Protein AF-A0A6L5FPK7-F1 (afdb_monomer)

Mean predicted aligned error: 18.51 Å

Radius of gyration: 30.56 Å; Cα contacts (8 Å, |Δi|>4): 530; chains: 1; bounding box: 94×58×68 Å

Sequence (427 aa):
MTISGFAAQIKKLAPRARQDLVDAIVRGWPEAERGARLNTPLRVMHFLSQIMVETGGLSVLSESGAYSYQSIVKIFGVGKHSAKVTSAEAKRIAALPVAARGPVLFNRVYGIGNPSKAAEFNNRGPNDGWLYRGGGMLQNTGKSNYTRLEEKTGLPLVAHPELLHQPDSAFKAAWLFWSNDDRANNAADADDEVACRKVINGGTNGLAEYRVYLKKARTIFAGFTPSGELAPEPYTEAAPQADGVAYRPGAVYLEVKSVQLALLEMGYSSVGEPDGKWGGMTKGGIAAFKNDRKLDGPPVVDDALKAALQAATDEGWTRPIAPERRDATPEELAPKLPEVAASKKAERVGFWASVGGAFATACSALVSSLGDAVEWLSPLKTFAGDVPWFVWIGGALIGSGVIYYVSRKSGEAKNAAVTAYQEGART

Nearest PDB structures (foldseek):
  4ok7-assembly1_A  TM=7.683E-01  e=7.275E-09  Salmonella phage SPN1S
  8p8e-assembly1_AAA  TM=7.105E-01  e=6.834E-07  Bacteriophage sp.
  7r6s-assembly1_A  TM=5.311E-01  e=3.676E-06  Stenotrophomonas maltophilia K279a

pLDDT: mean 71.83, std 23.39, range [26.02, 98.31]

Secondary structure (DSSP, 8-state):
--HHHHHHHHHHH-TT--HHHHHHHHHHHHHHHHHS---SHHHHHHHHHHHHHHTTTTT-SB------HHHHHHHHBTTTSTT-B-HHHHHHHHHS-HHHHHHHHHHHHTSTTSHHHHHHHT--STTHHHHTSSBTTTTB-SHHHHHHHHHHH---TTT-GGGGGSHHHHHHHHHHHHTSSTHHHHHHHTT-HHHHHHHHHSS-TTHHHHHHHHHHHHHHHTT----S--------------S-PPP-HHHHHHHHHHHHHHHHHTT-GGG-S--S--SHHHHHHHHHHHHHTT--S-S---HHHHHHHHHHHHTT------HHHHT--HHHHTTT-HHHHHHHHHHHHHHHHHHHTS-TTSTTTTSSS--S--SS-GGGTTTSSSS-HHHHHHHHHHHHHHHHHHHHHHHHHHHHHHHHHHTTS--

Foldseek 3Di:
DDLVLQLVLLCLLQVQADSQLSVLCSVCVLLLCVQLVCFDLLLVLLLSLLLCLLQVSNNHFFDQLQDALVRCCCCVDQVRALLNQHSVNSVVLNPDDSNRSQQVSQCSRQNPVRVVNCVVQVHDDSRQSRLQGFGASLTGHGLNRQVVLCQQQVDPCNVHVCLRVHNNSSSSSSSSLSSSDCQCVVCSVVVPLQSNCCSRPVGCPCSVSSVVSSVSSCVSRVVPGPPPPPDPPPDDDDDDDDDDDDDRVVCQLVLLLVLLVLLVQLLLLLLDDSRSGDHPSVQSSQVLLCVQVVHDDGSDRDPVSVVVSVVCVVVVHHRDQDPCQLPPDLVNCLVVDVLSVVLVVLVVVLVVVVVVVPPPPPVVPVVVVDPDDPPPCVVVVVVPPDDDPVVVVVVVVVVVVVSVVVNVVSVVVSVVVSVCRSSPVDD

Solvent-accessible surface area (backbone atoms only — not comparable to full-atom values): 23118 Å² total; per-residue (Å²): 94,56,74,71,55,53,47,52,46,51,38,70,72,22,77,73,37,41,65,65,50,47,49,22,46,58,71,46,36,68,56,33,31,67,58,42,56,45,58,43,40,49,34,41,28,49,54,53,17,51,32,30,51,53,8,67,30,42,63,41,51,46,70,76,44,66,56,49,39,68,54,37,42,66,55,36,4,65,94,56,32,96,43,38,38,44,69,69,56,26,49,56,44,44,69,41,61,62,87,56,19,17,51,57,49,26,16,33,47,37,2,66,61,15,60,70,42,4,59,75,18,61,22,79,49,89,53,30,11,41,57,28,36,45,18,14,39,70,50,45,55,24,43,50,46,32,44,55,46,19,54,49,46,69,48,64,32,71,88,41,35,65,43,34,67,35,51,52,52,9,44,50,48,41,36,33,50,48,43,58,45,69,63,42,52,54,20,23,74,68,67,35,65,66,55,33,38,29,68,75,71,76,37,66,83,63,50,70,58,26,50,58,39,33,60,49,26,53,72,71,33,67,82,56,57,54,79,72,82,76,68,75,73,76,88,66,96,70,84,90,75,89,76,86,85,77,90,47,72,59,51,53,35,53,47,45,20,48,52,29,44,55,37,41,76,26,50,34,47,44,21,52,78,66,74,30,66,67,48,74,35,39,35,47,22,45,42,51,52,29,58,77,71,72,49,83,79,78,61,62,96,47,72,66,53,51,53,52,50,51,52,34,59,78,69,67,51,61,63,84,72,53,70,73,40,62,71,55,46,74,79,75,41,24,90,78,34,71,62,41,36,48,33,52,51,50,51,51,51,48,49,52,55,63,50,62,76,75,48,92,81,62,60,74,73,58,62,78,76,59,79,92,77,77,82,83,60,69,74,57,70,74,68,71,76,81,70,64,73,67,61,53,56,58,48,48,54,55,48,48,52,51,48,50,50,51,49,50,53,33,50,54,50,32,52,51,51,49,50,34,34,36,64,50,50,44,133

Structure (mmCIF, N/CA/C/O backbone):
data_AF-A0A6L5FPK7-F1
#
_entry.id   AF-A0A6L5FPK7-F1
#
loop_
_atom_site.group_PDB
_atom_site.id
_atom_site.type_symbol
_atom_site.label_atom_id
_atom_site.label_alt_id
_atom_site.label_comp_id
_atom_site.label_asym_id
_atom_site.label_entity_id
_atom_site.label_seq_id
_atom_site.pdbx_PDB_ins_code
_atom_site.Cartn_x
_atom_site.Cartn_y
_atom_site.Cartn_z
_atom_site.occupancy
_atom_site.B_iso_or_equiv
_atom_site.auth_seq_id
_atom_site.auth_comp_id
_atom_site.auth_asym_id
_atom_site.auth_atom_id
_atom_site.pdbx_PDB_model_num
ATOM 1 N N . MET A 1 1 ? -24.292 -2.067 12.525 1.00 58.09 1 MET A N 1
ATOM 2 C CA . MET A 1 1 ? -24.496 -1.416 11.204 1.00 58.09 1 MET A CA 1
ATOM 3 C C . MET A 1 1 ? -24.861 -2.474 10.160 1.00 58.09 1 MET A C 1
ATOM 5 O O . MET A 1 1 ? -24.290 -3.552 10.217 1.00 58.09 1 MET A O 1
ATOM 9 N N . THR A 1 2 ? -25.803 -2.230 9.237 1.00 62.50 2 THR A N 1
ATOM 10 C CA . THR A 1 2 ? -26.100 -3.198 8.156 1.00 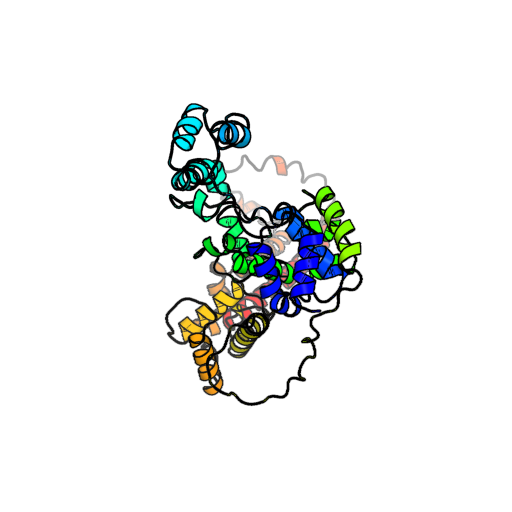62.50 2 THR A CA 1
ATOM 11 C C . THR A 1 2 ? -25.066 -3.097 7.029 1.00 62.50 2 THR A C 1
ATOM 13 O O . THR A 1 2 ? -24.590 -2.004 6.716 1.00 62.50 2 THR A O 1
ATOM 16 N N . ILE A 1 3 ? -24.757 -4.223 6.375 1.00 61.47 3 ILE A N 1
ATOM 17 C CA . ILE A 1 3 ? -23.835 -4.312 5.223 1.00 61.47 3 ILE A CA 1
ATOM 18 C C . ILE A 1 3 ? -24.221 -3.312 4.115 1.00 61.47 3 ILE A C 1
ATOM 20 O O . ILE A 1 3 ? -23.370 -2.603 3.575 1.00 61.47 3 ILE A O 1
ATOM 24 N N . SER A 1 4 ? -25.522 -3.188 3.826 1.00 61.78 4 SER A N 1
ATOM 25 C CA . SER A 1 4 ? -26.052 -2.237 2.839 1.00 61.78 4 SER A CA 1
ATOM 26 C C . SER A 1 4 ? -25.858 -0.770 3.247 1.00 61.78 4 SER A C 1
ATOM 28 O O . SER A 1 4 ? -25.609 0.081 2.391 1.00 61.78 4 SER A O 1
ATOM 30 N N . GLY A 1 5 ? -25.915 -0.466 4.547 1.00 85.94 5 GLY A N 1
ATOM 31 C CA . GLY A 1 5 ? -25.685 0.877 5.078 1.00 85.94 5 GLY A CA 1
ATOM 32 C C . GLY A 1 5 ? -24.234 1.332 4.914 1.00 85.94 5 GLY A C 1
ATOM 33 O O . GLY A 1 5 ? -23.990 2.461 4.483 1.00 85.94 5 GLY A O 1
ATOM 34 N N . PHE A 1 6 ? -23.276 0.440 5.178 1.00 89.50 6 PHE A N 1
ATOM 35 C CA . PHE A 1 6 ? -21.853 0.772 5.097 1.00 89.50 6 PHE A CA 1
ATOM 36 C C . PHE A 1 6 ? -21.389 1.023 3.655 1.00 89.50 6 PHE A C 1
ATOM 38 O O . PHE A 1 6 ? -20.732 2.028 3.373 1.00 89.50 6 PHE A O 1
ATOM 45 N N . ALA A 1 7 ? -21.824 0.187 2.705 1.00 92.25 7 ALA A N 1
ATOM 46 C CA . ALA A 1 7 ? -21.562 0.397 1.278 1.00 92.25 7 ALA A CA 1
ATOM 47 C C . ALA A 1 7 ? -22.069 1.772 0.795 1.00 92.25 7 ALA A C 1
ATOM 49 O O . ALA A 1 7 ? -21.364 2.502 0.089 1.00 92.25 7 ALA A O 1
ATOM 50 N N . ALA A 1 8 ? -23.276 2.164 1.221 1.00 93.62 8 ALA A N 1
ATOM 51 C CA . ALA A 1 8 ? -23.857 3.461 0.886 1.00 93.62 8 ALA A CA 1
ATOM 52 C C . ALA A 1 8 ? -23.060 4.632 1.487 1.00 93.62 8 ALA A C 1
ATOM 54 O O . ALA A 1 8 ? -22.893 5.664 0.833 1.00 93.62 8 ALA A O 1
ATOM 55 N N . GLN A 1 9 ? -22.529 4.486 2.704 1.00 95.44 9 GLN A N 1
ATOM 56 C CA . GLN A 1 9 ? -21.648 5.488 3.313 1.00 95.44 9 GLN A CA 1
ATOM 57 C C . GLN A 1 9 ? -20.331 5.643 2.540 1.00 95.44 9 GLN A C 1
ATOM 59 O O . GLN A 1 9 ? -19.923 6.772 2.260 1.00 95.44 9 GLN A O 1
ATOM 64 N N . ILE A 1 10 ? -19.708 4.541 2.110 1.00 96.06 10 ILE A N 1
ATOM 65 C CA . ILE A 1 10 ? -18.500 4.586 1.270 1.00 96.06 10 ILE A CA 1
ATOM 66 C C . ILE A 1 10 ? -18.791 5.304 -0.056 1.00 96.06 10 ILE A C 1
ATOM 68 O O . ILE A 1 10 ? -18.026 6.179 -0.461 1.00 96.06 10 ILE A O 1
ATOM 72 N N . LYS A 1 11 ? -19.928 5.021 -0.705 1.00 96.19 11 LYS A N 1
ATOM 73 C CA . LYS A 1 11 ? -20.342 5.718 -1.938 1.00 96.19 11 LYS A CA 1
ATOM 74 C C . LYS A 1 11 ? -20.632 7.204 -1.723 1.00 96.19 11 LYS A C 1
ATOM 76 O O . LYS A 1 11 ? -20.358 8.004 -2.612 1.00 96.19 11 LYS A O 1
ATOM 81 N N . LYS A 1 12 ? -21.132 7.612 -0.552 1.00 96.56 12 LYS A N 1
ATOM 82 C CA . LYS A 1 12 ? -21.250 9.040 -0.203 1.00 96.56 12 LYS A CA 1
ATOM 83 C C . LYS A 1 12 ? -19.876 9.703 -0.078 1.00 96.56 12 LYS A C 1
ATOM 85 O O . LYS A 1 12 ? -19.714 10.845 -0.506 1.00 96.56 12 LYS A O 1
ATOM 90 N N . LEU A 1 13 ? -18.890 8.996 0.479 1.00 96.06 13 LEU A N 1
ATOM 91 C CA . LEU A 1 13 ? -17.520 9.499 0.608 1.00 96.06 13 LEU A CA 1
ATOM 92 C C . LEU A 1 13 ? -16.821 9.592 -0.762 1.00 96.06 13 LEU A C 1
ATOM 94 O O . LEU A 1 13 ? -16.155 10.590 -1.049 1.00 96.06 13 LEU A O 1
ATOM 98 N N . ALA A 1 14 ? -17.031 8.593 -1.622 1.00 95.62 14 ALA A N 1
ATOM 99 C CA . ALA A 1 14 ? -16.466 8.495 -2.964 1.00 95.62 14 ALA A CA 1
ATOM 100 C C . ALA A 1 14 ? -17.534 8.095 -4.012 1.00 95.62 14 ALA A C 1
ATOM 102 O O . ALA A 1 14 ? -17.686 6.916 -4.343 1.00 95.62 14 ALA A O 1
ATOM 103 N N . PRO A 1 15 ? -18.251 9.070 -4.606 1.00 95.88 15 PRO A N 1
ATOM 104 C CA . PRO A 1 15 ? -19.366 8.791 -5.522 1.00 95.88 15 PRO A CA 1
ATOM 105 C C . PRO A 1 15 ? -18.984 8.047 -6.805 1.00 95.88 15 PRO A C 1
ATOM 107 O O . PRO A 1 15 ? -19.811 7.349 -7.385 1.00 95.88 15 PRO A O 1
ATOM 110 N N . ARG A 1 16 ? -17.729 8.184 -7.253 1.00 95.62 16 ARG A N 1
ATOM 111 C CA . ARG A 1 16 ? -17.198 7.503 -8.447 1.00 95.62 16 ARG A CA 1
ATOM 112 C C . ARG A 1 16 ? -16.416 6.229 -8.119 1.00 95.62 16 ARG A C 1
ATOM 114 O O . ARG A 1 16 ? -15.729 5.713 -8.996 1.00 95.62 16 ARG A O 1
ATOM 121 N N . ALA A 1 17 ? -16.488 5.748 -6.877 1.00 96.19 17 ALA A N 1
ATOM 122 C CA . ALA A 1 17 ? -15.812 4.524 -6.474 1.00 96.19 17 ALA A CA 1
ATOM 123 C C . ALA A 1 17 ? -16.260 3.354 -7.354 1.00 96.19 17 ALA A C 1
ATOM 125 O O . ALA A 1 17 ? -17.465 3.160 -7.572 1.00 96.19 17 ALA A O 1
ATOM 126 N N . ARG A 1 18 ? -15.308 2.550 -7.825 1.00 96.12 18 ARG A N 1
ATOM 127 C CA . ARG A 1 18 ? -15.613 1.287 -8.497 1.00 96.12 18 ARG A CA 1
ATOM 128 C C . ARG A 1 18 ? -16.333 0.355 -7.529 1.00 96.12 18 ARG A C 1
ATOM 130 O O . ARG A 1 18 ? -16.005 0.311 -6.345 1.00 96.12 18 ARG A O 1
ATOM 137 N N . GLN A 1 19 ? -17.337 -0.362 -8.028 1.00 96.12 19 GLN A N 1
ATOM 138 C CA . GLN A 1 19 ? -18.182 -1.190 -7.171 1.00 96.12 19 GLN A CA 1
ATOM 139 C C . GLN A 1 19 ? -17.402 -2.346 -6.536 1.00 96.12 19 GLN A C 1
ATOM 141 O O . GLN A 1 19 ? -17.536 -2.567 -5.342 1.00 96.12 19 GLN A O 1
ATOM 146 N N . ASP A 1 20 ? -16.511 -2.988 -7.290 1.00 95.19 20 ASP A N 1
ATOM 147 C CA . ASP A 1 20 ? -15.682 -4.097 -6.811 1.00 95.19 20 ASP A CA 1
ATOM 148 C C . ASP A 1 20 ? -14.791 -3.723 -5.614 1.00 95.19 20 ASP A C 1
ATOM 150 O O . ASP A 1 20 ? -14.618 -4.528 -4.701 1.00 95.19 20 ASP A O 1
ATOM 154 N N . LEU A 1 21 ? -14.268 -2.491 -5.577 1.00 96.75 21 LEU A N 1
ATOM 155 C CA . LEU A 1 21 ? -13.479 -1.995 -4.445 1.00 96.75 21 LEU A CA 1
ATOM 156 C C . LEU A 1 21 ? -14.345 -1.691 -3.221 1.00 96.75 21 LEU A C 1
ATOM 158 O O . LEU A 1 21 ? -13.926 -1.957 -2.097 1.00 96.75 21 LEU A O 1
ATOM 162 N N . VAL A 1 22 ? -15.550 -1.150 -3.428 1.00 96.81 22 VAL A N 1
ATOM 163 C CA . VAL A 1 22 ? -16.512 -0.943 -2.334 1.00 96.81 22 VAL A CA 1
ATOM 164 C C . VAL A 1 22 ? -16.929 -2.286 -1.747 1.00 96.81 22 VAL A C 1
ATOM 166 O O . VAL A 1 22 ? -16.909 -2.445 -0.529 1.00 96.81 22 VAL A O 1
ATOM 169 N N . ASP A 1 23 ? -17.239 -3.262 -2.597 1.00 91.19 23 ASP A N 1
ATOM 170 C CA . ASP A 1 23 ? -17.654 -4.590 -2.157 1.00 91.19 23 ASP A CA 1
ATOM 171 C C . ASP A 1 23 ? -16.531 -5.304 -1.395 1.00 91.19 23 ASP A C 1
ATOM 173 O O . ASP A 1 23 ? -16.800 -5.934 -0.377 1.00 91.19 23 ASP A O 1
ATOM 177 N N . ALA A 1 24 ? -15.273 -5.164 -1.828 1.00 92.00 24 ALA A N 1
ATOM 178 C CA . ALA A 1 24 ? -14.118 -5.716 -1.120 1.00 92.00 24 ALA A CA 1
ATOM 179 C C . ALA A 1 24 ? -13.926 -5.105 0.277 1.00 92.00 24 ALA A C 1
ATOM 181 O O . ALA A 1 24 ? -13.691 -5.835 1.239 1.00 92.00 24 ALA A O 1
ATOM 182 N N . ILE A 1 25 ? -14.080 -3.780 0.412 1.00 95.75 25 ILE A N 1
ATOM 183 C CA . ILE A 1 25 ? -14.035 -3.112 1.723 1.00 95.75 25 ILE A CA 1
ATOM 184 C C . ILE A 1 25 ? -15.150 -3.646 2.617 1.00 95.75 25 ILE A C 1
ATOM 186 O O . ILE A 1 25 ? -14.899 -3.986 3.766 1.00 95.75 25 ILE A O 1
ATOM 190 N N . VAL A 1 26 ? -16.373 -3.735 2.094 1.00 93.19 26 VAL A N 1
ATOM 191 C CA . VAL A 1 26 ? -17.543 -4.190 2.854 1.00 93.19 26 VAL A CA 1
ATOM 192 C C . VAL A 1 26 ? -17.391 -5.650 3.288 1.00 93.19 26 VAL A C 1
ATOM 194 O O . VAL A 1 26 ? -17.629 -5.954 4.455 1.00 93.19 26 VAL A O 1
ATOM 197 N N . ARG A 1 27 ? -16.951 -6.542 2.389 1.00 87.75 27 ARG A N 1
ATOM 198 C CA . ARG A 1 27 ? -16.691 -7.957 2.701 1.00 87.75 27 ARG A CA 1
ATOM 199 C C . ARG A 1 27 ? -15.589 -8.124 3.742 1.00 87.75 27 ARG A C 1
ATOM 201 O O . ARG A 1 27 ? -15.751 -8.911 4.667 1.00 87.75 27 ARG A O 1
ATOM 208 N N . GLY A 1 28 ? -14.485 -7.392 3.601 1.00 87.12 28 GLY A N 1
ATOM 209 C CA . GLY A 1 28 ? -13.346 -7.482 4.514 1.00 87.12 28 GLY A CA 1
ATOM 210 C C . GLY A 1 28 ? -13.514 -6.689 5.812 1.00 87.12 28 GLY A C 1
ATOM 211 O O . GLY A 1 28 ? -12.670 -6.799 6.701 1.00 87.12 28 GLY A O 1
ATOM 212 N N . TRP A 1 29 ? -14.557 -5.862 5.938 1.00 93.88 29 TRP A N 1
ATOM 213 C CA . TRP A 1 29 ? -14.711 -4.952 7.073 1.00 93.88 29 TRP A CA 1
ATOM 214 C C . TRP A 1 29 ? -14.742 -5.655 8.436 1.00 93.88 29 TRP A C 1
ATOM 216 O O . TRP A 1 29 ? -14.038 -5.187 9.329 1.00 93.88 29 TRP A O 1
ATOM 226 N N . PRO A 1 30 ? -15.453 -6.788 8.627 1.00 85.44 30 PRO A N 1
ATOM 227 C CA . PRO A 1 30 ? -15.452 -7.484 9.916 1.00 85.44 30 PRO A CA 1
ATOM 228 C C . PRO A 1 30 ? -14.048 -7.927 10.357 1.00 85.44 30 PRO A C 1
ATOM 230 O O . PRO A 1 30 ? -13.701 -7.859 11.535 1.00 85.44 30 PRO A O 1
ATOM 233 N N . GLU A 1 31 ? -13.204 -8.348 9.410 1.00 81.81 31 GLU A N 1
ATOM 234 C CA . GLU A 1 31 ? -11.801 -8.675 9.680 1.00 81.81 31 GLU A CA 1
ATOM 235 C C . GLU A 1 31 ? -10.987 -7.436 10.048 1.00 81.81 31 GLU A C 1
ATOM 237 O O . GLU A 1 31 ? -10.213 -7.483 11.000 1.00 81.81 31 GLU A O 1
ATOM 242 N N . ALA A 1 32 ? -11.183 -6.325 9.338 1.00 87.31 32 ALA A N 1
ATOM 243 C CA . ALA A 1 32 ? -10.485 -5.071 9.600 1.00 87.31 32 ALA A CA 1
ATOM 244 C C . ALA A 1 32 ? -10.894 -4.457 10.957 1.00 87.31 32 ALA A C 1
ATOM 246 O O . ALA A 1 32 ? -10.055 -3.956 11.705 1.00 87.31 32 ALA A O 1
ATOM 247 N N . GLU A 1 33 ? -12.172 -4.554 11.323 1.00 86.06 33 GLU A N 1
ATOM 248 C CA . GLU A 1 33 ? -12.694 -4.108 12.615 1.00 86.06 33 GLU A CA 1
ATOM 249 C C . GLU A 1 33 ? -12.055 -4.885 13.775 1.00 86.06 33 GLU A C 1
ATOM 251 O O . GLU A 1 33 ? -11.623 -4.270 14.749 1.00 86.06 33 GLU A O 1
ATOM 256 N N . ARG A 1 34 ? -11.915 -6.214 13.653 1.00 81.81 34 ARG A N 1
ATOM 257 C CA . ARG A 1 34 ? -11.272 -7.060 14.674 1.00 81.81 34 ARG A CA 1
ATOM 258 C C . ARG A 1 34 ? -9.747 -6.940 14.679 1.00 81.81 34 ARG A C 1
ATOM 260 O O . ARG A 1 34 ? -9.151 -6.706 15.724 1.00 81.81 34 ARG A O 1
ATOM 267 N N . GLY A 1 35 ? -9.117 -7.109 13.518 1.00 75.44 35 GLY A N 1
ATOM 268 C CA . GLY A 1 35 ? -7.663 -7.208 13.372 1.00 75.44 35 GLY A CA 1
ATOM 269 C C . GLY A 1 35 ? -6.945 -5.866 13.494 1.00 75.44 35 GLY A C 1
ATOM 270 O O . GLY A 1 35 ? -5.916 -5.776 14.156 1.00 75.44 35 GLY A O 1
ATOM 271 N N . ALA A 1 36 ? -7.512 -4.803 12.916 1.00 83.06 36 ALA A N 1
ATOM 272 C CA . ALA A 1 36 ? -6.942 -3.456 12.978 1.00 83.06 36 ALA A CA 1
ATOM 273 C C . ALA A 1 36 ? -7.579 -2.558 14.042 1.00 83.06 36 ALA A C 1
ATOM 275 O O . ALA A 1 36 ? -7.125 -1.429 14.244 1.00 83.06 36 ALA A O 1
ATOM 276 N N . ARG A 1 37 ? -8.599 -3.056 14.755 1.00 90.25 37 ARG A N 1
ATOM 277 C CA . ARG A 1 37 ? -9.371 -2.291 15.747 1.00 90.25 37 ARG A CA 1
ATOM 278 C C . ARG A 1 37 ? -9.960 -1.014 15.145 1.00 90.25 37 ARG A C 1
ATOM 280 O O . ARG A 1 37 ? -9.987 0.035 15.792 1.00 90.25 37 ARG A O 1
ATOM 287 N N . LEU A 1 38 ? -10.448 -1.108 13.906 1.00 92.19 38 LEU A N 1
ATOM 288 C CA . LEU A 1 38 ? -11.189 -0.052 13.204 1.00 92.19 38 LEU A CA 1
ATOM 289 C C . LEU A 1 38 ? -12.633 0.035 13.721 1.00 92.19 38 LEU A C 1
ATOM 291 O O . LEU A 1 38 ? -13.598 -0.082 12.972 1.00 92.19 38 LEU A O 1
ATOM 295 N N . ASN A 1 39 ? -12.766 0.201 15.033 1.00 89.38 39 ASN A N 1
ATOM 296 C CA . ASN A 1 39 ? -14.020 0.121 15.777 1.00 89.38 39 ASN A CA 1
ATOM 297 C C . ASN A 1 39 ? -14.363 1.431 16.509 1.00 89.38 39 ASN A C 1
ATOM 299 O O . ASN A 1 39 ? -15.292 1.471 17.310 1.00 89.38 39 ASN A O 1
ATOM 303 N N . THR A 1 40 ? -13.646 2.518 16.218 1.00 90.69 40 THR A N 1
ATOM 304 C CA . THR A 1 40 ? -13.991 3.869 16.677 1.00 90.69 40 THR A CA 1
ATOM 305 C C . THR A 1 40 ? -14.267 4.768 15.471 1.00 90.69 40 THR A C 1
ATOM 307 O O . THR A 1 40 ? -13.630 4.590 14.426 1.00 90.69 40 THR A O 1
ATOM 310 N N . PRO A 1 41 ? -15.174 5.759 15.578 1.00 94.19 41 PRO A N 1
ATOM 311 C CA . PRO A 1 41 ? -15.448 6.681 14.478 1.00 94.19 41 PRO A CA 1
ATOM 312 C C . PRO A 1 41 ? -14.181 7.336 13.910 1.00 94.19 41 PRO A C 1
ATOM 314 O O . PRO A 1 41 ? -14.006 7.357 12.694 1.00 94.19 41 PRO A O 1
ATOM 317 N N . LEU A 1 42 ? -13.259 7.794 14.768 1.00 96.19 42 LEU A N 1
ATOM 318 C CA . LEU A 1 42 ? -12.011 8.432 14.335 1.00 96.19 42 LEU A CA 1
ATOM 319 C C . LEU A 1 42 ? -11.119 7.483 13.528 1.00 96.19 42 LEU A C 1
ATOM 321 O O . LEU A 1 42 ? -10.700 7.832 12.424 1.00 96.19 42 LEU A O 1
ATOM 325 N N . ARG A 1 43 ? -10.885 6.256 14.006 1.00 96.88 43 ARG A N 1
ATOM 326 C CA . ARG A 1 43 ? -10.059 5.276 13.280 1.00 96.88 43 ARG A CA 1
ATOM 327 C C . ARG A 1 43 ? -10.637 4.953 11.908 1.00 96.88 43 ARG A C 1
ATOM 329 O O . ARG A 1 43 ? -9.906 4.962 10.922 1.00 96.88 43 ARG A O 1
ATOM 336 N N . VAL A 1 44 ? -11.953 4.751 11.826 1.00 96.69 44 VAL A N 1
ATOM 337 C CA . VAL A 1 44 ? -12.657 4.497 10.558 1.00 96.69 44 VAL A CA 1
ATOM 338 C C . VAL A 1 44 ? -12.516 5.674 9.595 1.00 96.69 44 VAL A C 1
ATOM 340 O O . VAL A 1 44 ? -12.170 5.480 8.428 1.00 96.69 44 VAL A O 1
ATOM 343 N N . MET A 1 45 ? -12.743 6.898 10.077 1.00 97.75 45 MET A N 1
ATOM 344 C CA . MET A 1 45 ? -12.627 8.112 9.267 1.00 97.75 45 MET A CA 1
ATOM 345 C C . MET A 1 45 ? -11.210 8.306 8.731 1.00 97.75 45 MET A C 1
ATOM 347 O O . MET A 1 45 ? -11.047 8.574 7.538 1.00 97.75 45 MET A O 1
ATOM 351 N N . HIS A 1 46 ? -10.196 8.158 9.586 1.00 98.31 46 HIS A N 1
ATOM 352 C CA . HIS A 1 46 ? -8.797 8.318 9.198 1.00 98.31 46 HIS A CA 1
ATOM 353 C C . HIS A 1 46 ? -8.387 7.229 8.205 1.00 98.31 46 HIS A C 1
ATOM 355 O O . HIS A 1 46 ? -7.913 7.554 7.117 1.00 98.31 46 HIS A O 1
ATOM 361 N N . PHE A 1 47 ? -8.645 5.956 8.513 1.00 98.06 47 PHE A N 1
ATOM 362 C CA . PHE A 1 47 ? -8.292 4.830 7.648 1.00 98.06 47 PHE A CA 1
ATOM 363 C C . PHE A 1 47 ? -8.921 4.937 6.253 1.00 98.06 47 PHE A C 1
ATOM 365 O O . PHE A 1 47 ? -8.207 4.903 5.247 1.00 98.06 47 PHE A O 1
ATOM 372 N N . LEU A 1 48 ? -10.241 5.145 6.172 1.00 97.94 48 LEU A N 1
ATOM 373 C CA . LEU A 1 48 ? -10.923 5.278 4.884 1.00 97.94 48 LEU A CA 1
ATOM 374 C C . LEU A 1 48 ? -10.424 6.502 4.112 1.00 97.94 48 LEU A C 1
ATOM 376 O O . LEU A 1 48 ? -10.226 6.409 2.905 1.00 97.94 48 LEU A O 1
ATOM 380 N N . SER A 1 49 ? -10.164 7.629 4.781 1.00 97.81 49 SER A N 1
ATOM 381 C CA . SER A 1 49 ? -9.656 8.837 4.113 1.00 97.81 49 SE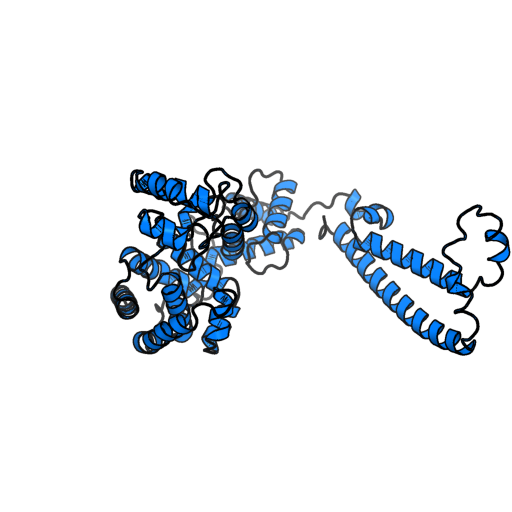R A CA 1
ATOM 382 C C . SER A 1 49 ? -8.267 8.633 3.509 1.00 97.81 49 SER A C 1
ATOM 384 O O . SER A 1 49 ? -8.006 9.153 2.425 1.00 97.81 49 SER A O 1
ATOM 386 N N . GLN A 1 50 ? -7.397 7.844 4.151 1.00 95.94 50 GLN A N 1
ATOM 387 C CA . GLN A 1 50 ? -6.104 7.466 3.568 1.00 95.94 50 GLN A CA 1
ATOM 388 C C . GLN A 1 50 ? -6.305 6.642 2.295 1.00 95.94 50 GLN A C 1
ATOM 390 O O . GLN A 1 50 ? -5.784 7.011 1.244 1.00 95.94 50 GLN A O 1
ATOM 395 N N . ILE A 1 51 ? -7.139 5.597 2.356 1.00 96.12 51 ILE A N 1
ATOM 396 C CA . ILE A 1 51 ? -7.473 4.771 1.187 1.00 96.12 51 ILE A CA 1
ATOM 397 C C . ILE A 1 51 ? -8.022 5.636 0.046 1.00 96.12 51 ILE A C 1
ATOM 399 O O . ILE A 1 51 ? -7.628 5.457 -1.107 1.00 96.12 51 ILE A O 1
ATOM 403 N N . MET A 1 52 ? -8.903 6.598 0.341 1.00 95.81 52 MET A N 1
ATOM 404 C CA . MET A 1 52 ? -9.459 7.482 -0.686 1.00 95.81 52 MET A CA 1
ATOM 405 C C . MET A 1 52 ? -8.391 8.332 -1.374 1.00 95.81 52 MET A C 1
ATOM 407 O O . MET A 1 52 ? -8.488 8.552 -2.578 1.00 95.81 52 MET A O 1
ATOM 411 N N . VAL A 1 53 ? -7.376 8.815 -0.659 1.00 93.44 53 VAL A N 1
ATOM 412 C CA . VAL A 1 53 ? -6.285 9.573 -1.291 1.00 93.44 53 VAL A CA 1
ATOM 413 C C . VAL A 1 53 ? -5.467 8.674 -2.204 1.00 93.44 53 VAL A C 1
ATOM 415 O O . VAL A 1 53 ? -5.289 9.005 -3.375 1.00 93.44 53 VAL A O 1
ATOM 418 N N . GLU A 1 54 ? -5.034 7.521 -1.699 1.00 90.62 54 GLU A N 1
ATOM 419 C CA . GLU A 1 54 ? -4.135 6.624 -2.435 1.00 90.62 54 GLU A CA 1
ATOM 420 C C . GLU A 1 54 ? -4.798 6.025 -3.684 1.00 90.62 54 GLU A C 1
ATOM 422 O O . GLU A 1 54 ? -4.154 5.799 -4.700 1.00 90.62 54 GLU A O 1
ATOM 427 N N . THR A 1 55 ? -6.113 5.824 -3.660 1.00 93.06 55 THR A N 1
ATOM 428 C CA . THR A 1 55 ? -6.858 5.206 -4.773 1.00 93.06 55 THR A CA 1
ATOM 429 C C . THR A 1 55 ? -7.589 6.208 -5.671 1.00 93.06 55 THR A C 1
ATOM 431 O O . THR A 1 55 ? -8.364 5.815 -6.552 1.00 93.06 55 THR A O 1
ATOM 434 N N . GLY A 1 56 ? -7.421 7.513 -5.426 1.00 92.19 56 GLY A N 1
ATOM 435 C CA . GLY A 1 56 ? -8.180 8.554 -6.123 1.00 92.19 56 GLY A CA 1
ATOM 436 C C . GLY A 1 56 ? -9.695 8.401 -5.931 1.00 92.19 56 GLY A C 1
ATOM 437 O O . GLY A 1 56 ? -10.459 8.479 -6.894 1.00 92.19 56 GLY A O 1
ATOM 438 N N . GLY A 1 57 ? -10.127 8.122 -4.702 1.00 93.75 57 GLY A N 1
ATOM 439 C CA . GLY A 1 57 ? -11.517 7.885 -4.321 1.00 93.75 57 GLY A CA 1
ATOM 440 C C . GLY A 1 57 ? -12.031 6.528 -4.793 1.00 93.75 57 GLY A C 1
ATOM 441 O O . GLY A 1 57 ? -13.121 6.457 -5.357 1.00 93.75 57 GLY A O 1
ATOM 442 N N . LEU A 1 58 ? -11.231 5.470 -4.623 1.00 95.31 58 LEU A N 1
ATOM 443 C CA . LEU A 1 58 ? -11.525 4.103 -5.070 1.00 95.31 58 LEU A CA 1
ATOM 444 C C . LEU A 1 58 ? -11.825 4.012 -6.573 1.00 95.31 58 LEU A C 1
ATOM 446 O O . LEU A 1 58 ? -12.646 3.206 -7.014 1.00 95.31 58 LEU A O 1
ATOM 450 N N . SER A 1 59 ? -11.182 4.855 -7.379 1.00 93.69 59 SER A N 1
ATOM 451 C CA . SER A 1 59 ? -11.308 4.804 -8.840 1.00 93.69 59 SER A CA 1
ATOM 452 C C . SER A 1 59 ? -10.200 3.967 -9.478 1.00 93.69 59 SER A C 1
ATOM 454 O O . SER A 1 59 ? -10.404 3.368 -10.536 1.00 93.69 59 SER A O 1
ATOM 456 N N . VAL A 1 60 ? -9.048 3.864 -8.812 1.00 89.56 60 VAL A N 1
ATOM 457 C CA . VAL A 1 60 ? -7.873 3.138 -9.290 1.00 89.56 60 VAL A CA 1
ATOM 458 C C . VAL A 1 60 ? -7.346 2.243 -8.175 1.00 89.56 60 VAL A C 1
ATOM 460 O O . VAL A 1 60 ? -7.112 2.701 -7.063 1.00 89.56 60 VAL A O 1
ATOM 463 N N . LEU A 1 61 ? -7.157 0.960 -8.489 1.00 89.69 61 LEU A N 1
ATOM 464 C CA . LEU A 1 61 ? -6.474 0.014 -7.604 1.00 89.69 61 LEU A CA 1
ATOM 465 C C . LEU A 1 61 ? -5.028 -0.212 -8.036 1.00 89.69 61 LEU A C 1
ATOM 467 O O . LEU A 1 61 ? -4.135 -0.335 -7.207 1.00 89.69 61 LEU A O 1
ATOM 471 N N . SER A 1 62 ? -4.807 -0.287 -9.343 1.00 88.94 62 SER A N 1
ATOM 472 C CA . SER A 1 62 ? -3.501 -0.533 -9.926 1.00 88.94 62 SER A CA 1
ATOM 473 C C . SER A 1 62 ? -3.332 0.224 -11.226 1.00 88.94 62 SER A C 1
ATOM 475 O O . SER A 1 62 ? -4.301 0.559 -11.918 1.00 88.94 62 SER A O 1
ATOM 477 N N . GLU A 1 63 ? -2.078 0.490 -11.564 1.00 84.81 63 GLU A N 1
ATOM 478 C CA . GLU A 1 63 ? -1.732 1.083 -12.839 1.00 84.81 63 GLU A CA 1
ATOM 479 C C . GLU A 1 63 ? -2.116 0.126 -13.976 1.00 84.81 63 GLU A C 1
ATOM 481 O O . GLU A 1 63 ? -1.649 -1.013 -14.050 1.00 84.81 63 GLU A O 1
ATOM 486 N N . SER A 1 64 ? -2.978 0.585 -14.887 1.00 87.06 64 SER A N 1
ATOM 487 C CA . SER A 1 64 ? -3.481 -0.259 -15.978 1.00 87.06 64 SER A CA 1
ATOM 488 C C . SER A 1 64 ? -2.423 -0.541 -17.043 1.00 87.06 64 SER A C 1
ATOM 490 O O . SER A 1 64 ? -2.479 -1.562 -17.722 1.00 87.06 64 SER A O 1
ATOM 492 N N . GLY A 1 65 ? -1.484 0.388 -17.245 1.00 85.44 65 GLY A N 1
ATOM 493 C CA . GLY A 1 65 ? -0.524 0.326 -18.346 1.00 85.44 65 GLY A CA 1
ATOM 494 C C . GLY A 1 65 ? -1.132 0.586 -19.735 1.00 85.44 65 GLY A C 1
ATOM 495 O O . GLY A 1 65 ? -0.407 0.609 -20.728 1.00 85.44 65 GLY A O 1
ATOM 496 N N . ALA A 1 66 ? -2.441 0.847 -19.826 1.00 90.50 66 ALA A N 1
ATOM 497 C CA . ALA A 1 66 ? -3.184 1.064 -21.070 1.00 90.50 66 ALA A CA 1
ATOM 498 C C . ALA A 1 66 ? -3.071 2.513 -21.590 1.00 90.50 66 ALA A C 1
ATOM 500 O O . ALA A 1 66 ? -4.063 3.151 -21.942 1.00 90.50 66 ALA A O 1
ATOM 501 N N . TYR A 1 67 ? -1.857 3.064 -21.623 1.00 90.56 67 TYR A N 1
ATOM 502 C CA . TYR A 1 67 ? -1.640 4.466 -21.979 1.00 90.56 67 TYR A CA 1
ATOM 503 C C . TYR A 1 67 ? -1.752 4.713 -23.490 1.00 90.56 67 TYR A C 1
ATOM 505 O O . TYR A 1 67 ? -1.372 3.883 -24.321 1.00 90.56 67 TYR A O 1
ATOM 513 N N . SER A 1 68 ? -2.255 5.898 -23.847 1.00 96.12 68 SER A N 1
ATOM 514 C CA . SER A 1 68 ? -2.152 6.429 -25.208 1.00 96.12 68 SER A CA 1
ATOM 515 C C . SER A 1 68 ? -0.736 6.945 -25.477 1.00 96.12 68 SER A C 1
ATOM 517 O O . SER A 1 68 ? 0.005 7.261 -24.543 1.00 96.12 68 SER A O 1
ATOM 519 N N . TYR A 1 69 ? -0.380 7.121 -26.751 1.00 97.00 69 TYR A N 1
ATOM 520 C CA . TYR A 1 69 ? 0.878 7.765 -27.147 1.00 97.00 69 TYR A CA 1
ATOM 521 C C . TYR A 1 69 ? 1.103 9.106 -26.422 1.00 97.00 69 TYR A C 1
ATOM 523 O O . TYR A 1 69 ? 2.165 9.326 -25.838 1.00 97.00 69 TYR A O 1
ATOM 531 N N . GLN A 1 70 ? 0.090 9.980 -26.415 1.00 97.69 70 GLN A N 1
ATOM 532 C CA . GLN A 1 70 ? 0.178 11.303 -25.793 1.00 97.69 70 GLN A CA 1
ATOM 533 C C . GLN A 1 70 ? 0.415 11.200 -24.282 1.00 97.69 70 GLN A C 1
ATOM 535 O O . GLN A 1 70 ? 1.244 11.927 -23.734 1.00 97.69 70 GLN A O 1
ATOM 540 N N . SER A 1 71 ? -0.268 10.268 -23.611 1.00 96.75 71 SER A N 1
ATOM 541 C CA . SER A 1 71 ? -0.100 10.046 -22.175 1.00 96.75 71 SER A CA 1
ATOM 542 C C . SER A 1 71 ? 1.289 9.495 -21.840 1.00 96.75 71 SER A C 1
ATOM 544 O O . SER A 1 71 ? 1.896 9.962 -20.878 1.00 96.75 71 SER A O 1
ATOM 546 N N . ILE A 1 72 ? 1.828 8.569 -22.647 1.00 96.88 72 ILE A N 1
ATOM 547 C CA . ILE A 1 72 ? 3.188 8.035 -22.453 1.00 96.88 72 ILE A CA 1
ATOM 548 C C . ILE A 1 72 ? 4.219 9.161 -22.551 1.00 96.88 72 ILE A C 1
ATOM 550 O O . ILE A 1 72 ? 5.052 9.296 -21.660 1.00 96.88 72 ILE A O 1
ATOM 554 N N . VAL A 1 73 ? 4.150 10.000 -23.590 1.00 97.25 73 VAL A N 1
ATOM 555 C CA . VAL A 1 73 ? 5.092 11.120 -23.761 1.00 97.25 73 VAL A CA 1
ATOM 556 C C . VAL A 1 73 ? 4.960 12.132 -22.620 1.00 97.25 73 VAL A C 1
ATOM 558 O O . VAL A 1 73 ? 5.966 12.606 -22.096 1.00 97.25 73 VAL A O 1
ATOM 561 N N . LYS A 1 74 ? 3.731 12.442 -22.194 1.00 97.38 74 LYS A N 1
ATOM 562 C CA . LYS A 1 74 ? 3.477 13.405 -21.115 1.00 97.38 74 LYS A CA 1
ATOM 563 C C . LYS A 1 74 ? 4.038 12.944 -19.767 1.00 97.38 74 LYS A C 1
ATOM 565 O O . LYS A 1 74 ? 4.565 13.775 -19.032 1.00 97.38 74 LYS A O 1
ATOM 570 N N . ILE A 1 75 ? 3.889 11.660 -19.438 1.00 94.62 75 ILE A N 1
ATOM 571 C CA . ILE A 1 75 ? 4.209 11.118 -18.108 1.00 94.62 75 ILE A CA 1
ATOM 572 C C . ILE A 1 75 ? 5.632 10.554 -18.073 1.00 94.62 75 ILE A C 1
ATOM 574 O O . ILE A 1 75 ? 6.399 10.881 -17.175 1.00 94.62 75 ILE A O 1
ATOM 578 N N . PHE A 1 76 ? 6.003 9.736 -19.059 1.00 96.62 76 PHE A N 1
ATOM 579 C CA . PHE A 1 76 ? 7.251 8.964 -19.061 1.00 96.62 76 PHE A CA 1
ATOM 580 C C . PHE A 1 76 ? 8.303 9.485 -20.049 1.00 96.62 76 PHE A C 1
ATOM 582 O O . PHE A 1 76 ? 9.386 8.903 -20.161 1.00 96.62 76 PHE A O 1
ATOM 589 N N . GLY A 1 77 ? 7.988 10.560 -20.776 1.00 96.12 77 GLY A N 1
ATOM 590 C CA . GLY A 1 77 ? 8.805 11.079 -21.863 1.00 96.12 77 GLY A CA 1
ATOM 591 C C . GLY A 1 77 ? 10.160 11.654 -21.450 1.00 96.12 77 GLY A C 1
ATOM 592 O O . GLY A 1 77 ? 10.465 11.861 -20.271 1.00 96.12 77 GLY A O 1
ATOM 593 N N . VAL A 1 78 ? 10.984 11.953 -22.455 1.00 95.62 78 VAL A N 1
ATOM 594 C CA . VAL A 1 78 ? 12.262 12.664 -22.284 1.00 95.62 78 VAL A CA 1
ATOM 595 C C . VAL A 1 78 ? 12.039 13.983 -21.530 1.00 95.62 78 VAL A C 1
ATOM 597 O O . VAL A 1 78 ? 11.172 14.776 -21.885 1.00 95.62 78 VAL A O 1
ATOM 600 N N . GLY A 1 79 ? 12.804 14.198 -20.455 1.00 94.00 79 GLY A N 1
ATOM 601 C CA . GLY A 1 79 ? 12.680 15.379 -19.589 1.00 94.00 79 GLY A CA 1
ATOM 602 C C . GLY A 1 79 ? 11.480 15.365 -18.631 1.00 94.00 79 GLY A C 1
ATOM 603 O O . GLY A 1 79 ? 11.288 16.336 -17.905 1.00 94.00 79 GLY A O 1
ATOM 604 N N . LYS A 1 80 ? 10.673 14.292 -18.613 1.00 93.44 80 LYS A N 1
ATOM 605 C CA . LYS A 1 80 ? 9.518 14.126 -17.708 1.00 93.44 80 LYS A CA 1
ATOM 606 C C . LYS A 1 80 ? 9.719 13.021 -16.675 1.00 93.44 80 LYS A C 1
ATOM 608 O O . LYS A 1 80 ? 9.291 13.171 -15.537 1.00 93.44 80 LYS A O 1
ATOM 613 N N . HIS A 1 81 ? 10.404 11.942 -17.049 1.00 94.50 81 HIS A N 1
ATOM 614 C CA . HIS A 1 81 ? 10.690 10.813 -16.162 1.00 94.50 81 HIS A CA 1
ATOM 615 C C . HIS A 1 81 ? 12.091 10.246 -16.418 1.00 94.50 81 HIS A C 1
ATOM 617 O O . HIS A 1 81 ? 12.636 10.391 -17.515 1.00 94.50 81 HIS A O 1
ATOM 623 N N . SER A 1 82 ? 12.662 9.536 -15.437 1.00 94.50 82 SER A N 1
ATOM 624 C CA . SER A 1 82 ? 13.991 8.910 -15.560 1.00 94.50 82 SER A CA 1
ATOM 625 C C . SER A 1 82 ? 14.071 7.875 -16.686 1.00 94.50 82 SER A C 1
ATOM 627 O O . SER A 1 82 ? 15.130 7.688 -17.275 1.00 94.50 82 SER A O 1
ATOM 629 N N . ALA A 1 83 ? 12.936 7.265 -17.036 1.00 93.94 83 ALA A N 1
ATOM 630 C CA . ALA A 1 83 ? 12.827 6.328 -18.153 1.00 93.94 83 ALA A CA 1
ATOM 631 C C . ALA A 1 83 ? 13.118 6.980 -19.516 1.00 93.94 83 ALA A C 1
ATOM 633 O O . ALA A 1 83 ? 13.546 6.276 -20.432 1.00 93.94 83 ALA A O 1
ATOM 634 N N . LYS A 1 84 ? 12.899 8.300 -19.644 1.00 96.25 84 LYS A N 1
ATOM 635 C CA . LYS A 1 84 ? 13.136 9.095 -20.859 1.00 96.25 84 LYS A CA 1
ATOM 636 C C . LYS A 1 84 ? 12.576 8.421 -22.120 1.00 96.25 84 LYS A C 1
ATOM 638 O O . LYS A 1 84 ? 13.280 8.299 -23.119 1.00 96.25 84 LYS A O 1
ATOM 643 N N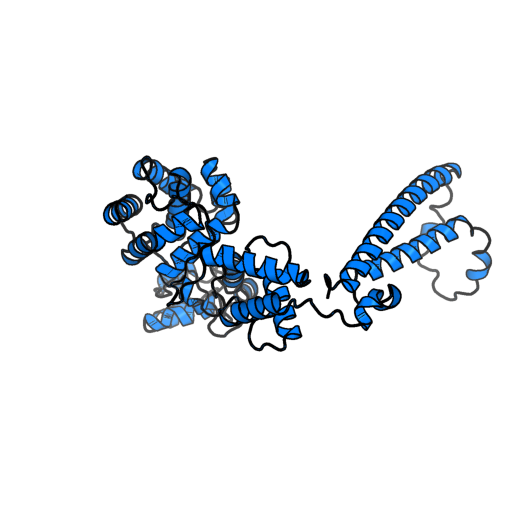 . VAL A 1 85 ? 11.326 7.953 -22.066 1.00 96.44 85 VAL A N 1
ATOM 644 C CA . VAL A 1 85 ? 10.690 7.260 -23.195 1.00 96.44 85 VAL A CA 1
ATOM 645 C C . VAL A 1 85 ? 10.610 8.219 -24.384 1.00 96.44 85 VAL A C 1
ATOM 647 O O . VAL A 1 85 ? 10.030 9.302 -24.302 1.00 96.44 85 VAL A O 1
ATOM 650 N N . THR A 1 86 ? 11.222 7.852 -25.500 1.00 97.81 86 THR A N 1
ATOM 651 C CA . THR A 1 86 ? 11.213 8.665 -26.718 1.00 97.81 86 THR A CA 1
ATOM 652 C C . THR A 1 86 ? 9.837 8.640 -27.379 1.00 97.81 86 THR A C 1
ATOM 654 O O . THR A 1 86 ? 9.074 7.682 -27.239 1.00 97.81 86 THR A O 1
ATOM 657 N N . SER A 1 87 ? 9.519 9.656 -28.182 1.00 97.69 87 SER A N 1
ATOM 658 C CA . SER A 1 87 ? 8.273 9.669 -28.959 1.00 97.69 87 SER A CA 1
ATOM 659 C C . SER A 1 87 ? 8.155 8.459 -29.897 1.00 97.69 87 SER A C 1
ATOM 661 O O . SER A 1 87 ? 7.059 7.945 -30.105 1.00 97.69 87 SER A O 1
ATOM 663 N N . ALA A 1 88 ? 9.273 7.961 -30.437 1.00 98.12 88 ALA A N 1
ATOM 664 C CA . ALA A 1 88 ? 9.288 6.765 -31.278 1.00 98.12 88 ALA A CA 1
ATOM 66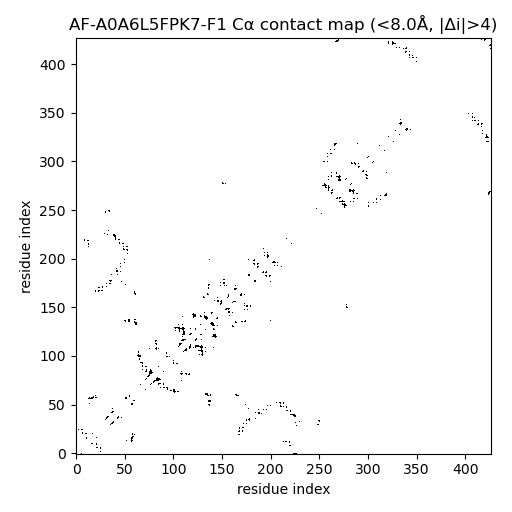5 C C . ALA A 1 88 ? 8.964 5.485 -30.483 1.00 98.12 88 ALA A C 1
ATOM 667 O O . ALA A 1 88 ? 8.163 4.668 -30.937 1.00 98.12 88 ALA A O 1
ATOM 668 N N . GLU A 1 89 ? 9.537 5.307 -29.286 1.00 97.38 89 GLU A N 1
ATOM 669 C CA . GLU A 1 89 ? 9.158 4.215 -28.374 1.00 97.38 89 GLU A CA 1
ATOM 670 C C . GLU A 1 89 ? 7.686 4.320 -27.965 1.00 97.38 89 GLU A C 1
ATOM 672 O O . GLU A 1 89 ? 6.953 3.340 -28.067 1.00 97.38 89 GLU A O 1
ATOM 677 N N . ALA A 1 90 ? 7.224 5.513 -27.580 1.00 97.56 90 ALA A N 1
ATOM 678 C CA . ALA A 1 90 ? 5.842 5.742 -27.174 1.00 97.56 90 ALA A CA 1
ATOM 679 C C . ALA A 1 90 ? 4.840 5.391 -28.286 1.00 97.56 90 ALA A C 1
ATOM 681 O O . ALA A 1 90 ? 3.815 4.772 -28.003 1.00 97.56 90 ALA A O 1
ATOM 682 N N . LYS A 1 91 ? 5.133 5.742 -29.550 1.00 98.25 91 LYS A N 1
ATOM 683 C CA . LYS A 1 91 ? 4.300 5.356 -30.705 1.00 98.25 91 LYS A CA 1
ATOM 684 C C . LYS A 1 91 ? 4.248 3.840 -30.872 1.00 98.25 91 LYS A C 1
ATOM 686 O O . LYS A 1 91 ? 3.161 3.296 -31.037 1.00 98.25 91 LYS A O 1
ATOM 691 N N . ARG A 1 92 ? 5.399 3.160 -30.788 1.00 98.06 92 ARG A N 1
ATOM 692 C CA . ARG A 1 92 ? 5.470 1.693 -30.895 1.00 98.06 92 ARG A CA 1
ATOM 693 C C . ARG A 1 92 ? 4.671 1.005 -29.793 1.00 98.06 92 ARG A C 1
ATOM 695 O O . ARG A 1 92 ? 3.879 0.123 -30.092 1.00 98.06 92 ARG A O 1
ATOM 702 N N . ILE A 1 93 ? 4.822 1.445 -28.544 1.00 95.94 93 ILE A N 1
ATOM 703 C CA . ILE A 1 93 ? 4.078 0.889 -27.405 1.00 95.94 93 ILE A CA 1
ATOM 704 C C . ILE A 1 93 ? 2.575 1.131 -27.578 1.00 95.94 93 ILE A C 1
ATOM 706 O O . ILE A 1 93 ? 1.786 0.207 -27.421 1.00 95.94 93 ILE A O 1
ATOM 710 N N . ALA A 1 94 ? 2.162 2.346 -27.947 1.00 95.94 94 ALA A N 1
ATOM 711 C CA . ALA A 1 94 ? 0.748 2.673 -28.130 1.00 95.94 94 ALA A CA 1
ATOM 712 C C . ALA A 1 94 ? 0.092 1.939 -29.315 1.00 95.94 94 ALA A C 1
ATOM 714 O O . ALA A 1 94 ? -1.128 1.784 -29.321 1.00 95.94 94 ALA A O 1
ATOM 715 N N . ALA A 1 95 ? 0.874 1.477 -30.295 1.00 97.62 95 ALA A N 1
ATOM 716 C CA . ALA A 1 95 ? 0.384 0.669 -31.411 1.00 97.62 95 ALA A CA 1
ATOM 717 C C . ALA A 1 95 ? 0.103 -0.796 -31.027 1.00 97.62 95 ALA A C 1
ATOM 719 O O . ALA A 1 95 ? -0.610 -1.485 -31.752 1.00 97.62 95 ALA A O 1
ATOM 720 N N . LEU A 1 96 ? 0.621 -1.279 -29.889 1.00 95.75 96 LEU A N 1
ATOM 721 C CA . LEU A 1 96 ? 0.344 -2.634 -29.411 1.00 95.75 96 LEU A CA 1
ATOM 722 C C . LEU A 1 96 ? -1.140 -2.801 -29.027 1.00 95.75 96 LEU A C 1
ATOM 724 O O . LEU A 1 96 ? -1.789 -1.819 -28.623 1.00 95.75 96 LEU A O 1
ATOM 728 N N . PRO A 1 97 ? -1.670 -4.041 -29.055 1.00 94.38 97 PRO A N 1
ATOM 729 C CA . PRO A 1 97 ? -2.946 -4.363 -28.423 1.00 94.38 97 PRO A CA 1
ATOM 730 C C . PRO A 1 97 ? -2.966 -3.874 -26.973 1.00 94.38 97 PRO A C 1
ATOM 732 O O . PRO A 1 97 ? -1.960 -3.987 -26.274 1.00 94.38 97 PRO A O 1
ATOM 735 N N . VAL A 1 98 ? -4.103 -3.347 -26.504 1.00 89.88 98 VAL A N 1
ATOM 736 C CA . VAL A 1 98 ? -4.218 -2.707 -25.176 1.00 89.88 98 VAL A CA 1
ATOM 737 C C . VAL A 1 98 ? -3.661 -3.592 -24.055 1.00 89.88 98 VAL A C 1
ATOM 739 O O . VAL A 1 98 ? -2.890 -3.107 -23.231 1.00 89.88 98 VAL A O 1
ATOM 742 N N . ALA A 1 99 ? -3.968 -4.892 -24.082 1.00 84.19 99 ALA A N 1
ATOM 743 C CA . ALA A 1 99 ? -3.497 -5.867 -23.097 1.00 84.19 99 ALA A CA 1
ATOM 744 C C . ALA A 1 99 ? -1.963 -6.042 -23.065 1.00 84.19 99 ALA A C 1
ATOM 746 O O . ALA A 1 99 ? -1.405 -6.387 -22.029 1.00 84.19 99 ALA A O 1
ATOM 747 N N . ALA A 1 100 ? -1.268 -5.773 -24.174 1.00 87.75 100 ALA A N 1
ATOM 748 C CA . ALA A 1 100 ? 0.185 -5.906 -24.281 1.00 87.75 100 ALA A CA 1
ATOM 749 C C . ALA A 1 100 ? 0.944 -4.606 -23.954 1.00 87.75 100 ALA A C 1
ATOM 751 O O . ALA A 1 100 ? 2.155 -4.642 -23.731 1.00 87.75 100 ALA A O 1
ATOM 752 N N . ARG A 1 101 ? 0.261 -3.451 -23.903 1.00 90.56 101 ARG A N 1
ATOM 753 C CA . ARG A 1 101 ? 0.911 -2.146 -23.672 1.00 90.56 101 ARG A CA 1
ATOM 754 C C . ARG A 1 101 ? 1.556 -2.057 -22.299 1.00 90.56 101 ARG A C 1
ATOM 756 O O . ARG A 1 101 ? 2.697 -1.617 -22.189 1.00 90.56 101 ARG A O 1
ATOM 763 N N . GLY A 1 102 ? 0.822 -2.480 -21.273 1.00 91.31 102 GLY A N 1
ATOM 764 C CA . GLY A 1 102 ? 1.240 -2.365 -19.883 1.00 91.31 102 GLY A CA 1
ATOM 765 C C . GLY A 1 102 ? 2.549 -3.091 -19.583 1.00 91.31 102 GLY A C 1
ATOM 766 O O . GLY A 1 102 ? 3.482 -2.431 -19.120 1.00 91.31 102 GLY A O 1
ATOM 767 N N . PRO A 1 103 ? 2.668 -4.396 -19.898 1.00 92.19 103 PRO A N 1
ATOM 768 C CA . PRO A 1 103 ? 3.908 -5.131 -19.690 1.00 92.19 103 PRO A CA 1
ATOM 769 C C . PRO A 1 103 ? 5.117 -4.476 -20.361 1.00 92.19 103 PRO A C 1
ATOM 771 O O . PRO A 1 103 ? 6.136 -4.235 -19.714 1.00 92.19 103 PRO A O 1
ATOM 774 N N . VAL A 1 104 ? 4.991 -4.101 -21.637 1.00 94.50 104 VAL A N 1
ATOM 775 C CA . VAL A 1 104 ? 6.089 -3.468 -22.382 1.00 94.50 104 VAL A CA 1
ATOM 776 C C . VAL A 1 104 ? 6.462 -2.115 -21.773 1.00 94.50 104 VAL A C 1
ATOM 778 O O . VAL A 1 104 ? 7.644 -1.837 -21.562 1.00 94.50 104 VAL A O 1
ATOM 781 N N . LEU A 1 105 ? 5.471 -1.281 -21.451 1.00 96.00 105 LEU A N 1
ATOM 782 C CA . LEU A 1 105 ? 5.707 0.040 -20.881 1.00 96.00 105 LEU A CA 1
ATOM 783 C C . LEU A 1 105 ? 6.353 -0.045 -19.496 1.00 96.00 105 LEU A C 1
ATOM 785 O O . LEU A 1 105 ? 7.373 0.598 -19.264 1.00 96.00 105 LEU A O 1
ATOM 789 N N . PHE A 1 106 ? 5.806 -0.834 -18.572 1.00 95.94 106 PHE A N 1
ATOM 790 C CA . PHE A 1 106 ? 6.312 -0.848 -17.200 1.00 95.94 106 PHE A CA 1
ATOM 791 C C . PHE A 1 106 ? 7.628 -1.605 -17.047 1.00 95.94 106 PHE A C 1
ATOM 793 O O . PHE A 1 106 ? 8.460 -1.187 -16.243 1.00 95.94 106 PHE A O 1
ATOM 800 N N . ASN A 1 107 ? 7.927 -2.600 -17.883 1.00 94.94 107 ASN A N 1
ATOM 801 C CA . ASN A 1 107 ? 9.285 -3.158 -17.929 1.00 94.94 107 ASN A CA 1
ATOM 802 C C . ASN A 1 107 ? 10.303 -2.163 -18.494 1.00 94.94 107 ASN A C 1
ATOM 804 O O . ASN A 1 107 ? 11.464 -2.163 -18.077 1.00 94.94 107 ASN A O 1
ATOM 808 N N . ARG A 1 108 ? 9.868 -1.264 -19.386 1.00 95.81 108 ARG A N 1
ATOM 809 C CA . ARG A 1 108 ? 10.699 -0.159 -19.873 1.00 95.81 108 ARG A CA 1
ATOM 810 C C . ARG A 1 108 ? 10.888 0.951 -18.833 1.00 95.81 108 ARG A C 1
ATOM 812 O O . ARG A 1 108 ? 11.952 1.565 -18.812 1.00 95.81 108 ARG A O 1
ATOM 819 N N . VAL A 1 109 ? 9.882 1.227 -18.000 1.00 95.69 109 VAL A N 1
ATOM 820 C CA . VAL A 1 109 ? 9.872 2.359 -17.052 1.00 95.69 109 VAL A CA 1
ATOM 821 C C . VAL A 1 109 ? 10.407 1.988 -15.662 1.00 95.69 109 VAL A C 1
ATOM 823 O O . VAL A 1 109 ? 11.189 2.759 -15.100 1.00 95.69 109 VAL A O 1
ATOM 826 N N . TYR A 1 110 ? 10.004 0.835 -15.123 1.00 94.38 110 TYR A N 1
ATOM 827 C CA . TYR A 1 110 ? 10.320 0.352 -13.770 1.00 94.38 110 TYR A CA 1
ATOM 828 C C . TYR A 1 110 ? 11.181 -0.918 -13.753 1.00 94.38 110 TYR A C 1
ATOM 830 O O . TYR A 1 110 ? 11.729 -1.268 -12.709 1.00 94.38 110 TYR A O 1
ATOM 838 N N . GLY A 1 111 ? 11.274 -1.631 -14.875 1.00 93.88 111 GLY A N 1
ATOM 839 C CA . GLY A 1 111 ? 12.090 -2.836 -15.019 1.00 93.88 111 GLY A CA 1
ATOM 840 C C . GLY A 1 111 ? 13.463 -2.559 -15.628 1.00 93.88 111 GLY A C 1
ATOM 841 O O . GLY A 1 111 ? 13.935 -1.423 -15.673 1.00 93.88 111 GLY A O 1
ATOM 842 N N . ILE A 1 112 ? 14.089 -3.617 -16.144 1.00 92.06 112 ILE A N 1
ATOM 843 C CA . ILE A 1 112 ? 15.443 -3.607 -16.725 1.00 92.06 112 ILE A CA 1
ATOM 844 C C . ILE A 1 112 ? 15.653 -2.566 -17.838 1.00 92.06 112 ILE A C 1
ATOM 846 O O . ILE A 1 112 ? 16.781 -2.140 -18.068 1.00 92.06 112 ILE A O 1
ATOM 850 N N . GLY A 1 113 ? 14.582 -2.100 -18.494 1.00 91.12 113 GLY A N 1
ATOM 851 C CA . GLY A 1 113 ? 14.664 -1.025 -19.484 1.00 91.12 113 GLY A CA 1
ATOM 852 C C . GLY A 1 113 ? 14.969 0.358 -18.892 1.00 91.12 113 GLY A C 1
ATOM 853 O O . GLY A 1 113 ? 15.193 1.301 -19.647 1.00 91.12 113 GLY A O 1
ATOM 854 N N . ASN A 1 114 ? 14.992 0.497 -17.565 1.00 95.75 114 ASN A N 1
ATOM 855 C CA . ASN A 1 114 ? 15.449 1.681 -16.844 1.00 95.75 114 ASN A CA 1
ATOM 856 C C . ASN A 1 114 ? 16.363 1.251 -15.682 1.00 95.75 114 ASN A C 1
ATOM 858 O O . ASN A 1 114 ? 15.872 1.066 -14.567 1.00 95.75 114 ASN A O 1
ATOM 862 N N . PRO A 1 115 ? 17.685 1.108 -15.903 1.00 94.19 115 PRO A N 1
ATOM 863 C CA . PRO A 1 115 ? 18.604 0.546 -14.908 1.00 94.19 115 PRO A CA 1
ATOM 864 C C . PRO A 1 115 ? 18.578 1.255 -13.550 1.00 94.19 115 PRO A C 1
ATOM 866 O O . PRO A 1 115 ? 18.660 0.601 -12.514 1.00 94.19 115 PRO A O 1
ATOM 869 N N . SER A 1 116 ? 18.397 2.580 -13.540 1.00 94.62 116 SER A N 1
ATOM 870 C CA . SER A 1 116 ? 18.294 3.359 -12.301 1.00 94.62 116 SER A CA 1
ATOM 871 C C . SER A 1 116 ? 17.051 2.975 -11.491 1.00 94.62 116 SER A C 1
ATOM 873 O O . SER A 1 116 ? 17.169 2.670 -10.305 1.00 94.62 116 SER A O 1
ATOM 875 N N . LYS A 1 117 ? 15.870 2.913 -12.126 1.00 92.81 117 LYS A N 1
ATOM 876 C CA . LYS A 1 117 ? 14.637 2.496 -11.434 1.00 92.81 117 LYS A CA 1
ATOM 877 C C . LYS A 1 117 ? 14.618 1.009 -11.109 1.00 92.81 117 LYS A C 1
ATOM 879 O O . LYS A 1 117 ? 14.155 0.639 -10.034 1.00 92.81 117 LYS A O 1
ATOM 884 N N . ALA A 1 118 ? 15.168 0.170 -11.983 1.00 94.69 118 ALA A N 1
ATOM 885 C CA . ALA A 1 118 ? 15.351 -1.245 -11.702 1.00 94.69 118 ALA A CA 1
ATOM 886 C C . ALA A 1 118 ? 16.165 -1.435 -10.417 1.00 94.69 118 ALA A C 1
ATOM 888 O O . ALA A 1 118 ? 15.751 -2.182 -9.530 1.00 94.69 118 ALA A O 1
ATOM 889 N N . ALA A 1 119 ? 17.293 -0.726 -10.283 1.00 94.19 119 ALA A N 1
ATOM 890 C CA . ALA A 1 119 ? 18.141 -0.762 -9.097 1.00 94.19 119 ALA A CA 1
ATOM 891 C C . ALA A 1 119 ? 17.383 -0.330 -7.832 1.00 94.19 119 ALA A C 1
ATOM 893 O O . ALA A 1 119 ? 17.337 -1.112 -6.884 1.00 94.19 119 ALA A O 1
ATOM 894 N N . GLU A 1 120 ? 16.728 0.838 -7.864 1.00 93.75 120 GLU A N 1
ATOM 895 C CA . GLU A 1 120 ? 15.920 1.402 -6.765 1.00 93.75 120 GLU A CA 1
ATOM 896 C C . GLU A 1 120 ? 14.830 0.435 -6.272 1.00 93.75 120 GLU A C 1
ATOM 898 O O . GLU A 1 120 ? 14.650 0.216 -5.071 1.00 93.75 120 GLU A O 1
ATOM 903 N N . PHE A 1 121 ? 14.115 -0.193 -7.204 1.00 92.94 121 PHE A N 1
ATOM 904 C CA . PHE A 1 121 ? 13.012 -1.097 -6.888 1.00 92.94 121 PHE A CA 1
ATOM 905 C C . PHE A 1 121 ? 13.425 -2.547 -6.683 1.00 92.94 121 PHE A C 1
ATOM 907 O O . PHE A 1 121 ? 12.569 -3.373 -6.390 1.00 92.94 121 PHE A O 1
ATOM 914 N N . ASN A 1 122 ? 14.711 -2.872 -6.810 1.00 95.25 122 ASN A N 1
ATOM 915 C CA . ASN A 1 122 ? 15.194 -4.251 -6.851 1.00 95.25 122 ASN A CA 1
ATOM 916 C C . ASN A 1 122 ? 14.455 -5.132 -7.886 1.00 95.25 122 ASN A C 1
ATOM 918 O O . ASN A 1 122 ? 14.285 -6.334 -7.696 1.00 95.25 122 ASN A O 1
ATOM 922 N N . ASN A 1 123 ? 14.017 -4.531 -8.993 1.00 91.88 123 ASN A N 1
ATOM 923 C CA . ASN A 1 123 ? 13.432 -5.249 -10.119 1.00 91.88 123 ASN A CA 1
ATOM 924 C C . ASN A 1 123 ? 14.590 -5.833 -10.943 1.00 91.88 123 ASN A C 1
ATOM 926 O O . ASN A 1 123 ? 15.417 -5.086 -11.474 1.00 91.88 123 ASN A O 1
ATOM 930 N N . ARG A 1 124 ? 14.712 -7.160 -10.985 1.00 90.88 124 ARG A N 1
ATOM 931 C CA . ARG A 1 124 ? 15.828 -7.878 -11.641 1.00 90.88 124 ARG A CA 1
ATOM 932 C C . ARG A 1 124 ? 15.339 -8.874 -12.686 1.00 90.88 124 ARG A C 1
ATOM 934 O O . ARG A 1 124 ? 16.072 -9.176 -13.621 1.00 90.88 124 ARG A O 1
ATOM 941 N N . GLY A 1 125 ? 14.109 -9.355 -12.542 1.00 87.69 125 GLY A N 1
ATOM 942 C CA . GLY A 1 125 ? 13.449 -10.204 -13.517 1.00 87.69 125 GLY A CA 1
ATOM 943 C C . GLY A 1 125 ? 13.013 -9.431 -14.768 1.00 87.69 125 GLY A C 1
ATOM 944 O O . GLY A 1 125 ? 12.798 -8.213 -14.721 1.00 87.69 125 GLY A O 1
ATOM 945 N N . PRO A 1 126 ? 12.828 -10.136 -15.896 1.00 83.38 126 PRO A N 1
ATOM 946 C CA . PRO A 1 126 ? 12.472 -9.523 -17.176 1.00 83.38 126 PRO A CA 1
ATOM 947 C C . PRO A 1 126 ? 11.087 -8.858 -17.168 1.00 83.38 126 PRO A C 1
ATOM 949 O O . PRO A 1 126 ? 10.847 -7.961 -17.973 1.00 83.38 126 PRO A O 1
ATOM 952 N N . ASN A 1 127 ? 10.195 -9.270 -16.257 1.00 90.06 127 ASN A N 1
ATOM 953 C CA . ASN A 1 127 ? 8.827 -8.754 -16.146 1.00 90.06 127 ASN A CA 1
ATOM 954 C C . ASN A 1 127 ? 8.536 -8.026 -14.819 1.00 90.06 127 ASN A C 1
ATOM 956 O O . ASN A 1 127 ? 7.388 -7.681 -14.539 1.00 90.06 127 ASN A O 1
ATOM 960 N N . ASP A 1 128 ? 9.555 -7.794 -13.987 1.00 92.69 128 ASP A N 1
ATOM 961 C CA . ASP A 1 128 ? 9.371 -7.243 -12.638 1.00 92.69 128 ASP A CA 1
ATOM 962 C C . ASP A 1 128 ? 8.747 -5.839 -12.664 1.00 92.69 128 ASP A C 1
ATOM 964 O O . ASP A 1 128 ? 7.981 -5.480 -11.774 1.00 92.69 128 ASP A O 1
ATOM 968 N N . GLY A 1 129 ? 9.017 -5.050 -13.709 1.00 91.12 129 GLY A N 1
ATOM 969 C CA . GLY A 1 129 ? 8.414 -3.727 -13.852 1.00 91.12 129 GLY A CA 1
ATOM 970 C C . GLY A 1 129 ? 6.886 -3.782 -13.941 1.00 91.12 129 GLY A C 1
ATOM 971 O O . GLY A 1 129 ? 6.212 -2.946 -13.347 1.00 91.12 129 GLY A O 1
ATOM 972 N N . TRP A 1 130 ? 6.339 -4.778 -14.643 1.00 93.31 130 TRP A N 1
ATOM 973 C CA . TRP A 1 130 ? 4.895 -5.009 -14.752 1.00 93.31 130 TRP A CA 1
ATOM 974 C C . TRP A 1 130 ? 4.296 -5.692 -13.523 1.00 93.31 130 TRP A C 1
ATOM 976 O O . TRP A 1 130 ? 3.226 -5.291 -13.053 1.00 93.31 130 TRP A O 1
ATOM 986 N N . LEU A 1 131 ? 4.964 -6.733 -13.021 1.00 88.00 131 LEU A N 1
ATOM 987 C CA . LEU A 1 131 ? 4.480 -7.526 -11.891 1.00 88.00 131 LEU A CA 1
ATOM 988 C C . LEU A 1 131 ? 4.350 -6.657 -10.635 1.00 88.00 131 LEU A C 1
ATOM 990 O O . LEU A 1 131 ? 3.289 -6.627 -10.013 1.00 88.00 131 LEU A O 1
ATOM 994 N N . TYR A 1 132 ? 5.380 -5.860 -10.344 1.00 93.69 132 TYR A N 1
ATOM 995 C CA . TYR A 1 132 ? 5.436 -4.973 -9.183 1.00 93.69 132 TYR A CA 1
ATOM 996 C C . TYR A 1 132 ? 5.077 -3.518 -9.528 1.00 93.69 132 TYR A C 1
ATOM 998 O O . TYR A 1 132 ? 5.597 -2.590 -8.913 1.00 93.69 132 TYR A O 1
ATOM 1006 N N . ARG A 1 133 ? 4.219 -3.276 -10.526 1.00 93.94 133 ARG A N 1
ATOM 1007 C CA . ARG A 1 133 ? 3.719 -1.918 -10.829 1.00 93.94 133 ARG A CA 1
ATOM 1008 C C . ARG A 1 133 ? 2.888 -1.345 -9.671 1.00 93.94 133 ARG A C 1
ATOM 1010 O O . ARG A 1 133 ? 2.500 -2.089 -8.766 1.00 93.94 133 ARG A O 1
ATOM 1017 N N . GLY A 1 134 ? 2.585 -0.047 -9.719 1.00 90.75 134 GLY A N 1
ATOM 1018 C CA . GLY A 1 134 ? 1.768 0.626 -8.709 1.00 90.75 134 GLY A CA 1
ATOM 1019 C C . GLY A 1 134 ? 0.439 -0.086 -8.486 1.00 90.75 134 GLY A C 1
ATOM 1020 O O . GLY A 1 134 ? -0.317 -0.312 -9.436 1.00 90.75 134 GLY A O 1
ATOM 1021 N N . GLY A 1 135 ? 0.184 -0.490 -7.243 1.00 90.19 135 GLY A N 1
ATOM 1022 C CA . GLY A 1 135 ? -0.958 -1.325 -6.886 1.00 90.19 135 GLY A CA 1
ATOM 1023 C C . GLY A 1 135 ? -1.339 -1.257 -5.410 1.00 90.19 135 GLY A C 1
ATOM 1024 O O . GLY A 1 135 ? -0.558 -0.839 -4.553 1.00 90.19 135 GLY A O 1
ATOM 1025 N N . GLY A 1 136 ? -2.555 -1.706 -5.117 1.00 92.38 136 GLY A N 1
ATOM 1026 C CA . GLY A 1 136 ? -3.113 -1.792 -3.776 1.00 92.38 136 GLY A CA 1
ATOM 1027 C C . GLY A 1 136 ? -3.773 -0.502 -3.287 1.00 92.38 136 GLY A C 1
ATOM 1028 O O . GLY A 1 136 ? -3.593 0.583 -3.844 1.00 92.38 136 GLY A O 1
ATOM 1029 N N . MET A 1 137 ? -4.528 -0.614 -2.192 1.00 93.06 137 MET A N 1
ATOM 1030 C CA . MET A 1 137 ? -5.245 0.522 -1.596 1.00 93.06 137 MET A CA 1
ATOM 1031 C C . MET A 1 137 ? -4.336 1.503 -0.837 1.00 93.06 137 MET A C 1
ATOM 1033 O O . MET A 1 137 ? -4.801 2.563 -0.434 1.00 93.06 137 MET A O 1
ATOM 1037 N N . LEU A 1 138 ? -3.049 1.163 -0.680 1.00 88.50 138 LEU A N 1
ATOM 1038 C CA . LEU A 1 138 ? -1.990 2.028 -0.142 1.00 88.50 138 LEU A CA 1
ATOM 1039 C C . LEU A 1 138 ? -0.901 2.371 -1.183 1.00 88.50 138 LEU A C 1
ATOM 1041 O O . LEU A 1 138 ? 0.163 2.837 -0.799 1.00 88.50 138 LEU A O 1
ATOM 1045 N N . GLN A 1 139 ? -1.138 2.075 -2.469 1.00 83.81 139 GLN A N 1
ATOM 1046 C CA . GLN A 1 139 ? -0.249 2.359 -3.612 1.00 83.81 139 GLN A CA 1
ATOM 1047 C C . GLN A 1 139 ? 1.245 2.058 -3.391 1.00 83.81 139 GLN A C 1
ATOM 1049 O O . GLN A 1 139 ? 2.060 2.939 -3.128 1.00 83.81 139 GLN A O 1
ATOM 1054 N N . ASN A 1 140 ? 1.630 0.794 -3.583 1.00 89.75 140 ASN A N 1
ATOM 1055 C CA . ASN A 1 140 ? 3.030 0.360 -3.559 1.00 89.75 140 ASN A CA 1
ATOM 1056 C C . ASN A 1 140 ? 3.539 0.067 -4.976 1.00 89.75 140 ASN A C 1
ATOM 1058 O O . ASN A 1 140 ? 2.835 -0.560 -5.765 1.00 89.75 140 ASN A O 1
ATOM 1062 N N . THR A 1 141 ? 4.783 0.464 -5.271 1.00 92.25 141 THR A N 1
ATOM 1063 C CA . THR A 1 141 ? 5.436 0.249 -6.577 1.00 92.25 141 THR A CA 1
ATOM 1064 C C . THR A 1 141 ? 6.855 -0.280 -6.396 1.00 92.25 141 THR A C 1
ATOM 1066 O O . THR A 1 141 ? 7.644 0.298 -5.657 1.00 92.25 141 THR A O 1
ATOM 1069 N N . GLY A 1 142 ? 7.214 -1.336 -7.115 1.00 94.00 142 GLY A N 1
ATOM 1070 C CA . GLY A 1 142 ? 8.544 -1.936 -7.133 1.00 94.00 142 GLY A CA 1
ATOM 1071 C C . GLY A 1 142 ? 8.710 -3.093 -6.150 1.00 94.00 142 GLY A C 1
ATOM 1072 O O . GLY A 1 142 ? 8.151 -3.073 -5.052 1.00 94.00 142 GLY A O 1
ATOM 1073 N N . LYS A 1 143 ? 9.517 -4.093 -6.525 1.00 92.00 143 LYS A N 1
ATOM 1074 C CA . LYS A 1 143 ? 9.715 -5.321 -5.742 1.00 92.00 143 LYS A CA 1
ATOM 1075 C C . LYS A 1 143 ? 10.174 -5.044 -4.314 1.00 92.00 143 LYS A C 1
ATOM 1077 O O . LYS A 1 143 ? 9.650 -5.645 -3.389 1.00 92.00 143 LYS A O 1
ATOM 1082 N N . SER A 1 144 ? 11.069 -4.078 -4.110 1.00 93.69 144 SER A N 1
ATOM 1083 C CA . SER A 1 144 ? 11.549 -3.692 -2.776 1.00 93.69 144 SER A CA 1
ATOM 1084 C C . SER A 1 144 ? 10.440 -3.133 -1.872 1.00 93.69 144 SER A C 1
ATOM 1086 O O . SER A 1 144 ? 10.454 -3.388 -0.670 1.00 93.69 144 SER A O 1
ATOM 1088 N N . ASN A 1 145 ? 9.457 -2.410 -2.426 1.00 92.38 145 ASN A N 1
ATOM 1089 C CA . ASN A 1 145 ? 8.276 -1.970 -1.676 1.00 92.38 145 ASN A CA 1
ATOM 1090 C C . ASN A 1 145 ? 7.337 -3.141 -1.369 1.00 92.38 145 ASN A C 1
ATOM 1092 O O . ASN A 1 145 ? 6.846 -3.236 -0.250 1.00 92.38 145 ASN A O 1
ATOM 1096 N N . TYR A 1 146 ? 7.133 -4.055 -2.321 1.00 91.50 146 TYR A N 1
ATOM 1097 C CA . TYR A 1 146 ? 6.329 -5.260 -2.094 1.00 91.50 146 TYR A CA 1
ATOM 1098 C C . TYR A 1 146 ? 6.957 -6.158 -1.021 1.00 91.50 146 TYR A C 1
ATOM 1100 O O . TYR A 1 146 ? 6.233 -6.646 -0.165 1.00 91.50 146 TYR A O 1
ATOM 1108 N N . THR A 1 147 ? 8.288 -6.299 -0.993 1.00 89.00 147 THR A N 1
ATOM 1109 C CA . THR A 1 147 ? 9.012 -7.000 0.081 1.00 89.00 147 THR A CA 1
ATOM 1110 C C . THR A 1 147 ? 8.770 -6.350 1.439 1.00 89.00 147 THR A C 1
ATOM 1112 O O . THR A 1 147 ? 8.379 -7.034 2.377 1.00 89.00 147 THR A O 1
ATOM 1115 N N . ARG A 1 148 ? 8.914 -5.021 1.546 1.00 87.12 148 ARG A N 1
ATOM 1116 C CA . ARG A 1 148 ? 8.624 -4.303 2.800 1.00 87.12 148 ARG A CA 1
ATOM 1117 C C . ARG A 1 148 ? 7.167 -4.442 3.236 1.00 87.12 148 ARG A C 1
ATOM 1119 O O . ARG A 1 148 ? 6.882 -4.461 4.430 1.00 87.12 148 ARG A O 1
ATOM 1126 N N . LEU A 1 149 ? 6.233 -4.478 2.287 1.00 86.12 149 LEU A N 1
ATOM 1127 C CA . LEU A 1 149 ? 4.821 -4.661 2.600 1.00 86.12 149 LEU A CA 1
ATOM 1128 C C . LEU A 1 149 ? 4.523 -6.106 3.021 1.00 86.12 149 LEU A C 1
ATOM 1130 O O . LEU A 1 149 ? 3.770 -6.304 3.967 1.00 86.12 149 LEU A O 1
ATOM 1134 N N . GLU A 1 150 ? 5.136 -7.101 2.382 1.00 86.12 150 GLU A N 1
ATOM 1135 C CA . GLU A 1 150 ? 5.092 -8.508 2.804 1.00 86.12 150 GLU A CA 1
ATOM 1136 C C . GLU A 1 150 ? 5.625 -8.672 4.232 1.00 86.12 150 GLU A C 1
ATOM 1138 O O . GLU A 1 150 ? 4.974 -9.310 5.049 1.00 86.12 150 GLU A O 1
ATOM 1143 N N . GLU A 1 151 ? 6.742 -8.029 4.579 1.00 80.94 151 GLU A N 1
ATOM 1144 C CA . GLU A 1 151 ? 7.283 -8.044 5.947 1.00 80.94 151 GLU A CA 1
ATOM 1145 C C . GLU A 1 151 ? 6.290 -7.484 6.973 1.00 80.94 151 GLU A C 1
ATOM 1147 O O . GLU A 1 151 ? 6.142 -8.046 8.052 1.00 80.94 151 GLU A O 1
ATOM 1152 N N . LYS A 1 152 ? 5.578 -6.405 6.629 1.00 81.00 152 LYS A N 1
ATOM 1153 C CA . LYS A 1 152 ? 4.605 -5.758 7.526 1.00 81.00 152 LYS A CA 1
ATOM 1154 C C . LYS A 1 152 ? 3.255 -6.466 7.610 1.00 81.00 152 LYS A C 1
ATOM 1156 O O . LYS A 1 152 ? 2.527 -6.296 8.579 1.00 81.00 152 LYS A O 1
ATOM 1161 N N . THR A 1 153 ? 2.862 -7.180 6.559 1.00 79.50 153 THR A N 1
ATOM 1162 C CA . THR A 1 153 ? 1.505 -7.743 6.441 1.00 79.50 153 THR A CA 1
ATOM 1163 C C . THR A 1 153 ? 1.475 -9.262 6.542 1.00 79.50 153 THR A C 1
ATOM 1165 O O . THR A 1 153 ? 0.411 -9.831 6.760 1.00 79.50 153 THR A O 1
ATOM 1168 N N . GLY A 1 154 ? 2.608 -9.936 6.341 1.00 77.81 154 GLY A N 1
ATOM 1169 C CA . GLY A 1 154 ? 2.692 -11.391 6.215 1.00 77.81 154 GLY A CA 1
ATOM 1170 C C . GLY A 1 154 ? 2.116 -11.950 4.906 1.00 77.81 154 GLY A C 1
ATOM 1171 O O . GLY A 1 154 ? 2.184 -13.156 4.686 1.00 77.81 154 GLY A O 1
ATOM 1172 N N . LEU A 1 155 ? 1.557 -11.115 4.021 1.00 73.62 155 LEU A N 1
ATOM 1173 C CA . LEU A 1 155 ? 1.049 -11.561 2.721 1.00 73.62 155 LEU A CA 1
ATOM 1174 C C . LEU A 1 155 ? 2.218 -11.875 1.773 1.00 73.62 155 LEU A C 1
ATOM 1176 O O . LEU A 1 155 ? 3.155 -11.082 1.729 1.00 73.62 155 LEU A O 1
ATOM 1180 N N . PRO A 1 156 ? 2.166 -12.950 0.961 1.00 78.12 156 PRO A N 1
ATOM 1181 C CA . PRO A 1 156 ? 3.285 -13.384 0.118 1.00 78.12 156 PRO A CA 1
ATOM 1182 C C . PRO A 1 156 ? 3.416 -12.538 -1.164 1.00 78.12 156 PRO A C 1
ATOM 1184 O O . PRO A 1 156 ? 3.351 -13.052 -2.277 1.00 78.12 156 PRO A O 1
ATOM 1187 N N . LEU A 1 157 ? 3.556 -11.220 -1.032 1.00 79.12 157 LEU A N 1
ATOM 1188 C CA . LEU A 1 157 ? 3.489 -10.247 -2.127 1.00 79.12 157 LEU A CA 1
ATOM 1189 C C . LEU A 1 157 ? 4.707 -10.278 -3.061 1.00 79.12 157 LEU A C 1
ATOM 1191 O O . LEU A 1 157 ? 4.636 -9.759 -4.176 1.00 79.12 157 LEU A O 1
ATOM 1195 N N . VAL A 1 158 ? 5.828 -10.867 -2.644 1.00 83.50 158 VAL A N 1
ATOM 1196 C CA . VAL A 1 158 ? 6.991 -11.057 -3.520 1.00 83.50 158 VAL A CA 1
ATOM 1197 C C . VAL A 1 158 ? 6.767 -12.232 -4.466 1.00 83.50 158 VAL A C 1
ATOM 1199 O O . VAL A 1 158 ? 7.050 -12.099 -5.659 1.00 83.50 158 VAL A O 1
ATOM 1202 N N . ALA A 1 159 ? 6.263 -13.353 -3.945 1.00 72.44 159 ALA A N 1
ATOM 1203 C CA . ALA A 1 159 ? 5.938 -14.543 -4.733 1.00 72.44 159 ALA A CA 1
ATOM 1204 C C . ALA A 1 159 ? 4.640 -14.366 -5.540 1.00 72.44 159 ALA A C 1
ATOM 1206 O O . ALA A 1 159 ? 4.556 -14.849 -6.666 1.00 72.44 159 ALA A O 1
ATOM 1207 N N . HIS A 1 160 ? 3.680 -13.621 -4.983 1.00 77.19 160 HIS A N 1
ATOM 1208 C CA . HIS A 1 160 ? 2.335 -13.396 -5.517 1.00 77.19 160 HIS A CA 1
ATOM 1209 C C . HIS A 1 160 ? 1.983 -11.894 -5.588 1.00 77.19 160 HIS A C 1
ATOM 1211 O O . HIS A 1 160 ? 1.088 -11.417 -4.878 1.00 77.19 160 HIS A O 1
ATOM 1217 N N . PRO A 1 161 ? 2.678 -11.093 -6.421 1.00 84.31 161 PRO A N 1
ATOM 1218 C CA . PRO A 1 161 ? 2.421 -9.654 -6.537 1.00 84.31 161 PRO A CA 1
ATOM 1219 C C . PRO A 1 161 ? 1.035 -9.311 -7.101 1.00 84.31 161 PRO A C 1
ATOM 1221 O O . PRO A 1 161 ? 0.521 -8.216 -6.866 1.00 84.31 161 PRO A O 1
ATOM 1224 N N . GLU A 1 162 ? 0.389 -10.241 -7.806 1.00 84.19 162 GLU A N 1
ATOM 1225 C CA . GLU A 1 162 ? -1.001 -10.145 -8.256 1.00 84.19 162 GLU A CA 1
ATOM 1226 C C . GLU A 1 162 ? -1.987 -9.859 -7.123 1.00 84.19 162 GLU A C 1
ATOM 1228 O O . GLU A 1 162 ? -3.010 -9.223 -7.372 1.00 84.19 162 GLU A O 1
ATOM 1233 N N . LEU A 1 163 ? -1.663 -10.230 -5.881 1.00 78.94 163 LEU A N 1
ATOM 1234 C CA . LEU A 1 163 ? -2.515 -9.984 -4.719 1.00 78.94 163 LEU A CA 1
ATOM 1235 C C . LEU A 1 163 ? -2.771 -8.488 -4.472 1.00 78.94 163 LEU A C 1
ATOM 1237 O O . LEU A 1 163 ? -3.877 -8.125 -4.079 1.00 78.94 163 LEU A O 1
ATOM 1241 N N . LEU A 1 164 ? -1.825 -7.583 -4.750 1.00 88.50 164 LEU A N 1
ATOM 1242 C CA . LEU A 1 164 ? -2.100 -6.138 -4.624 1.00 88.50 164 LEU A CA 1
ATOM 1243 C C . LEU A 1 164 ? -2.946 -5.578 -5.773 1.00 88.50 164 LEU A C 1
ATOM 1245 O O . LEU A 1 164 ? -3.459 -4.462 -5.681 1.00 88.50 164 LEU A O 1
ATOM 1249 N N . HIS A 1 165 ? -3.119 -6.345 -6.847 1.00 87.12 165 HIS A N 1
ATOM 1250 C CA . HIS A 1 165 ? -3.933 -5.963 -8.000 1.00 87.12 165 HIS A CA 1
ATOM 1251 C C . HIS A 1 165 ? -5.366 -6.500 -7.912 1.00 87.12 165 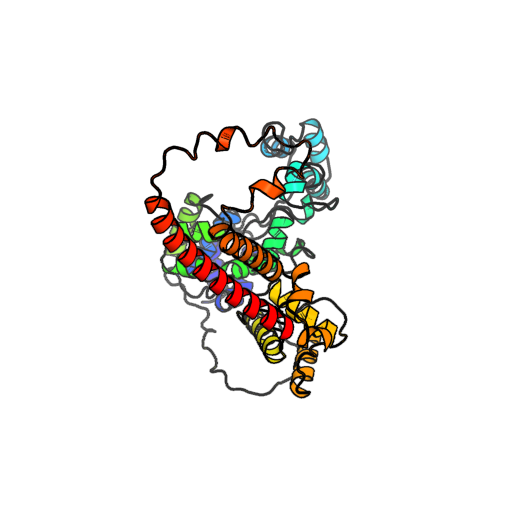HIS A C 1
ATOM 1253 O O . HIS A 1 165 ? -6.168 -6.191 -8.793 1.00 87.12 165 HIS A O 1
ATOM 1259 N N . GLN A 1 166 ? -5.689 -7.256 -6.856 1.00 85.31 166 GLN A N 1
ATOM 1260 C CA . GLN A 1 166 ? -7.023 -7.790 -6.586 1.00 85.31 166 GLN A CA 1
ATOM 1261 C C . GLN A 1 166 ? -7.696 -7.043 -5.421 1.00 85.31 166 GLN A C 1
ATOM 1263 O O . GLN A 1 166 ? -7.040 -6.799 -4.406 1.00 85.31 166 GLN A O 1
ATOM 1268 N N . PRO A 1 167 ? -8.990 -6.681 -5.528 1.00 89.50 167 PRO A N 1
ATOM 1269 C CA . PRO A 1 167 ? -9.682 -5.862 -4.530 1.00 89.50 167 PRO A CA 1
ATOM 1270 C C . PRO A 1 167 ? -9.599 -6.378 -3.086 1.00 89.50 167 PRO A C 1
ATOM 1272 O O . PRO A 1 167 ? -9.218 -5.620 -2.193 1.00 89.50 167 PRO A O 1
ATOM 1275 N N . ASP A 1 168 ? -9.926 -7.653 -2.853 1.00 86.69 168 ASP A N 1
ATOM 1276 C CA . ASP A 1 168 ? -10.029 -8.218 -1.501 1.00 86.69 168 ASP A CA 1
ATOM 1277 C C . ASP A 1 168 ? -8.664 -8.292 -0.802 1.00 86.69 168 ASP A C 1
ATOM 1279 O O . ASP A 1 168 ? -8.499 -7.810 0.321 1.00 86.69 168 ASP A O 1
ATOM 1283 N N . SER A 1 169 ? -7.643 -8.821 -1.478 1.00 80.44 169 SER A N 1
ATOM 1284 C CA . SER A 1 169 ? -6.286 -8.900 -0.926 1.00 80.44 169 SER A CA 1
ATOM 1285 C C . SER A 1 169 ? -5.615 -7.533 -0.801 1.00 80.44 169 SER A C 1
ATOM 1287 O O . SER A 1 169 ? -4.842 -7.326 0.133 1.00 80.44 169 SER A O 1
ATOM 1289 N N . ALA A 1 170 ? -5.939 -6.567 -1.663 1.00 91.56 170 ALA A N 1
ATOM 1290 C CA . ALA A 1 170 ? -5.457 -5.198 -1.515 1.00 91.56 170 ALA A CA 1
ATOM 1291 C C . ALA A 1 170 ? -6.066 -4.478 -0.305 1.00 91.56 170 ALA A C 1
ATOM 1293 O O . ALA A 1 170 ? -5.352 -3.752 0.390 1.00 91.56 170 ALA A O 1
ATOM 1294 N N . PHE A 1 171 ? -7.361 -4.679 -0.039 1.00 96.81 171 PHE A N 1
ATOM 1295 C CA . PHE A 1 171 ? -7.986 -4.173 1.182 1.00 96.81 171 PHE A CA 1
ATOM 1296 C C . PHE A 1 171 ? -7.382 -4.839 2.422 1.00 96.81 171 PHE A C 1
ATOM 1298 O O . PHE A 1 171 ? -7.055 -4.159 3.396 1.00 96.81 171 PHE A O 1
ATOM 1305 N N . LYS A 1 172 ? -7.146 -6.154 2.351 1.00 86.31 172 LYS A N 1
ATOM 1306 C CA . LYS A 1 172 ? -6.483 -6.912 3.413 1.00 86.31 172 LYS A CA 1
ATOM 1307 C C . LYS A 1 172 ? -5.086 -6.390 3.726 1.00 86.31 172 LYS A C 1
ATOM 1309 O O . LYS A 1 172 ? -4.780 -6.118 4.883 1.00 86.31 172 LYS A O 1
ATOM 1314 N N . ALA A 1 173 ? -4.267 -6.169 2.699 1.00 87.69 173 ALA A N 1
ATOM 1315 C CA . ALA A 1 173 ? -2.948 -5.564 2.852 1.00 87.69 173 ALA A CA 1
ATOM 1316 C C . ALA A 1 173 ? -3.022 -4.174 3.509 1.00 87.69 173 ALA A C 1
ATOM 1318 O O . ALA A 1 173 ? -2.167 -3.835 4.324 1.00 87.69 173 ALA A O 1
ATOM 1319 N N . ALA A 1 174 ? -4.049 -3.380 3.184 1.00 96.06 174 ALA A N 1
ATOM 1320 C CA . ALA A 1 174 ? -4.213 -2.041 3.737 1.00 96.06 174 ALA A CA 1
ATOM 1321 C C . ALA A 1 174 ? -4.512 -2.051 5.239 1.00 96.06 174 ALA A C 1
ATOM 1323 O O . ALA A 1 174 ? -3.856 -1.324 5.988 1.00 96.06 174 ALA A O 1
ATOM 1324 N N . TRP A 1 175 ? -5.463 -2.872 5.698 1.00 95.25 175 TRP A N 1
ATOM 1325 C CA . TRP A 1 175 ? -5.763 -2.928 7.130 1.00 95.25 175 TRP A CA 1
ATOM 1326 C C . TRP A 1 175 ? -4.662 -3.654 7.919 1.00 95.25 175 TRP A C 1
ATOM 1328 O O . TRP A 1 175 ? -4.372 -3.237 9.036 1.00 95.25 175 TRP A O 1
ATOM 1338 N N . LEU A 1 176 ? -3.980 -4.650 7.334 1.00 83.56 176 LEU A N 1
ATOM 1339 C CA . LEU A 1 176 ? -2.815 -5.295 7.961 1.00 83.56 176 LEU A CA 1
ATOM 1340 C C . LEU A 1 176 ? -1.657 -4.313 8.154 1.00 83.56 176 LEU A C 1
ATOM 1342 O O . LEU A 1 176 ? -1.025 -4.291 9.205 1.00 83.56 176 LEU A O 1
ATOM 1346 N N . PHE A 1 177 ? -1.395 -3.463 7.159 1.00 88.75 177 PHE A N 1
ATOM 1347 C CA . PHE A 1 177 ? -0.398 -2.406 7.290 1.00 88.75 177 PHE A CA 1
ATOM 1348 C C . PHE A 1 177 ? -0.792 -1.404 8.378 1.00 88.75 177 PHE A C 1
ATOM 1350 O O . PHE A 1 177 ? 0.054 -1.002 9.173 1.00 88.75 177 PHE A O 1
ATOM 1357 N N . TRP A 1 178 ? -2.068 -1.008 8.427 1.00 92.50 178 TRP A N 1
ATOM 1358 C CA . TRP A 1 178 ? -2.585 -0.127 9.475 1.00 92.50 178 TRP A CA 1
ATOM 1359 C C . TRP A 1 178 ? -2.384 -0.728 10.872 1.00 92.50 178 TRP A C 1
ATOM 1361 O O . TRP A 1 178 ? -2.028 -0.009 11.800 1.00 92.50 178 TRP A O 1
ATOM 1371 N N . SER A 1 179 ? -2.578 -2.041 11.016 1.00 87.38 179 SER A N 1
ATOM 1372 C CA . SER A 1 179 ? -2.424 -2.764 12.280 1.00 87.38 179 SER A CA 1
ATOM 1373 C C . SER A 1 179 ? -1.000 -3.229 12.582 1.00 87.38 179 SER A C 1
ATOM 1375 O O . SER A 1 179 ? -0.783 -3.822 13.634 1.00 87.38 179 SER A O 1
ATOM 1377 N N . ASN A 1 180 ? -0.041 -3.010 11.676 1.00 77.25 180 ASN A N 1
ATOM 1378 C CA . ASN A 1 180 ? 1.329 -3.515 11.811 1.00 77.25 180 ASN A CA 1
ATOM 1379 C C . ASN A 1 180 ? 2.014 -3.000 13.088 1.00 77.25 180 ASN A C 1
ATOM 1381 O O . ASN A 1 180 ? 2.830 -3.687 13.702 1.00 77.25 180 ASN A O 1
ATOM 1385 N N . ASP A 1 181 ? 1.688 -1.771 13.477 1.00 74.25 181 ASP A N 1
ATOM 1386 C CA . ASP A 1 181 ? 2.047 -1.198 14.762 1.00 74.25 181 ASP A CA 1
ATOM 1387 C C . ASP A 1 181 ? 0.989 -0.177 15.200 1.00 74.25 181 ASP A C 1
ATOM 1389 O O . ASP A 1 181 ? 0.249 0.377 14.388 1.00 74.25 181 ASP A O 1
ATOM 1393 N N . ASP A 1 182 ? 0.911 0.088 16.503 1.00 82.69 182 ASP A N 1
ATOM 1394 C CA . ASP A 1 182 ? -0.151 0.926 17.072 1.00 82.69 182 ASP A CA 1
ATOM 1395 C C . ASP A 1 182 ? -0.069 2.407 16.668 1.00 82.69 182 ASP A C 1
ATOM 1397 O O . ASP A 1 182 ? -0.938 3.191 17.047 1.00 82.69 182 ASP A O 1
ATOM 1401 N N . ARG A 1 183 ? 0.926 2.830 15.873 1.00 87.50 183 ARG A N 1
ATOM 1402 C CA . ARG A 1 183 ? 1.109 4.246 15.512 1.00 87.50 183 ARG A CA 1
ATOM 1403 C C . ARG A 1 183 ? -0.072 4.805 14.730 1.00 87.50 183 ARG A C 1
ATOM 1405 O O . ARG A 1 183 ? -0.432 5.957 14.954 1.00 87.50 183 ARG A O 1
ATOM 1412 N N . ALA A 1 184 ? -0.668 4.024 13.827 1.00 89.44 184 ALA A N 1
ATOM 1413 C CA . ALA A 1 184 ? -1.804 4.489 13.031 1.00 89.44 184 ALA A CA 1
ATOM 1414 C C . ALA A 1 184 ? -3.048 4.707 13.905 1.00 89.44 184 ALA A C 1
ATOM 1416 O O . ALA A 1 184 ? -3.690 5.753 13.816 1.00 89.44 184 ALA A O 1
ATOM 1417 N N . ASN A 1 185 ? -3.334 3.759 14.803 1.00 91.38 185 ASN A N 1
ATOM 1418 C CA . ASN A 1 185 ? -4.421 3.881 15.773 1.00 91.38 185 ASN A CA 1
ATOM 1419 C C . ASN A 1 185 ? -4.182 5.046 16.738 1.00 91.38 185 ASN A C 1
ATOM 1421 O O . ASN A 1 185 ? -5.059 5.889 16.873 1.00 91.38 185 ASN A O 1
ATOM 1425 N N . ASN A 1 186 ? -2.986 5.160 17.319 1.00 92.81 186 ASN A N 1
ATOM 1426 C CA . ASN A 1 186 ? -2.650 6.244 18.246 1.00 92.81 186 ASN A CA 1
ATOM 1427 C C . ASN A 1 186 ? -2.774 7.625 17.586 1.00 92.81 186 ASN A C 1
ATOM 1429 O O . ASN A 1 186 ? -3.307 8.554 18.188 1.00 92.81 186 ASN A O 1
ATOM 1433 N N . ALA A 1 187 ? -2.317 7.761 16.338 1.00 92.44 187 ALA A N 1
ATOM 1434 C CA . ALA A 1 187 ? -2.454 9.005 15.590 1.00 92.44 187 ALA A CA 1
ATOM 1435 C C . ALA A 1 187 ? -3.922 9.325 15.264 1.00 92.44 187 ALA A C 1
ATOM 1437 O O . ALA A 1 187 ? -4.319 10.483 15.340 1.00 92.44 187 ALA A O 1
ATOM 1438 N N . ALA A 1 188 ? -4.732 8.320 14.919 1.00 96.06 188 ALA A N 1
ATOM 1439 C CA . ALA A 1 188 ? -6.152 8.518 14.640 1.00 96.06 188 ALA A CA 1
ATOM 1440 C C . ALA A 1 188 ? -6.948 8.859 15.907 1.00 96.06 188 ALA A C 1
ATOM 1442 O O . ALA A 1 188 ? -7.804 9.736 15.868 1.00 96.06 188 ALA A O 1
ATOM 1443 N N . ASP A 1 189 ? -6.647 8.214 17.033 1.00 94.62 189 ASP A N 1
ATOM 1444 C CA . ASP A 1 189 ? -7.304 8.472 18.319 1.00 94.62 189 ASP A CA 1
ATOM 1445 C C . ASP A 1 189 ? -6.971 9.868 18.862 1.00 94.62 189 ASP A C 1
ATOM 1447 O O . ASP A 1 189 ? -7.818 10.511 19.478 1.00 94.62 189 ASP A O 1
ATOM 1451 N N . ALA A 1 190 ? -5.762 10.364 18.581 1.00 96.25 190 ALA A N 1
ATOM 1452 C CA . ALA A 1 190 ? -5.360 11.742 18.855 1.00 96.25 190 ALA A CA 1
ATOM 1453 C C . ALA A 1 190 ? -5.905 12.759 17.831 1.00 96.25 190 ALA A C 1
ATOM 1455 O O . ALA A 1 190 ? -5.627 13.950 17.959 1.00 96.25 190 ALA A O 1
ATOM 1456 N N . ASP A 1 191 ? -6.636 12.304 16.804 1.00 96.88 191 ASP A N 1
ATOM 1457 C CA . ASP A 1 191 ? -7.084 13.102 15.654 1.00 96.88 191 ASP A CA 1
ATOM 1458 C C . ASP A 1 191 ? -5.923 13.834 14.934 1.00 96.88 191 ASP A C 1
ATOM 1460 O O . ASP A 1 191 ? -6.116 14.854 14.269 1.00 96.88 191 ASP A O 1
ATOM 1464 N N . ASP A 1 192 ? -4.694 13.308 15.036 1.00 97.56 192 ASP A N 1
ATOM 1465 C CA . ASP A 1 192 ? -3.491 13.890 14.438 1.00 97.56 192 ASP A CA 1
ATOM 1466 C C . ASP A 1 192 ? -3.380 13.484 12.964 1.00 97.56 192 ASP A C 1
ATOM 1468 O O . ASP A 1 192 ? -2.830 12.445 12.573 1.00 97.56 192 ASP A O 1
ATOM 1472 N N . GLU A 1 193 ? -3.920 14.353 12.116 1.00 96.88 193 GLU A N 1
ATOM 1473 C CA . GLU A 1 193 ? -3.912 14.225 10.662 1.00 96.88 193 GLU A CA 1
ATOM 1474 C C . GLU A 1 193 ? -2.502 14.072 10.069 1.00 96.88 193 GLU A C 1
ATOM 1476 O O . GLU A 1 193 ? -2.302 13.307 9.118 1.00 96.88 193 GLU A O 1
ATOM 1481 N N . VAL A 1 194 ? -1.518 14.801 10.609 1.00 96.06 194 VAL A N 1
ATOM 1482 C CA . VAL A 1 194 ? -0.150 14.829 10.077 1.00 96.06 194 VAL A CA 1
ATOM 1483 C C . VAL A 1 194 ? 0.577 13.549 10.458 1.00 96.06 194 VAL A C 1
ATOM 1485 O O . VAL A 1 194 ? 1.223 12.943 9.598 1.00 96.06 194 VAL A O 1
ATOM 1488 N N . ALA A 1 195 ? 0.456 13.114 11.712 1.00 94.50 195 ALA A N 1
ATOM 1489 C CA . ALA A 1 195 ? 1.009 11.842 12.160 1.00 94.50 195 ALA A CA 1
ATOM 1490 C C . ALA A 1 195 ? 0.387 10.675 11.386 1.00 94.50 195 ALA A C 1
ATOM 1492 O O . ALA A 1 195 ? 1.132 9.852 10.850 1.00 94.50 195 ALA A O 1
ATOM 1493 N N . CYS A 1 196 ? -0.940 10.657 11.208 1.00 92.69 196 CYS A N 1
ATOM 1494 C CA . CYS A 1 196 ? -1.614 9.644 10.392 1.00 92.69 196 CYS A CA 1
ATOM 1495 C C . CYS A 1 196 ? -1.031 9.582 8.979 1.00 92.69 196 CYS A C 1
ATOM 1497 O O . CYS A 1 196 ? -0.696 8.506 8.482 1.00 92.69 196 CYS A O 1
ATOM 1499 N N . ARG A 1 197 ? -0.862 10.740 8.326 1.00 92.88 197 ARG A N 1
ATOM 1500 C CA . ARG A 1 197 ? -0.325 10.783 6.962 1.00 92.88 197 ARG A CA 1
ATOM 1501 C C . ARG A 1 197 ? 1.124 10.301 6.893 1.00 92.88 197 ARG A C 1
ATOM 1503 O O . ARG A 1 197 ? 1.462 9.553 5.977 1.00 92.88 197 ARG A O 1
ATOM 1510 N N . LYS A 1 198 ? 1.952 10.651 7.881 1.00 91.94 198 LYS A N 1
ATOM 1511 C CA . LYS A 1 198 ? 3.345 10.187 7.967 1.00 91.94 198 LYS A CA 1
ATOM 1512 C C . LYS A 1 198 ? 3.450 8.681 8.186 1.00 91.94 198 LYS A C 1
ATOM 1514 O O . LYS A 1 198 ? 4.330 8.067 7.591 1.00 91.94 198 LYS A O 1
ATOM 1519 N N . VAL A 1 199 ? 2.569 8.083 8.989 1.00 88.75 199 VAL A N 1
ATOM 1520 C CA . VAL A 1 199 ? 2.558 6.626 9.210 1.00 88.75 199 VAL A CA 1
ATOM 1521 C C . VAL A 1 199 ? 2.259 5.879 7.909 1.00 88.75 199 VAL A C 1
ATOM 1523 O O . VAL A 1 199 ? 2.942 4.905 7.597 1.00 88.75 199 VAL A O 1
ATOM 1526 N N . ILE A 1 200 ? 1.287 6.357 7.126 1.00 86.00 200 ILE A N 1
ATOM 1527 C CA . ILE A 1 200 ? 0.861 5.680 5.894 1.00 86.00 200 ILE A CA 1
ATOM 1528 C C . ILE A 1 200 ? 1.791 5.957 4.709 1.00 86.00 200 ILE A C 1
ATOM 1530 O O . ILE A 1 200 ? 2.191 5.029 4.012 1.00 86.00 200 ILE A O 1
ATOM 1534 N N . ASN A 1 201 ? 2.153 7.218 4.476 1.00 83.31 201 ASN A N 1
ATOM 1535 C CA . ASN A 1 201 ? 2.861 7.641 3.265 1.00 83.31 201 ASN A CA 1
ATOM 1536 C C . ASN A 1 201 ? 4.366 7.900 3.487 1.00 83.31 201 ASN A C 1
ATOM 1538 O O . ASN A 1 201 ? 5.095 8.172 2.539 1.00 83.31 201 ASN A O 1
ATOM 1542 N N . GLY A 1 202 ? 4.850 7.857 4.735 1.00 82.75 202 GLY A N 1
ATOM 1543 C CA . GLY A 1 202 ? 6.232 8.218 5.084 1.00 82.75 202 GLY A CA 1
ATOM 1544 C C . GLY A 1 202 ? 6.512 9.728 5.066 1.00 82.75 202 GLY A C 1
ATOM 1545 O O . GLY A 1 202 ? 7.648 10.147 5.268 1.00 82.75 202 GLY A O 1
ATOM 1546 N N . GLY A 1 203 ? 5.488 10.557 4.839 1.00 89.38 203 GLY A N 1
ATOM 1547 C CA . GLY A 1 203 ? 5.599 12.008 4.712 1.00 89.38 203 GLY A CA 1
ATOM 1548 C C . GLY A 1 203 ? 4.234 12.698 4.713 1.00 89.38 203 GLY A C 1
ATOM 1549 O O . GLY A 1 203 ? 3.262 12.175 5.250 1.00 89.38 203 GLY A O 1
ATOM 1550 N N . THR A 1 204 ? 4.153 13.888 4.118 1.00 90.06 204 THR A N 1
ATOM 1551 C CA . THR A 1 204 ? 2.923 14.703 4.055 1.00 90.06 204 THR A CA 1
ATOM 1552 C C . THR A 1 204 ? 2.380 14.874 2.634 1.00 90.06 204 THR A C 1
ATOM 1554 O O . THR A 1 204 ? 1.495 15.700 2.406 1.00 90.06 204 THR A O 1
ATOM 1557 N N . ASN A 1 205 ? 2.871 14.094 1.664 1.00 83.38 205 ASN A N 1
ATOM 1558 C CA . ASN A 1 205 ? 2.372 14.150 0.288 1.00 83.38 205 ASN A CA 1
ATOM 1559 C C . ASN A 1 205 ? 0.883 13.796 0.271 1.00 83.38 205 ASN A C 1
ATOM 1561 O O . ASN A 1 205 ? 0.492 12.803 0.876 1.00 83.38 205 ASN A O 1
ATOM 1565 N N . GLY A 1 206 ? 0.044 14.584 -0.401 1.00 88.56 206 GLY A N 1
ATOM 1566 C CA . GLY A 1 206 ? -1.404 14.341 -0.449 1.00 88.56 206 GLY A CA 1
ATOM 1567 C C . GLY A 1 206 ? -2.176 14.739 0.820 1.00 88.56 206 GLY A C 1
ATOM 1568 O O . GLY A 1 206 ? -3.333 14.356 0.978 1.00 88.56 206 GLY A O 1
ATOM 1569 N N . LEU A 1 207 ? -1.560 15.473 1.762 1.00 93.00 207 LEU A N 1
ATOM 1570 C CA . LEU A 1 207 ? -2.218 15.878 3.015 1.00 93.00 207 LEU A CA 1
ATOM 1571 C C . LEU A 1 207 ? -3.439 16.790 2.782 1.00 93.00 207 LEU A C 1
ATOM 1573 O O . LEU A 1 207 ? -4.413 16.718 3.530 1.00 93.00 207 LEU A O 1
ATOM 1577 N N . ALA A 1 208 ? -3.410 17.643 1.755 1.00 95.06 208 ALA A N 1
ATOM 1578 C CA . ALA A 1 208 ? -4.536 18.520 1.434 1.00 95.06 208 ALA A CA 1
ATOM 1579 C C . ALA A 1 208 ? -5.751 17.710 0.952 1.00 95.06 208 ALA A C 1
ATOM 1581 O O . ALA A 1 208 ? -6.866 17.902 1.437 1.00 95.06 208 ALA A O 1
ATOM 1582 N N . GLU A 1 209 ? -5.529 16.750 0.057 1.00 92.50 209 GLU A N 1
ATOM 1583 C CA . GLU A 1 209 ? -6.543 15.820 -0.435 1.00 92.50 209 GLU A CA 1
ATOM 1584 C C . GLU A 1 209 ? -7.073 14.931 0.695 1.00 92.50 209 GLU A C 1
ATOM 1586 O O . GLU A 1 209 ? -8.284 14.728 0.810 1.00 92.50 209 GLU A O 1
ATOM 1591 N N . TYR A 1 210 ? -6.183 14.467 1.576 1.00 96.31 210 TYR A N 1
ATOM 1592 C CA . TYR A 1 210 ? -6.539 13.716 2.778 1.00 96.31 210 TYR A CA 1
ATOM 1593 C C . TYR A 1 210 ? -7.528 14.486 3.655 1.00 96.31 210 TYR A C 1
ATOM 1595 O O . TYR A 1 210 ? -8.581 13.955 4.007 1.00 96.31 210 TYR A O 1
ATOM 1603 N N . ARG A 1 211 ? -7.251 15.764 3.934 1.00 97.50 211 ARG A N 1
ATOM 1604 C CA . ARG A 1 211 ? -8.139 16.641 4.715 1.00 97.50 211 ARG A CA 1
ATOM 1605 C C . ARG A 1 211 ? -9.512 16.819 4.078 1.00 97.50 211 ARG A C 1
ATOM 1607 O O . ARG A 1 211 ? -10.517 16.884 4.785 1.00 97.50 211 ARG A O 1
ATOM 1614 N N . VAL A 1 212 ? -9.580 16.870 2.747 1.00 97.50 212 VAL A N 1
ATOM 1615 C CA . VAL A 1 212 ? -10.860 16.953 2.027 1.00 97.50 212 VAL A CA 1
ATOM 1616 C C . VAL A 1 212 ? -11.700 15.695 2.254 1.00 97.50 212 VAL A C 1
ATOM 1618 O O . VAL A 1 212 ? -12.901 15.810 2.513 1.00 97.50 212 VAL A O 1
ATOM 1621 N N . TYR A 1 213 ? -11.096 14.506 2.184 1.00 97.44 213 TYR A N 1
ATOM 1622 C CA . TYR A 1 213 ? -11.805 13.261 2.484 1.00 97.44 213 TYR A CA 1
ATOM 1623 C C . TYR A 1 213 ? -12.164 13.146 3.962 1.00 97.44 213 TYR A C 1
ATOM 1625 O O . TYR A 1 213 ? -13.314 12.831 4.266 1.00 97.44 213 TYR A O 1
ATOM 1633 N N . LEU A 1 214 ? -11.249 13.500 4.865 1.00 97.94 214 LEU A N 1
ATOM 1634 C CA . LEU A 1 214 ? -11.488 13.435 6.303 1.00 97.94 214 LEU A CA 1
ATOM 1635 C C . LEU A 1 214 ? -12.655 14.331 6.721 1.00 97.94 214 LEU A C 1
ATOM 1637 O O . LEU A 1 214 ? -13.551 13.883 7.433 1.00 97.94 214 LEU A O 1
ATOM 1641 N N . LYS A 1 215 ? -12.731 15.559 6.191 1.00 98.00 215 LYS A N 1
ATOM 1642 C CA . LYS A 1 215 ? -13.864 16.467 6.428 1.00 98.00 215 LYS A CA 1
ATOM 1643 C C . LYS A 1 215 ? -15.205 15.835 6.042 1.00 98.00 215 LYS A C 1
ATOM 1645 O O . LYS A 1 215 ? -16.173 15.960 6.786 1.00 98.00 215 LYS A O 1
ATOM 1650 N N . LYS A 1 216 ? -15.273 15.143 4.900 1.00 97.75 216 LYS A N 1
ATOM 1651 C CA . LYS A 1 216 ? -16.487 14.421 4.472 1.00 97.75 216 LYS A CA 1
ATOM 1652 C C . LYS A 1 216 ? -16.762 13.211 5.365 1.00 97.75 216 LYS A C 1
ATOM 1654 O O . LYS A 1 216 ? -17.908 12.978 5.743 1.00 97.75 216 LYS A O 1
ATOM 1659 N N . ALA A 1 217 ? -15.719 12.457 5.710 1.00 97.50 217 ALA A N 1
ATOM 1660 C CA . ALA A 1 217 ? -15.818 11.273 6.552 1.00 97.50 217 ALA A CA 1
ATOM 1661 C C . ALA A 1 217 ? -16.366 11.616 7.944 1.00 97.50 217 ALA A C 1
ATOM 1663 O O . ALA A 1 217 ? -17.226 10.890 8.437 1.00 97.50 217 ALA A O 1
ATOM 1664 N N . ARG A 1 218 ? -15.971 12.759 8.525 1.00 97.12 218 ARG A N 1
ATOM 1665 C CA . ARG A 1 218 ? -16.519 13.259 9.798 1.00 97.12 218 ARG A CA 1
ATOM 1666 C C . ARG A 1 218 ? -18.037 13.386 9.767 1.00 97.12 218 ARG A C 1
ATOM 1668 O O . ARG A 1 218 ? -18.693 12.965 10.708 1.00 97.12 218 ARG A O 1
ATOM 1675 N N . THR A 1 219 ? -18.613 13.889 8.676 1.00 96.19 219 THR A N 1
ATOM 1676 C CA . THR A 1 219 ? -20.076 13.976 8.534 1.00 96.19 219 THR A CA 1
ATOM 1677 C C . THR A 1 219 ? -20.723 12.605 8.329 1.00 96.19 219 THR A C 1
ATOM 1679 O O . THR A 1 219 ? -21.782 12.331 8.882 1.00 96.19 219 THR A O 1
ATOM 1682 N N . ILE A 1 220 ? -20.106 11.734 7.529 1.00 95.94 220 ILE A N 1
ATOM 1683 C CA . ILE A 1 220 ? -20.707 10.457 7.108 1.00 95.94 220 ILE A CA 1
ATOM 1684 C C . ILE A 1 220 ? -20.651 9.392 8.214 1.00 95.94 220 ILE A C 1
ATOM 1686 O O . ILE A 1 220 ? -21.578 8.586 8.336 1.00 95.94 220 ILE A O 1
ATOM 1690 N N . PHE A 1 221 ? -19.574 9.385 9.001 1.00 94.44 221 PHE A N 1
ATOM 1691 C CA . PHE A 1 221 ? -19.252 8.335 9.969 1.00 94.44 221 PHE A CA 1
ATOM 1692 C C . PHE A 1 221 ? -19.320 8.807 11.431 1.00 94.44 221 PHE A C 1
ATOM 1694 O O . PHE A 1 221 ? -18.917 8.056 12.312 1.00 94.44 221 PHE A O 1
ATOM 1701 N N . ALA A 1 222 ? -19.842 10.009 11.723 1.00 90.44 222 ALA A N 1
ATOM 1702 C CA . ALA A 1 222 ? -19.977 10.515 13.101 1.00 90.44 222 ALA A CA 1
ATOM 1703 C C . ALA A 1 222 ? -20.708 9.534 14.032 1.00 90.44 222 ALA A C 1
ATOM 1705 O O . ALA A 1 222 ? -20.298 9.333 15.168 1.00 90.44 222 ALA A O 1
ATOM 1706 N N . GLY A 1 223 ? -21.771 8.901 13.526 1.00 86.12 223 GLY A N 1
ATOM 1707 C CA . GLY A 1 223 ? -22.539 7.873 14.231 1.00 86.12 223 GLY A CA 1
ATOM 1708 C C . GLY A 1 223 ? -22.128 6.444 13.876 1.00 86.12 223 GLY A C 1
ATOM 1709 O O . GLY A 1 223 ? -22.968 5.547 13.935 1.00 86.12 223 GLY A O 1
ATOM 1710 N N . PHE A 1 224 ? -20.890 6.223 13.413 1.00 87.38 224 PHE A N 1
ATOM 1711 C CA . PHE A 1 224 ? -20.414 4.871 13.132 1.00 87.38 224 PHE A CA 1
ATOM 1712 C C . PHE A 1 224 ? -20.522 4.017 14.398 1.00 87.38 224 PHE A C 1
ATOM 1714 O O . PHE A 1 224 ? -20.012 4.378 15.456 1.00 87.38 224 PHE A O 1
ATOM 1721 N N . THR A 1 225 ? -21.191 2.877 14.263 1.00 83.38 225 THR A N 1
ATOM 1722 C CA . THR A 1 225 ? -21.309 1.860 15.303 1.00 83.38 225 THR A CA 1
ATOM 1723 C C . THR A 1 225 ? -20.646 0.588 14.791 1.00 83.38 225 THR A C 1
ATOM 1725 O O . THR A 1 225 ? -20.983 0.158 13.679 1.00 83.38 225 THR A O 1
ATOM 1728 N N . PRO A 1 226 ? -19.728 -0.014 15.570 1.00 79.62 226 PRO A N 1
ATOM 1729 C CA . PRO A 1 226 ? -19.138 -1.304 15.238 1.00 79.62 226 PRO A CA 1
ATOM 1730 C C . PRO A 1 226 ? -20.201 -2.371 14.981 1.00 79.62 226 PRO A C 1
ATOM 1732 O O . PRO A 1 226 ? -21.363 -2.245 15.385 1.00 79.62 226 PRO A O 1
ATOM 1735 N N . SER A 1 227 ? -19.796 -3.450 14.325 1.00 72.25 227 SER A N 1
ATOM 1736 C CA . SER A 1 227 ? -20.671 -4.558 13.922 1.00 72.25 227 SER A CA 1
ATOM 1737 C C . SER A 1 227 ? -21.374 -5.243 15.104 1.00 72.25 227 SER A C 1
ATOM 1739 O O . SER A 1 227 ? -22.365 -5.932 14.895 1.00 72.25 227 SER A O 1
ATOM 1741 N N . GLY A 1 228 ? -20.892 -5.042 16.337 1.00 57.38 228 GLY A N 1
ATOM 1742 C CA . GLY A 1 228 ? -21.429 -5.653 17.560 1.00 57.38 228 GLY A CA 1
ATOM 1743 C C . GLY A 1 228 ? -20.860 -7.046 17.860 1.00 57.38 228 GLY A C 1
ATOM 1744 O O . GLY A 1 228 ? -21.064 -7.564 18.947 1.00 57.38 228 GLY A O 1
ATOM 1745 N N . GLU A 1 229 ? -20.065 -7.611 16.950 1.00 52.09 229 GLU A N 1
ATOM 1746 C CA . GLU A 1 229 ? -19.394 -8.921 17.059 1.00 52.09 229 GLU A CA 1
ATOM 1747 C C . GLU A 1 229 ? -18.110 -8.889 17.925 1.00 52.09 229 GLU A C 1
ATOM 1749 O O . GLU A 1 229 ? -17.246 -9.755 17.820 1.00 52.09 229 GLU A O 1
ATOM 1754 N N . LEU A 1 230 ? -17.950 -7.844 18.745 1.00 45.34 230 LEU A N 1
ATOM 1755 C CA . LEU A 1 230 ? -16.750 -7.541 19.536 1.00 45.34 230 LEU A CA 1
ATOM 1756 C C . LEU A 1 230 ? -16.921 -7.832 21.036 1.00 45.34 230 LEU A C 1
ATOM 1758 O O . LEU A 1 230 ? -16.146 -7.312 21.837 1.00 45.34 230 LEU A O 1
ATOM 1762 N N . ALA A 1 231 ? -17.899 -8.647 21.444 1.00 34.47 231 ALA A N 1
ATOM 1763 C CA . ALA A 1 231 ? -17.804 -9.258 22.765 1.00 34.47 231 ALA A CA 1
ATOM 1764 C C . ALA A 1 231 ? -16.633 -10.255 22.712 1.00 34.47 231 ALA A C 1
ATOM 1766 O O . ALA A 1 231 ? -16.692 -11.193 21.913 1.00 34.47 231 ALA A O 1
ATOM 1767 N N . PRO A 1 232 ? -15.548 -10.065 23.486 1.00 37.75 232 PRO A N 1
ATOM 1768 C CA . PRO A 1 232 ? -14.625 -11.160 23.692 1.00 37.75 232 PRO A CA 1
ATOM 1769 C C . PRO A 1 232 ? -15.430 -12.231 24.428 1.00 37.75 232 PRO A C 1
ATOM 1771 O O . PRO A 1 232 ? -15.867 -12.000 25.555 1.00 37.75 232 PRO A O 1
ATOM 1774 N N . GLU A 1 233 ? -15.670 -13.378 23.793 1.00 31.16 233 GLU A N 1
ATOM 1775 C CA . GLU A 1 233 ? -15.947 -14.592 24.559 1.00 31.16 233 GLU A CA 1
ATOM 1776 C C . GLU A 1 233 ? -14.822 -14.680 25.604 1.00 31.16 233 GLU A C 1
ATOM 1778 O O . GLU A 1 233 ? -13.645 -14.616 25.214 1.00 31.16 233 GLU A O 1
ATOM 1783 N N . PRO A 1 234 ? -15.122 -14.704 26.917 1.00 31.06 234 PRO A N 1
ATOM 1784 C CA . PRO A 1 234 ? -14.092 -14.965 27.904 1.00 31.06 234 PRO A CA 1
ATOM 1785 C C . PRO A 1 234 ? -13.428 -16.271 27.483 1.00 31.06 234 PRO A C 1
ATOM 1787 O O . PRO A 1 234 ? -14.113 -17.266 27.272 1.00 31.06 234 PRO A O 1
ATOM 1790 N N . TYR A 1 235 ? -12.114 -16.233 27.276 1.00 30.06 235 TYR A N 1
ATOM 1791 C CA . TYR A 1 235 ? -11.340 -17.400 26.883 1.00 30.06 235 TYR A CA 1
ATOM 1792 C C . TYR A 1 235 ? -11.475 -18.453 27.988 1.00 30.06 235 TYR A C 1
ATOM 1794 O O . TYR A 1 235 ? -10.761 -18.418 28.988 1.00 30.06 235 TYR A O 1
ATOM 1802 N N . THR A 1 236 ? -12.450 -19.342 27.846 1.00 26.20 236 THR A N 1
ATOM 1803 C CA . THR A 1 236 ? -12.530 -20.601 28.565 1.00 26.20 236 THR A CA 1
ATOM 1804 C C . THR A 1 236 ? -11.863 -21.633 27.676 1.00 26.20 236 THR A C 1
ATOM 1806 O O . THR A 1 236 ? -12.254 -21.832 26.526 1.00 26.20 236 THR A O 1
ATOM 1809 N N . GLU A 1 237 ? -10.804 -22.253 28.193 1.00 31.03 237 GLU A N 1
ATOM 1810 C CA . GLU A 1 237 ? -10.203 -23.433 27.581 1.00 31.03 237 GLU A CA 1
ATOM 1811 C C . GLU A 1 237 ? -11.299 -24.472 27.327 1.00 31.03 237 GLU A C 1
ATOM 1813 O O . GLU A 1 237 ? -11.828 -25.084 28.255 1.00 31.03 237 GLU A O 1
ATOM 1818 N N . ALA A 1 238 ? -11.655 -24.666 26.061 1.00 26.42 238 ALA A N 1
ATOM 1819 C CA . ALA A 1 238 ? -12.457 -25.793 25.627 1.00 26.42 238 ALA A CA 1
ATOM 1820 C C . ALA A 1 238 ? -11.725 -26.494 24.479 1.00 26.42 238 ALA A C 1
ATOM 1822 O O . ALA A 1 238 ? -11.309 -25.872 23.502 1.00 26.42 238 ALA A O 1
ATOM 1823 N N . ALA A 1 239 ? -11.539 -27.795 24.685 1.00 26.02 239 ALA A N 1
ATOM 1824 C CA . ALA A 1 239 ? -10.786 -28.755 23.888 1.00 26.02 239 ALA A CA 1
ATOM 1825 C C . ALA A 1 239 ? -11.208 -28.813 22.397 1.00 26.02 239 ALA A C 1
ATOM 1827 O O . ALA A 1 239 ? -12.293 -28.351 22.036 1.00 26.02 239 ALA A O 1
ATOM 1828 N N . PRO A 1 240 ? -10.366 -29.383 21.512 1.00 34.28 240 PRO A N 1
ATOM 1829 C CA . PRO A 1 240 ? -10.450 -29.157 20.079 1.00 34.28 240 PRO A CA 1
ATOM 1830 C C . PRO A 1 240 ? -11.577 -29.972 19.445 1.00 34.28 240 PRO A C 1
ATOM 1832 O O . PRO A 1 240 ? -11.677 -31.183 19.645 1.00 34.28 240 PRO A O 1
ATOM 1835 N N . GLN A 1 241 ? -12.371 -29.321 18.598 1.00 26.94 241 GLN A N 1
ATOM 1836 C CA . GLN A 1 241 ? -13.139 -30.008 17.569 1.00 26.94 241 GLN A CA 1
ATOM 1837 C C . GLN A 1 241 ? -12.475 -29.773 16.219 1.00 26.94 241 GLN A C 1
ATOM 1839 O O . GLN A 1 241 ? -12.301 -28.640 15.766 1.00 26.94 241 GLN A O 1
ATOM 1844 N N . ALA A 1 242 ? -12.059 -30.892 15.628 1.00 39.69 242 ALA A N 1
ATOM 1845 C CA . ALA A 1 242 ? -11.734 -30.999 14.224 1.00 39.69 242 ALA A CA 1
ATOM 1846 C C . ALA A 1 242 ? -12.924 -30.491 13.402 1.00 39.69 242 ALA A C 1
ATOM 1848 O O . ALA A 1 242 ? -14.066 -30.747 13.774 1.00 39.69 242 ALA A O 1
ATOM 1849 N N . ASP A 1 243 ? -12.620 -29.707 12.364 1.00 31.25 243 ASP A N 1
ATOM 1850 C CA . ASP A 1 243 ? -13.222 -29.744 11.024 1.00 31.25 243 ASP A CA 1
ATOM 1851 C C . ASP A 1 243 ? -13.012 -28.382 10.330 1.00 31.25 243 ASP A C 1
ATOM 1853 O O . ASP A 1 243 ? -13.616 -27.372 10.682 1.00 31.25 243 ASP A O 1
ATOM 1857 N N . GLY A 1 244 ? -12.113 -28.363 9.335 1.00 41.94 244 GLY A N 1
ATOM 1858 C CA . GLY A 1 244 ? -12.040 -27.370 8.249 1.00 41.94 244 GLY A CA 1
ATOM 1859 C C . GLY A 1 244 ? -12.044 -25.887 8.643 1.00 41.94 244 GLY A C 1
ATOM 1860 O O . GLY A 1 244 ? -13.063 -25.206 8.532 1.00 41.94 244 GLY A O 1
ATOM 1861 N N . VAL A 1 245 ? -10.887 -25.341 9.028 1.00 32.56 245 VAL A N 1
ATOM 1862 C CA . VAL A 1 245 ? -10.791 -23.963 9.538 1.00 32.56 245 VAL A CA 1
ATOM 1863 C C . VAL A 1 245 ? -10.674 -22.926 8.415 1.00 32.56 245 VAL A C 1
ATOM 1865 O O . VAL A 1 245 ? -9.687 -22.864 7.684 1.00 32.56 245 VAL A O 1
ATOM 1868 N N . ALA A 1 246 ? -11.667 -22.037 8.339 1.00 31.45 246 ALA A N 1
ATOM 1869 C CA . ALA A 1 246 ? -11.573 -20.765 7.631 1.00 31.45 246 ALA A CA 1
ATOM 1870 C C . ALA A 1 246 ? -10.600 -19.808 8.352 1.00 31.45 246 ALA A C 1
ATOM 1872 O O . ALA A 1 246 ? -10.720 -19.567 9.555 1.00 31.45 246 ALA A O 1
ATOM 1873 N N . TYR A 1 247 ? -9.659 -19.241 7.592 1.00 31.72 247 TYR A N 1
ATOM 1874 C CA . TYR A 1 247 ? -8.643 -18.279 8.032 1.00 31.72 247 TYR A CA 1
ATOM 1875 C C . TYR A 1 247 ? -9.254 -17.097 8.808 1.00 31.72 247 TYR A C 1
ATOM 1877 O O . TYR A 1 247 ? -10.038 -16.321 8.261 1.00 31.72 247 TYR A O 1
ATOM 1885 N N . ARG A 1 248 ? -8.853 -16.916 10.073 1.00 35.16 248 ARG A N 1
ATOM 1886 C CA . ARG A 1 248 ? -9.210 -15.761 10.913 1.00 35.16 248 ARG A CA 1
ATOM 1887 C C . ARG A 1 248 ? -7.948 -14.916 11.134 1.00 35.16 248 ARG A C 1
ATOM 1889 O O . ARG A 1 248 ? -6.988 -15.416 11.701 1.00 35.16 248 ARG A O 1
ATOM 1896 N N . PRO A 1 249 ? -7.894 -13.634 10.754 1.00 35.19 249 PRO A N 1
ATOM 1897 C CA . PRO A 1 249 ? -6.642 -12.876 10.837 1.00 35.19 249 PRO A CA 1
ATOM 1898 C C . PRO A 1 249 ? -6.147 -12.572 12.259 1.00 35.19 249 PRO A C 1
ATOM 1900 O O . PRO A 1 249 ? -4.947 -12.429 12.467 1.00 35.19 249 PRO A O 1
ATOM 1903 N N . GLY A 1 250 ? -7.049 -12.526 13.248 1.00 32.19 250 GLY A N 1
ATOM 1904 C CA . GLY A 1 250 ? -6.666 -12.530 14.665 1.00 32.19 250 GLY A CA 1
ATOM 1905 C C . GLY A 1 250 ? -6.092 -13.876 15.116 1.00 32.19 250 GLY A C 1
ATOM 1906 O O . GLY A 1 250 ? -5.232 -13.899 15.990 1.00 32.19 250 GLY A O 1
ATOM 1907 N N . ALA A 1 251 ? -6.504 -14.976 14.469 1.00 34.69 251 ALA A N 1
ATOM 1908 C CA . ALA A 1 251 ? -5.863 -16.266 14.664 1.00 34.69 251 ALA A CA 1
ATOM 1909 C C . ALA A 1 251 ? -4.428 -16.206 14.154 1.00 34.69 251 ALA A C 1
ATOM 1911 O O . ALA A 1 251 ? -3.574 -16.563 14.927 1.00 34.69 251 ALA A O 1
ATOM 1912 N N . VAL A 1 252 ? -4.118 -15.617 12.991 1.00 40.31 252 VAL A N 1
ATOM 1913 C CA . VAL A 1 252 ? -2.718 -15.535 12.513 1.00 40.31 252 VAL A CA 1
ATOM 1914 C C . VAL A 1 252 ? -1.794 -14.749 13.446 1.00 40.31 252 VAL A C 1
ATOM 1916 O O . VAL A 1 252 ? -0.664 -15.167 13.674 1.00 40.31 252 VAL A O 1
ATOM 1919 N N . TYR A 1 253 ? -2.254 -13.640 14.036 1.00 39.72 253 TYR A N 1
ATOM 1920 C CA . TYR A 1 253 ? -1.460 -12.911 15.037 1.00 39.72 253 TYR A CA 1
ATOM 1921 C C . TYR A 1 253 ? -1.224 -13.749 16.308 1.00 39.72 253 TYR A C 1
ATOM 1923 O O . TYR A 1 253 ? -0.092 -13.864 16.783 1.00 39.72 253 TYR A O 1
ATOM 1931 N N . LEU A 1 254 ? -2.283 -14.371 16.843 1.00 39.47 254 LEU A N 1
ATOM 1932 C CA . LEU A 1 254 ? -2.182 -15.272 17.997 1.00 39.47 254 LEU A CA 1
ATOM 1933 C C . LEU A 1 254 ? -1.384 -16.543 17.671 1.00 39.47 254 LEU A C 1
ATOM 1935 O O . LEU A 1 254 ? -0.696 -17.068 18.535 1.00 39.47 254 LEU A O 1
ATOM 1939 N N . GLU A 1 255 ? -1.429 -16.998 16.427 1.00 59.34 255 GLU A N 1
ATOM 1940 C CA . GLU A 1 255 ? -0.790 -18.202 15.908 1.00 59.34 255 GLU A CA 1
ATOM 1941 C C . GLU A 1 255 ? 0.711 -17.966 15.763 1.00 59.34 255 GLU A C 1
ATOM 1943 O O . GLU A 1 255 ? 1.496 -18.739 16.304 1.00 59.34 255 GLU A O 1
ATOM 1948 N N . VAL A 1 256 ? 1.131 -16.838 15.179 1.00 62.44 256 VAL A N 1
ATOM 1949 C CA . VAL A 1 256 ? 2.544 -16.431 15.169 1.00 62.44 256 VAL A CA 1
ATOM 1950 C C . VAL A 1 256 ? 3.064 -16.27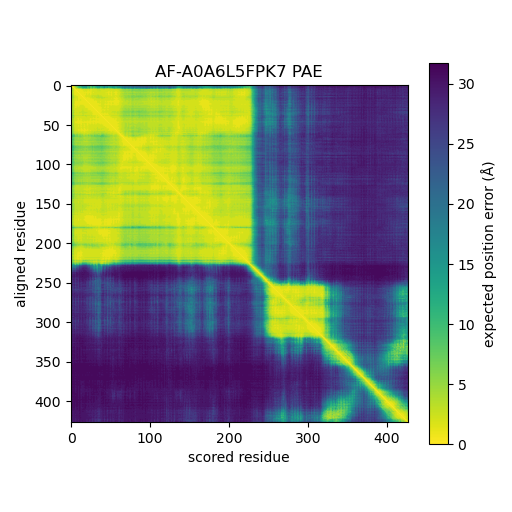4 16.595 1.00 62.44 256 VAL A C 1
ATOM 1952 O O . VAL A 1 256 ? 4.130 -16.800 16.910 1.00 62.44 256 VAL A O 1
ATOM 1955 N N . LYS A 1 257 ? 2.297 -15.625 17.479 1.00 56.38 257 LYS A N 1
ATOM 1956 C CA . LYS A 1 257 ? 2.682 -15.475 18.886 1.00 56.38 257 LYS A CA 1
ATOM 1957 C C . LYS A 1 257 ? 2.803 -16.822 19.602 1.00 56.38 257 LYS A C 1
ATOM 1959 O O . LYS A 1 257 ? 3.750 -17.022 20.354 1.00 56.38 257 LYS A O 1
ATOM 1964 N N . SER A 1 258 ? 1.880 -17.751 19.352 1.00 58.56 258 SER A N 1
ATOM 1965 C CA . SER A 1 258 ? 1.908 -19.098 19.933 1.00 58.56 258 SER A CA 1
ATOM 1966 C C . SER A 1 258 ? 3.113 -19.904 19.450 1.00 58.56 258 SER A C 1
ATOM 1968 O O . SER A 1 258 ? 3.772 -20.553 20.254 1.00 58.56 258 SER A O 1
ATOM 1970 N N . VAL A 1 259 ? 3.473 -19.776 18.170 1.00 69.19 259 VAL A N 1
ATOM 1971 C CA . VAL A 1 259 ? 4.683 -20.382 17.605 1.00 69.19 259 VAL A CA 1
ATOM 1972 C C . VAL A 1 259 ? 5.935 -19.769 18.231 1.00 69.19 259 VAL A C 1
ATOM 1974 O O . VAL A 1 259 ? 6.842 -20.506 18.604 1.00 69.19 259 VAL A O 1
ATOM 1977 N N . GLN A 1 260 ? 5.986 -18.443 18.399 1.00 67.69 260 GLN A N 1
ATOM 1978 C CA . GLN A 1 260 ? 7.098 -17.763 19.075 1.00 67.69 260 GLN A CA 1
ATOM 1979 C C . GLN A 1 260 ? 7.262 -18.242 20.523 1.00 67.69 260 GLN A C 1
ATOM 1981 O O . GLN A 1 260 ? 8.379 -18.537 20.936 1.00 67.69 260 GLN A O 1
ATOM 1986 N N . LEU A 1 261 ? 6.163 -18.364 21.273 1.00 56.72 261 LEU A N 1
ATOM 1987 C CA . LEU A 1 261 ? 6.177 -18.860 22.652 1.00 56.72 261 LEU A CA 1
ATOM 1988 C C . LEU A 1 261 ? 6.644 -20.315 22.734 1.00 56.72 261 LEU A C 1
ATOM 1990 O O . LEU A 1 261 ? 7.564 -20.599 23.493 1.00 56.72 261 LEU A O 1
ATOM 1994 N N . ALA A 1 262 ? 6.072 -21.206 21.918 1.00 64.44 262 ALA A N 1
ATOM 1995 C CA . ALA A 1 262 ? 6.437 -22.622 21.907 1.00 64.44 262 ALA A CA 1
ATOM 1996 C C . ALA A 1 262 ? 7.923 -22.821 21.571 1.00 64.44 262 ALA A C 1
ATOM 1998 O O . ALA A 1 262 ? 8.631 -23.583 22.223 1.00 64.44 262 ALA A O 1
ATOM 1999 N N . LEU A 1 263 ? 8.426 -22.082 20.582 1.00 62.50 263 LEU A N 1
ATOM 2000 C CA . LEU A 1 263 ? 9.839 -22.107 20.217 1.00 62.50 263 LEU A CA 1
ATOM 2001 C C . LEU A 1 263 ? 10.733 -21.571 21.340 1.00 62.50 263 LEU A C 1
ATOM 2003 O O . LEU A 1 263 ? 11.773 -22.167 21.622 1.00 62.50 263 LEU A O 1
ATOM 2007 N N . LEU A 1 264 ? 10.339 -20.476 21.992 1.00 55.41 264 LEU A N 1
ATOM 2008 C CA . LEU A 1 264 ? 11.095 -19.895 23.100 1.00 55.41 264 LEU A CA 1
ATOM 2009 C C . LEU A 1 264 ? 11.175 -20.856 24.294 1.00 55.41 264 LEU A C 1
ATOM 2011 O O . LEU A 1 264 ? 12.256 -21.041 24.848 1.00 55.41 264 LEU A O 1
ATOM 2015 N N . GLU A 1 265 ? 10.064 -21.508 24.637 1.00 62.06 265 GLU A N 1
ATOM 2016 C CA . GLU A 1 265 ? 9.984 -22.515 25.700 1.00 62.06 265 GLU A CA 1
ATOM 2017 C C . GLU A 1 265 ? 10.881 -23.730 25.412 1.00 62.06 265 GLU A C 1
ATOM 2019 O O . GLU A 1 265 ? 11.551 -24.239 26.307 1.00 62.06 265 GLU A O 1
ATOM 2024 N N . MET A 1 266 ? 11.003 -24.121 24.140 1.00 69.88 266 MET A N 1
ATOM 2025 C CA . MET A 1 266 ? 11.920 -25.178 23.692 1.00 69.88 266 MET A CA 1
ATOM 2026 C C . MET A 1 266 ? 13.387 -24.722 23.569 1.00 69.88 266 MET A C 1
ATOM 2028 O O . MET A 1 266 ? 14.238 -25.518 23.168 1.00 69.88 266 MET A O 1
ATOM 2032 N N . GLY A 1 267 ? 13.717 -23.465 23.889 1.00 54.53 267 GLY A N 1
ATOM 2033 C CA . GLY A 1 267 ? 15.088 -22.935 23.859 1.00 54.53 267 GLY A CA 1
ATOM 2034 C C . GLY A 1 267 ? 15.533 -22.331 22.518 1.00 54.53 267 GLY A C 1
ATOM 2035 O O . GLY A 1 267 ? 16.727 -22.114 22.293 1.00 54.53 267 GLY A O 1
ATOM 2036 N N . TYR A 1 268 ? 14.605 -22.034 21.604 1.00 60.69 268 TYR A N 1
ATOM 2037 C CA . TYR A 1 268 ? 14.877 -21.333 20.341 1.00 60.69 268 TYR A CA 1
ATOM 2038 C C . TYR A 1 268 ? 14.729 -19.814 20.492 1.00 60.69 268 TYR A C 1
ATOM 2040 O O . TYR A 1 268 ? 13.874 -19.178 19.879 1.00 60.69 268 TYR A O 1
ATOM 2048 N N . SER A 1 269 ? 15.613 -19.195 21.268 1.00 56.62 269 SER A N 1
ATOM 2049 C CA . SER A 1 269 ? 15.619 -17.744 21.531 1.00 56.62 269 SER A CA 1
ATOM 2050 C C . SER A 1 269 ? 15.917 -16.866 20.306 1.00 56.62 269 SER A C 1
ATOM 2052 O O . SER A 1 269 ? 15.635 -15.669 20.323 1.00 56.62 269 SER A O 1
ATOM 2054 N N . SER A 1 270 ? 16.394 -17.445 19.197 1.00 52.34 270 SER A N 1
ATOM 2055 C CA . SER A 1 270 ? 16.524 -16.751 17.905 1.00 52.34 270 SER A CA 1
ATOM 2056 C C . SER A 1 270 ? 15.185 -16.293 17.316 1.00 52.34 270 SER A C 1
ATOM 2058 O O . SER A 1 270 ? 15.179 -15.478 16.391 1.00 52.34 270 SER A O 1
ATOM 2060 N N . VAL A 1 271 ? 14.065 -16.797 17.850 1.00 49.72 271 VAL A N 1
ATOM 2061 C CA . VAL A 1 271 ? 12.708 -16.401 17.466 1.00 49.72 271 VAL A CA 1
ATOM 2062 C C . VAL A 1 271 ? 12.352 -14.969 17.900 1.00 49.72 271 VAL A C 1
ATOM 2064 O O . VAL A 1 271 ? 11.472 -14.356 17.295 1.00 49.72 271 VAL A O 1
ATOM 2067 N N . GLY A 1 272 ? 13.093 -14.406 18.862 1.00 49.22 272 GLY A N 1
ATOM 2068 C CA . GLY A 1 272 ? 12.870 -13.067 19.408 1.00 49.22 272 GLY A CA 1
ATOM 2069 C C . GLY A 1 272 ? 11.744 -13.014 20.445 1.00 49.22 272 GLY A C 1
ATOM 2070 O O . GLY A 1 272 ? 11.258 -14.042 20.911 1.00 49.22 272 GLY A O 1
ATOM 2071 N N . GLU A 1 273 ? 11.342 -11.797 20.817 1.00 52.47 273 GLU A N 1
ATOM 2072 C CA . GLU A 1 273 ? 10.225 -11.580 21.743 1.00 52.47 273 GLU A CA 1
ATOM 2073 C C . GLU A 1 273 ? 8.908 -12.120 21.153 1.00 52.47 273 GLU A C 1
ATOM 2075 O O . GLU A 1 273 ? 8.645 -11.903 19.965 1.00 52.47 273 GLU A O 1
ATOM 2080 N N . PRO A 1 274 ? 8.047 -12.778 21.954 1.00 48.81 274 PRO A N 1
ATOM 2081 C CA . PRO A 1 274 ? 6.765 -13.315 21.503 1.00 48.81 274 PRO A CA 1
ATOM 2082 C C . PRO A 1 274 ? 5.727 -12.194 21.326 1.00 48.81 274 PRO A C 1
ATOM 2084 O O . PRO A 1 274 ? 4.768 -12.045 22.091 1.00 48.81 274 PRO A O 1
ATOM 2087 N N . ASP A 1 275 ? 5.935 -11.365 20.311 1.00 47.81 275 ASP A N 1
ATOM 2088 C CA . ASP A 1 275 ? 5.172 -10.152 20.023 1.00 47.81 275 ASP A CA 1
ATOM 2089 C C . ASP A 1 275 ? 4.048 -10.349 18.988 1.00 47.81 275 ASP A C 1
ATOM 2091 O O . ASP A 1 275 ? 3.298 -9.409 18.701 1.00 47.81 275 ASP A O 1
ATOM 2095 N N . GLY A 1 276 ? 3.905 -11.564 18.453 1.00 46.16 276 GLY A N 1
ATOM 2096 C CA . GLY A 1 276 ? 2.935 -11.941 17.424 1.00 46.16 276 GLY A CA 1
ATOM 2097 C C . GLY A 1 276 ? 3.262 -11.412 16.031 1.00 46.16 276 GLY A C 1
ATOM 2098 O O . GLY A 1 276 ? 2.427 -11.507 15.129 1.00 46.16 276 GLY A O 1
ATOM 2099 N N . LYS A 1 277 ? 4.456 -10.842 15.832 1.00 53.56 277 LYS A N 1
ATOM 2100 C CA . LYS A 1 277 ? 4.876 -10.299 14.541 1.00 53.56 277 LYS A CA 1
ATOM 2101 C C . LYS A 1 277 ? 5.640 -11.333 13.733 1.00 53.56 277 LYS A C 1
ATOM 2103 O O . LYS A 1 277 ? 6.529 -12.039 14.206 1.00 53.56 277 LYS A O 1
ATOM 2108 N N . TRP A 1 278 ? 5.317 -11.385 12.449 1.00 52.25 278 TRP A N 1
ATOM 2109 C CA . TRP A 1 278 ? 6.101 -12.141 11.488 1.00 52.25 278 TRP A CA 1
ATOM 2110 C C . TRP A 1 278 ? 7.355 -11.352 11.106 1.00 52.25 278 TRP A C 1
ATOM 2112 O O . TRP A 1 278 ? 7.270 -10.188 10.724 1.00 52.25 278 TRP A O 1
ATOM 2122 N N . GLY A 1 279 ? 8.529 -11.975 11.184 1.00 46.78 279 GLY A N 1
ATOM 2123 C CA . GLY A 1 279 ? 9.792 -11.294 10.908 1.00 46.78 279 GLY A CA 1
ATOM 2124 C C . GLY A 1 279 ? 10.962 -12.249 10.705 1.00 46.78 279 GLY A C 1
ATOM 2125 O O . GLY A 1 279 ? 10.811 -13.469 10.765 1.00 46.78 279 GLY A O 1
ATOM 2126 N N . GLY A 1 280 ? 12.150 -11.692 10.454 1.00 44.50 280 GLY A N 1
ATOM 2127 C CA . GLY A 1 280 ? 13.372 -12.476 10.239 1.00 44.50 280 GLY A CA 1
ATOM 2128 C C . GLY A 1 280 ? 13.747 -13.363 11.431 1.00 44.50 280 GLY A C 1
ATOM 2129 O O . GLY A 1 280 ? 14.190 -14.487 11.223 1.00 44.50 280 GLY A O 1
ATOM 2130 N N . MET A 1 281 ? 13.500 -12.893 12.659 1.00 47.91 281 MET A N 1
ATOM 2131 C CA . MET A 1 281 ? 13.713 -13.668 13.888 1.00 47.91 281 MET A CA 1
ATOM 2132 C C . MET A 1 281 ? 12.741 -14.850 13.966 1.00 47.91 281 MET A C 1
ATOM 2134 O O . MET A 1 281 ? 13.183 -15.991 14.046 1.00 47.91 281 MET A O 1
ATOM 2138 N N . THR A 1 282 ? 11.437 -14.614 13.775 1.00 56.31 282 THR A N 1
ATOM 2139 C CA . THR A 1 282 ? 10.415 -15.674 13.719 1.00 56.31 282 THR A CA 1
ATOM 2140 C C . THR A 1 282 ? 10.739 -16.732 12.658 1.00 56.31 282 THR A C 1
ATOM 2142 O O . THR A 1 282 ? 10.740 -17.926 12.951 1.00 56.31 282 THR A O 1
ATOM 2145 N N . LYS A 1 283 ? 11.110 -16.308 11.439 1.00 54.53 283 LYS A N 1
ATOM 2146 C CA . LYS A 1 283 ? 11.565 -17.214 10.366 1.00 54.53 283 LYS A CA 1
ATOM 2147 C C . LYS A 1 283 ? 12.814 -18.004 10.773 1.00 54.53 283 LYS A C 1
ATOM 2149 O O . LYS A 1 283 ? 12.898 -19.194 10.485 1.00 54.53 283 LYS A O 1
ATOM 2154 N N . GLY A 1 284 ? 13.774 -17.356 11.433 1.00 49.84 284 GLY A N 1
ATOM 2155 C CA . GLY A 1 284 ? 15.010 -17.976 11.914 1.00 49.84 284 GLY A CA 1
ATOM 2156 C C . GLY A 1 284 ? 14.777 -19.019 13.009 1.00 49.84 284 GLY A C 1
ATOM 2157 O O . GLY A 1 284 ? 15.357 -20.100 12.943 1.00 49.84 284 GLY A O 1
ATOM 2158 N N . GLY A 1 285 ? 13.895 -18.733 13.970 1.00 59.28 285 GLY A N 1
ATOM 2159 C CA . GLY A 1 285 ? 13.489 -19.675 15.016 1.00 59.28 285 GLY A CA 1
ATOM 2160 C C . GLY A 1 285 ? 12.797 -20.913 14.443 1.00 59.28 285 GLY A C 1
ATOM 2161 O O . GLY A 1 285 ? 13.192 -22.036 14.750 1.00 59.28 285 GLY A O 1
ATOM 2162 N N . ILE A 1 286 ? 11.842 -20.716 13.526 1.00 67.12 286 ILE A N 1
ATOM 2163 C CA . ILE A 1 286 ? 11.155 -21.820 12.834 1.00 67.12 286 ILE A CA 1
ATOM 2164 C C . ILE A 1 286 ? 12.147 -22.655 12.018 1.00 67.12 286 ILE A C 1
ATOM 2166 O O . ILE A 1 286 ? 12.114 -23.882 12.076 1.00 67.12 286 ILE A O 1
ATOM 2170 N N . ALA A 1 287 ? 13.045 -22.011 11.266 1.00 62.56 287 ALA A N 1
ATOM 2171 C CA . ALA A 1 287 ? 14.051 -22.713 10.472 1.00 62.56 287 ALA A CA 1
ATOM 2172 C C . ALA A 1 287 ? 14.987 -23.559 11.348 1.00 62.56 287 ALA A C 1
ATOM 2174 O O . ALA A 1 287 ? 15.284 -24.699 10.996 1.00 62.56 287 ALA A O 1
ATOM 2175 N N . ALA A 1 288 ? 15.416 -23.028 12.497 1.00 59.44 288 ALA A N 1
ATOM 2176 C CA . ALA A 1 288 ? 16.258 -23.750 13.445 1.00 59.44 288 ALA A CA 1
ATOM 2177 C C . ALA A 1 288 ? 15.538 -24.972 14.035 1.00 59.44 288 ALA A C 1
ATOM 2179 O O . ALA A 1 288 ? 16.098 -26.065 14.037 1.00 59.44 288 ALA A O 1
ATOM 2180 N N . PHE A 1 289 ? 14.282 -24.817 14.461 1.00 79.56 289 PHE A N 1
ATOM 2181 C CA . PHE A 1 289 ? 13.475 -25.929 14.967 1.00 79.56 289 PHE A CA 1
ATOM 2182 C C . PHE A 1 289 ? 13.267 -27.023 13.920 1.00 79.56 289 PHE A C 1
ATOM 2184 O O . PHE A 1 289 ? 13.493 -28.202 14.195 1.00 79.56 289 PHE A O 1
ATOM 2191 N N . LYS A 1 290 ? 12.900 -26.636 12.693 1.00 81.00 290 LYS A N 1
ATOM 2192 C CA . LYS A 1 290 ? 12.732 -27.584 11.587 1.00 81.00 290 LYS A CA 1
ATOM 2193 C C . LYS A 1 290 ? 14.033 -28.317 11.275 1.00 81.00 290 LYS A C 1
ATOM 2195 O O . LYS A 1 290 ? 14.004 -29.529 11.098 1.00 81.00 290 LYS A O 1
ATOM 2200 N N . ASN A 1 291 ? 15.168 -27.620 11.272 1.00 75.62 291 ASN A N 1
ATOM 2201 C CA . ASN A 1 291 ? 16.474 -28.239 11.060 1.00 75.62 291 ASN A CA 1
ATOM 2202 C C . ASN A 1 291 ? 16.802 -29.287 12.138 1.00 75.62 291 ASN A C 1
ATOM 2204 O O . ASN A 1 291 ? 17.173 -30.412 11.807 1.00 75.62 291 ASN A O 1
ATOM 2208 N N . ASP A 1 292 ? 16.619 -28.947 13.413 1.00 77.62 292 ASP A N 1
ATOM 2209 C CA . ASP A 1 292 ? 16.952 -29.842 14.528 1.00 77.62 292 ASP A CA 1
ATOM 2210 C C . ASP A 1 292 ? 16.025 -31.073 14.573 1.00 77.62 292 ASP A C 1
ATOM 2212 O O . ASP A 1 292 ? 16.468 -32.180 14.885 1.00 77.62 292 ASP A O 1
ATOM 2216 N N . ARG A 1 293 ? 14.755 -30.904 14.180 1.00 86.25 293 ARG A N 1
ATOM 2217 C CA . ARG A 1 293 ? 13.751 -31.978 14.055 1.00 86.25 293 ARG A CA 1
ATOM 2218 C C . ARG A 1 293 ? 13.782 -32.695 12.696 1.00 86.25 293 ARG A C 1
ATOM 2220 O O . ARG A 1 293 ? 12.975 -33.595 12.478 1.00 86.25 293 ARG A O 1
ATOM 2227 N N . LYS A 1 294 ? 14.698 -32.323 11.789 1.00 89.94 294 LYS A N 1
ATOM 2228 C CA . LYS A 1 294 ? 14.828 -32.869 10.421 1.00 89.94 294 LYS A CA 1
ATOM 2229 C C . LYS A 1 294 ? 13.528 -32.785 9.604 1.00 89.94 294 LYS A C 1
ATOM 2231 O O . LYS A 1 294 ? 13.155 -33.728 8.911 1.00 89.94 294 LYS A O 1
ATOM 2236 N N . LEU A 1 295 ? 12.831 -31.658 9.713 1.00 78.12 295 LEU A N 1
ATOM 2237 C CA . LEU A 1 295 ? 11.586 -31.363 9.006 1.00 78.12 295 LEU A CA 1
ATOM 2238 C C . LEU A 1 295 ? 11.870 -30.547 7.743 1.00 78.12 295 LEU A C 1
ATOM 2240 O O . LEU A 1 295 ? 12.501 -29.491 7.803 1.00 78.12 295 LEU A O 1
ATOM 2244 N N . ASP A 1 296 ? 11.335 -30.995 6.612 1.00 78.56 296 ASP A N 1
ATOM 2245 C CA . ASP A 1 296 ? 11.530 -30.341 5.319 1.00 78.56 296 ASP A CA 1
ATOM 2246 C C . ASP A 1 296 ? 10.597 -29.135 5.093 1.00 78.56 296 ASP A C 1
ATOM 2248 O O . ASP A 1 296 ? 9.578 -28.930 5.762 1.00 78.56 296 ASP A O 1
ATOM 2252 N N . GLY A 1 297 ? 10.938 -28.316 4.097 1.00 68.50 297 GLY A N 1
ATOM 2253 C CA . GLY A 1 297 ? 10.111 -27.208 3.616 1.00 68.50 297 GLY A CA 1
ATOM 2254 C C . GLY A 1 297 ? 10.421 -25.845 4.253 1.00 68.50 297 GLY A C 1
ATOM 2255 O O . GLY A 1 297 ? 11.196 -25.746 5.205 1.00 68.50 297 GLY A O 1
ATOM 2256 N N . PRO A 1 298 ? 9.816 -24.763 3.735 1.00 60.66 298 PRO A N 1
ATOM 2257 C CA . PRO A 1 298 ? 10.156 -23.398 4.130 1.00 60.66 298 PRO A CA 1
ATOM 2258 C C . PRO A 1 298 ? 9.752 -23.079 5.584 1.00 60.66 298 PRO A C 1
ATOM 2260 O O . PRO A 1 298 ? 8.894 -23.764 6.151 1.00 60.66 298 PRO A O 1
ATOM 2263 N N . PRO A 1 299 ? 10.351 -22.043 6.207 1.00 65.19 299 PRO A N 1
ATOM 2264 C CA . PRO A 1 299 ? 9.979 -21.582 7.541 1.00 65.19 299 PRO A CA 1
ATOM 2265 C C . PRO A 1 299 ? 8.727 -20.701 7.460 1.00 65.19 299 PRO A C 1
ATOM 2267 O O . PRO A 1 299 ? 8.808 -19.472 7.430 1.00 65.19 299 PRO A O 1
ATOM 2270 N N . VAL A 1 300 ? 7.573 -21.353 7.368 1.00 66.19 300 VAL A N 1
ATOM 2271 C CA . VAL A 1 300 ? 6.236 -20.746 7.341 1.00 66.19 300 VAL A CA 1
ATOM 2272 C C . VAL A 1 300 ? 5.399 -21.318 8.480 1.00 66.19 300 VAL A C 1
ATOM 2274 O O . VAL A 1 300 ? 5.681 -22.413 8.958 1.00 66.19 300 VAL A O 1
ATOM 2277 N N . VAL A 1 301 ? 4.383 -20.578 8.921 1.00 67.62 301 VAL A N 1
ATOM 2278 C CA . VAL A 1 301 ? 3.408 -21.074 9.900 1.00 67.62 301 VAL A CA 1
ATOM 2279 C C . VAL A 1 301 ? 2.295 -21.780 9.138 1.00 67.62 301 VAL A C 1
ATOM 2281 O O . VAL A 1 301 ? 1.443 -21.132 8.534 1.00 67.62 301 VAL A O 1
ATOM 2284 N N . ASP A 1 302 ? 2.364 -23.106 9.116 1.00 71.12 302 ASP A N 1
ATOM 2285 C CA . ASP A 1 302 ? 1.395 -24.001 8.489 1.00 71.12 302 ASP A CA 1
ATOM 2286 C C . ASP A 1 302 ? 0.961 -25.109 9.466 1.00 71.12 302 ASP A C 1
ATOM 2288 O O . ASP A 1 302 ? 1.464 -25.220 10.590 1.00 71.12 302 ASP A O 1
ATOM 2292 N N . ASP A 1 303 ? -0.012 -25.926 9.062 1.00 74.06 303 ASP A N 1
ATOM 2293 C CA . ASP A 1 303 ? -0.535 -27.009 9.905 1.00 74.06 303 ASP A CA 1
ATOM 2294 C C . ASP A 1 303 ? 0.525 -28.071 10.228 1.00 74.06 303 ASP A C 1
ATOM 2296 O O . ASP A 1 303 ? 0.507 -28.647 11.316 1.00 74.06 303 ASP A O 1
ATOM 2300 N N . ALA A 1 304 ? 1.493 -28.281 9.330 1.00 76.50 304 ALA A N 1
ATOM 2301 C CA . ALA A 1 304 ? 2.584 -29.226 9.533 1.00 76.50 304 ALA A CA 1
ATOM 2302 C C . ALA A 1 304 ? 3.551 -28.753 10.628 1.00 76.50 304 ALA A C 1
ATOM 2304 O O . ALA A 1 304 ? 3.915 -29.536 11.506 1.00 76.50 304 ALA A O 1
ATOM 2305 N N . LEU A 1 305 ? 3.932 -27.471 10.624 1.00 83.75 305 LEU A N 1
ATOM 2306 C CA . LEU A 1 305 ? 4.745 -26.876 11.681 1.00 83.75 305 LEU A CA 1
ATOM 2307 C C . LEU A 1 305 ? 4.014 -26.926 13.024 1.00 83.75 305 LEU A C 1
ATOM 2309 O O . LEU A 1 305 ? 4.623 -27.291 14.025 1.00 83.75 305 LEU A O 1
ATOM 2313 N N . LYS A 1 306 ? 2.720 -26.589 13.055 1.00 79.50 306 LYS A N 1
ATOM 2314 C CA . LYS A 1 306 ? 1.922 -26.623 14.292 1.00 79.50 306 LYS A CA 1
ATOM 2315 C C . LYS A 1 306 ? 1.828 -28.028 14.873 1.00 79.50 306 LYS A C 1
ATOM 2317 O O . LYS A 1 306 ? 2.071 -28.203 16.062 1.00 79.50 306 LYS A O 1
ATOM 2322 N N . ALA A 1 307 ? 1.548 -29.029 14.039 1.00 80.31 307 ALA A N 1
ATOM 2323 C CA . ALA A 1 307 ? 1.543 -30.425 14.467 1.00 80.31 307 ALA A CA 1
ATOM 2324 C C . ALA A 1 307 ? 2.924 -30.860 14.983 1.00 80.31 307 ALA A C 1
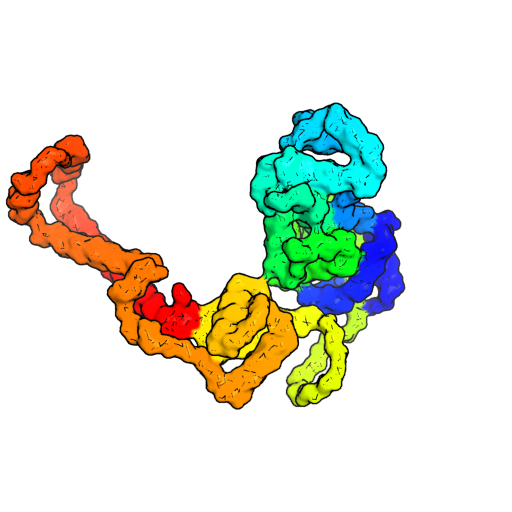ATOM 2326 O O . ALA A 1 307 ? 3.024 -31.539 16.003 1.00 80.31 307 ALA A O 1
ATOM 2327 N N . ALA A 1 308 ? 3.999 -30.428 14.317 1.00 82.38 308 ALA A N 1
ATOM 2328 C CA . ALA A 1 308 ? 5.358 -30.743 14.733 1.00 82.38 308 ALA A CA 1
ATOM 2329 C C . ALA A 1 308 ? 5.764 -30.076 16.055 1.00 82.38 308 ALA A C 1
ATOM 2331 O O . ALA A 1 308 ? 6.494 -30.702 16.826 1.00 82.38 308 ALA A O 1
ATOM 2332 N N . LEU A 1 309 ? 5.317 -28.840 16.304 1.00 80.44 309 LEU A N 1
ATOM 2333 C CA . LEU A 1 309 ? 5.509 -28.127 17.569 1.00 80.44 309 LEU A CA 1
ATOM 2334 C C . LEU A 1 309 ? 4.710 -28.788 18.690 1.00 80.44 309 LEU A C 1
ATOM 2336 O O . LEU A 1 309 ? 5.279 -29.052 19.737 1.00 80.44 309 LEU A O 1
ATOM 2340 N N . GLN A 1 310 ? 3.443 -29.139 18.451 1.00 76.62 310 GLN A N 1
ATOM 2341 C CA . GLN A 1 310 ? 2.634 -29.852 19.441 1.00 76.62 310 GLN A CA 1
ATOM 2342 C C . GLN A 1 310 ? 3.275 -31.188 19.832 1.00 76.62 310 GLN A C 1
ATOM 2344 O O . GLN A 1 310 ? 3.469 -31.445 21.013 1.00 76.62 310 GLN A O 1
ATOM 2349 N N . ALA A 1 311 ? 3.690 -31.994 18.849 1.00 82.81 311 ALA A N 1
ATOM 2350 C CA . ALA A 1 311 ? 4.388 -33.249 19.118 1.00 82.81 311 ALA A CA 1
ATOM 2351 C C . ALA A 1 311 ? 5.685 -33.026 19.915 1.00 82.81 311 ALA A C 1
ATOM 2353 O O . ALA A 1 311 ? 5.968 -33.764 20.849 1.00 82.81 311 ALA A O 1
ATOM 2354 N N . ALA A 1 312 ? 6.452 -31.977 19.596 1.00 82.00 312 ALA A N 1
ATOM 2355 C CA . ALA A 1 312 ? 7.656 -31.633 20.350 1.00 82.00 312 ALA A CA 1
ATOM 2356 C C . ALA A 1 312 ? 7.341 -31.225 21.803 1.00 82.00 312 ALA A C 1
ATOM 2358 O O . ALA A 1 312 ? 8.073 -31.615 22.710 1.00 82.00 312 ALA A O 1
ATOM 2359 N N . THR A 1 313 ? 6.249 -30.497 22.042 1.00 76.12 313 THR A N 1
ATOM 2360 C CA . THR A 1 313 ? 5.778 -30.167 23.396 1.00 76.12 313 THR A CA 1
ATOM 2361 C C . THR A 1 313 ? 5.384 -31.426 24.164 1.00 76.12 313 THR A C 1
ATOM 2363 O O . THR A 1 313 ? 5.826 -31.611 25.296 1.00 76.12 313 THR A O 1
ATOM 2366 N N . ASP A 1 314 ? 4.612 -32.318 23.539 1.00 76.75 314 ASP A N 1
ATOM 2367 C CA . ASP A 1 314 ? 4.153 -33.570 24.154 1.00 76.75 314 ASP A CA 1
ATOM 2368 C C . ASP A 1 314 ? 5.328 -34.510 24.488 1.00 76.75 314 ASP A C 1
ATOM 2370 O O . ASP A 1 314 ? 5.300 -35.235 25.482 1.00 76.75 314 ASP A O 1
ATOM 2374 N N . GLU A 1 315 ? 6.389 -34.470 23.679 1.00 88.00 315 GLU A N 1
ATOM 2375 C CA . GLU A 1 315 ? 7.648 -35.194 23.895 1.00 88.00 315 GLU A CA 1
ATOM 2376 C C . GLU A 1 315 ? 8.550 -34.549 24.972 1.00 88.00 315 GLU A C 1
ATOM 2378 O O . GLU A 1 315 ? 9.563 -35.141 25.350 1.00 88.00 315 GLU A O 1
ATOM 2383 N N . GLY A 1 316 ? 8.232 -33.340 25.455 1.00 80.06 316 GLY A N 1
ATOM 2384 C CA . GLY A 1 316 ? 9.110 -32.568 26.342 1.00 80.06 316 GLY A CA 1
ATOM 2385 C C . GLY A 1 316 ? 10.424 -32.153 25.669 1.00 80.06 316 GLY A C 1
ATOM 2386 O O . GLY A 1 316 ? 11.470 -32.075 26.320 1.00 80.06 316 GLY A O 1
ATOM 2387 N N . TRP A 1 317 ? 10.394 -31.943 24.351 1.00 78.94 317 TRP A N 1
ATOM 2388 C CA . TRP A 1 317 ? 11.568 -31.614 23.554 1.00 78.94 317 TRP A CA 1
ATOM 2389 C C . TRP A 1 317 ? 12.196 -30.299 24.009 1.00 78.94 317 TRP A C 1
ATOM 2391 O O . TRP A 1 317 ? 11.545 -29.259 24.093 1.00 78.94 317 TRP A O 1
ATOM 2401 N N . THR A 1 318 ? 13.507 -30.330 24.210 1.00 76.31 318 THR A N 1
ATOM 2402 C CA . THR A 1 318 ? 14.325 -29.134 24.407 1.00 76.31 318 THR A CA 1
ATOM 2403 C C . THR A 1 318 ? 15.402 -29.111 23.341 1.00 76.31 318 THR A C 1
ATOM 2405 O O . THR A 1 318 ? 15.895 -30.158 22.910 1.00 76.31 318 THR A O 1
ATOM 2408 N N . ARG A 1 319 ? 15.750 -27.915 22.868 1.00 67.38 319 ARG A N 1
ATOM 2409 C CA . ARG A 1 319 ? 16.729 -27.760 21.800 1.00 67.38 319 ARG A CA 1
ATOM 2410 C C . ARG A 1 319 ? 18.059 -28.426 22.190 1.00 67.38 319 ARG A C 1
ATOM 2412 O O . ARG A 1 319 ? 18.656 -28.040 23.197 1.00 67.38 319 ARG A O 1
ATOM 2419 N N . PRO A 1 320 ? 18.576 -29.369 21.384 1.00 66.38 320 PRO A N 1
ATOM 2420 C CA . PRO A 1 320 ? 19.854 -30.001 21.665 1.00 66.38 320 PRO A CA 1
ATOM 2421 C C . PRO A 1 320 ? 20.987 -28.986 21.477 1.00 66.38 320 PRO A C 1
ATOM 2423 O O . PRO A 1 320 ? 21.250 -28.510 20.371 1.00 66.38 320 PRO A O 1
ATOM 2426 N N . ILE A 1 321 ? 21.677 -28.650 22.566 1.00 53.75 321 ILE A N 1
ATOM 2427 C CA . ILE A 1 321 ? 22.903 -27.850 22.512 1.00 53.75 321 ILE A CA 1
ATOM 2428 C C . ILE A 1 321 ? 24.050 -28.798 22.162 1.00 53.75 321 ILE A C 1
ATOM 2430 O O . ILE A 1 321 ? 24.363 -29.713 22.923 1.00 53.75 321 ILE A O 1
ATOM 2434 N N . ALA A 1 322 ? 24.672 -28.591 20.999 1.00 50.53 322 ALA A N 1
ATOM 2435 C CA . ALA A 1 322 ? 25.854 -29.348 20.598 1.00 50.53 322 ALA A CA 1
ATOM 2436 C C . ALA A 1 322 ? 26.959 -29.201 21.674 1.00 50.53 322 ALA A C 1
ATOM 2438 O O . ALA A 1 322 ? 27.186 -28.071 22.127 1.00 50.53 322 ALA A O 1
ATOM 2439 N N . PRO A 1 323 ? 27.644 -30.283 22.099 1.00 47.25 323 PRO A N 1
ATOM 2440 C CA . PRO A 1 323 ? 28.669 -30.226 23.150 1.00 47.25 323 PRO A CA 1
ATOM 2441 C C . PRO A 1 323 ? 29.730 -29.148 22.892 1.00 47.25 323 PRO A C 1
ATOM 2443 O O . PRO A 1 323 ? 30.136 -28.427 23.799 1.00 47.25 323 PRO A O 1
ATOM 2446 N N . GLU A 1 324 ? 30.084 -28.950 21.623 1.00 50.94 324 GLU A N 1
ATOM 2447 C CA . GLU A 1 324 ? 31.069 -27.972 21.162 1.00 50.94 324 GLU A CA 1
ATOM 2448 C C . GLU A 1 324 ? 30.603 -26.519 21.337 1.00 50.94 324 GLU A C 1
ATOM 2450 O O . GLU A 1 324 ? 31.428 -25.610 21.334 1.00 50.94 324 GLU A O 1
ATOM 2455 N N . ARG A 1 325 ? 29.290 -26.268 21.465 1.00 47.81 325 ARG A N 1
ATOM 2456 C CA . ARG A 1 325 ? 28.741 -24.941 21.796 1.00 47.81 325 ARG A CA 1
ATOM 2457 C C . ARG A 1 325 ? 28.701 -24.700 23.294 1.00 47.81 325 ARG A C 1
ATOM 2459 O O . ARG A 1 325 ? 29.040 -23.600 23.713 1.00 47.81 325 ARG A O 1
ATOM 2466 N N . ARG A 1 326 ? 28.312 -25.709 24.078 1.00 44.03 326 ARG A N 1
ATOM 2467 C CA . ARG A 1 326 ? 28.256 -25.627 25.545 1.00 44.03 326 ARG A CA 1
ATOM 2468 C C . ARG A 1 326 ? 29.635 -25.346 26.140 1.00 44.03 326 ARG A C 1
ATOM 2470 O O . ARG A 1 326 ? 29.757 -24.540 27.055 1.00 44.03 326 ARG A O 1
ATOM 2477 N N . ASP A 1 327 ? 30.659 -25.968 25.565 1.00 51.59 327 ASP A N 1
ATOM 2478 C CA . ASP A 1 327 ? 32.026 -25.924 26.083 1.00 51.59 327 ASP A CA 1
ATOM 2479 C C . ASP A 1 327 ? 32.899 -24.888 25.327 1.00 51.59 327 ASP A C 1
ATOM 2481 O O . ASP A 1 327 ? 34.102 -24.791 25.564 1.00 51.59 327 ASP A O 1
ATOM 2485 N N . ALA A 1 328 ? 32.293 -24.083 24.435 1.00 53.47 328 ALA A N 1
ATOM 2486 C CA . ALA A 1 328 ? 32.993 -23.105 23.600 1.00 53.47 328 ALA A CA 1
ATOM 2487 C C . ALA A 1 328 ? 33.656 -22.007 24.438 1.00 53.47 328 ALA A C 1
ATOM 2489 O O . ALA A 1 328 ? 32.999 -21.303 25.215 1.00 53.47 328 ALA A O 1
ATOM 2490 N N . THR A 1 329 ? 34.954 -21.808 24.223 1.00 62.31 329 THR A N 1
ATOM 2491 C CA . THR A 1 329 ? 35.734 -20.793 24.935 1.00 62.31 329 THR A CA 1
ATOM 2492 C C . THR A 1 329 ? 35.652 -19.420 24.251 1.00 62.31 329 THR A C 1
ATOM 2494 O O . THR A 1 329 ? 35.488 -19.323 23.028 1.00 62.31 329 THR A O 1
ATOM 2497 N N . PRO A 1 330 ? 35.824 -18.308 24.992 1.00 52.47 330 PRO A N 1
ATOM 2498 C CA . PRO A 1 330 ? 35.926 -16.968 24.402 1.00 52.47 330 PRO A CA 1
ATOM 2499 C C . PRO A 1 330 ? 37.020 -16.847 23.321 1.00 52.47 330 PRO A C 1
ATOM 2501 O O . PRO A 1 330 ? 36.955 -15.981 22.445 1.00 52.47 330 PRO A O 1
ATOM 2504 N N . GLU A 1 331 ? 38.044 -17.698 23.374 1.00 57.47 331 GLU A N 1
ATOM 2505 C CA . GLU A 1 331 ? 39.121 -17.826 22.391 1.00 57.47 331 GLU A CA 1
ATOM 2506 C C . GLU A 1 331 ? 38.626 -18.340 21.041 1.00 57.47 331 GLU A C 1
ATOM 2508 O O . GLU A 1 331 ? 38.998 -17.775 20.011 1.00 57.47 331 GLU A O 1
ATOM 2513 N N . GLU A 1 332 ? 37.744 -19.331 21.050 1.00 57.97 332 GLU A N 1
ATOM 2514 C CA . GLU A 1 332 ? 37.184 -19.963 19.853 1.00 57.97 332 GLU A CA 1
ATOM 2515 C C . GLU A 1 332 ? 36.054 -19.132 19.221 1.00 57.97 332 GLU A C 1
ATOM 2517 O O . GLU A 1 332 ? 35.812 -19.218 18.014 1.00 57.97 332 GLU A O 1
ATOM 2522 N N . LEU A 1 333 ? 35.387 -18.282 20.014 1.00 57.50 333 LEU A N 1
ATOM 2523 C CA . LEU A 1 333 ? 34.268 -17.433 19.575 1.00 57.50 333 LEU A CA 1
ATOM 2524 C C . LEU A 1 333 ? 34.686 -16.064 19.032 1.00 57.50 333 LEU A C 1
ATOM 2526 O O . LEU A 1 333 ? 33.931 -15.445 18.278 1.00 57.50 333 LEU A O 1
ATOM 2530 N N . ALA A 1 334 ? 35.897 -15.605 19.356 1.00 58.47 334 ALA A N 1
ATOM 2531 C CA . ALA A 1 334 ? 36.442 -14.332 18.889 1.00 58.47 334 ALA A CA 1
ATOM 2532 C C . ALA A 1 334 ? 36.355 -14.111 17.361 1.00 58.47 334 ALA A C 1
ATOM 2534 O O . ALA A 1 334 ? 35.979 -13.011 16.968 1.00 58.47 334 ALA A O 1
ATOM 2535 N N . PRO A 1 335 ? 36.637 -15.087 16.475 1.00 57.50 335 PRO A N 1
ATOM 2536 C CA . PRO A 1 335 ? 36.499 -14.873 15.031 1.00 57.50 335 PRO A CA 1
ATOM 2537 C C . PRO A 1 335 ? 35.045 -14.870 14.524 1.00 57.50 335 PRO A C 1
ATOM 2539 O O . PRO A 1 335 ? 34.804 -14.397 13.416 1.00 57.50 335 PRO A O 1
ATOM 2542 N N . LYS A 1 336 ? 34.080 -15.386 15.298 1.00 56.59 336 LYS A N 1
ATOM 2543 C CA . LYS A 1 336 ? 32.670 -15.536 14.883 1.00 56.59 336 LYS A CA 1
ATOM 2544 C C . LYS A 1 336 ? 31.766 -14.424 15.413 1.00 56.59 336 LYS A C 1
ATOM 2546 O O . LYS A 1 336 ? 30.778 -14.079 14.772 1.00 56.59 336 LYS A O 1
ATOM 2551 N N . LEU A 1 337 ? 32.109 -13.844 16.563 1.00 59.41 337 LEU A N 1
ATOM 2552 C CA . LEU A 1 337 ? 31.317 -12.813 17.228 1.00 59.41 337 LEU A CA 1
ATOM 2553 C C . LEU A 1 337 ? 32.089 -11.480 17.250 1.00 59.41 337 LEU A C 1
ATOM 2555 O O . LEU A 1 337 ? 33.084 -11.366 17.973 1.00 59.41 337 LEU A O 1
ATOM 2559 N N . PRO A 1 338 ? 31.628 -10.441 16.519 1.00 55.19 338 PRO A N 1
ATOM 2560 C CA . PRO A 1 338 ? 32.312 -9.147 16.437 1.00 55.19 338 PRO A CA 1
ATOM 2561 C C . PRO A 1 338 ? 32.529 -8.491 17.805 1.00 55.19 338 PRO A C 1
ATOM 2563 O O . PRO A 1 338 ? 33.513 -7.789 18.006 1.00 55.19 338 PRO A O 1
ATOM 2566 N N . GLU A 1 339 ? 31.631 -8.748 18.755 1.00 58.16 339 GLU A N 1
ATOM 2567 C CA . GLU A 1 339 ? 31.680 -8.229 20.126 1.00 58.16 339 GLU A CA 1
ATOM 2568 C C . GLU A 1 339 ? 32.774 -8.901 20.969 1.00 58.16 339 GLU A C 1
ATOM 2570 O O . GLU A 1 339 ? 33.466 -8.226 21.729 1.00 58.16 339 GLU A O 1
ATOM 2575 N N . VAL A 1 340 ? 33.013 -10.204 20.776 1.00 57.88 340 VAL A N 1
ATOM 2576 C CA . VAL A 1 340 ? 34.108 -10.936 21.438 1.00 57.88 340 VAL A CA 1
ATOM 2577 C C . VAL A 1 340 ? 35.460 -10.509 20.847 1.00 57.88 340 VAL A C 1
ATOM 2579 O O . VAL A 1 340 ? 36.418 -10.287 21.592 1.00 57.88 340 VAL A O 1
ATOM 2582 N N . ALA A 1 341 ? 35.535 -10.288 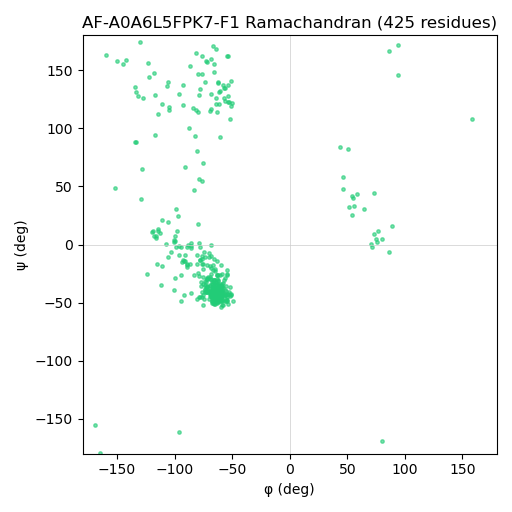19.526 1.00 57.47 341 ALA A N 1
ATOM 2583 C CA . ALA A 1 341 ? 36.705 -9.691 18.870 1.00 57.47 341 ALA A CA 1
ATOM 2584 C C . ALA A 1 341 ? 36.980 -8.252 19.337 1.00 57.47 341 ALA A C 1
ATOM 2586 O O . ALA A 1 341 ? 38.125 -7.906 19.646 1.00 57.47 341 ALA A O 1
ATOM 2587 N N . ALA A 1 342 ? 35.941 -7.414 19.400 1.00 53.47 342 ALA A N 1
ATOM 2588 C CA . ALA A 1 342 ? 36.034 -6.027 19.843 1.00 53.47 342 ALA A CA 1
ATOM 2589 C C . ALA A 1 342 ? 36.476 -5.941 21.307 1.00 53.47 342 ALA A C 1
ATOM 2591 O O . ALA A 1 342 ? 37.366 -5.148 21.613 1.00 53.47 342 ALA A O 1
ATOM 2592 N N . SER A 1 343 ? 35.958 -6.818 22.176 1.00 55.12 343 SER A N 1
ATOM 2593 C CA . SER A 1 343 ? 36.389 -6.908 23.573 1.00 55.12 343 SER A CA 1
ATOM 2594 C C . SER A 1 343 ? 37.852 -7.323 23.697 1.00 55.12 343 SER A C 1
ATOM 2596 O O . SER A 1 343 ? 38.576 -6.718 24.475 1.00 55.12 343 SER A O 1
ATOM 2598 N N . LYS A 1 344 ? 38.348 -8.279 22.897 1.00 54.97 344 LYS A N 1
ATOM 2599 C CA . LYS A 1 344 ? 39.781 -8.641 22.903 1.00 54.97 344 LYS A CA 1
ATOM 2600 C C . LYS A 1 344 ? 40.677 -7.524 22.374 1.00 54.97 344 LYS A C 1
ATOM 2602 O O . LYS A 1 344 ? 41.784 -7.332 22.876 1.00 54.97 344 LYS A O 1
ATOM 2607 N N . LYS A 1 345 ? 40.227 -6.781 21.359 1.00 51.59 345 LYS A N 1
ATOM 2608 C CA . LYS A 1 345 ? 40.950 -5.606 20.853 1.00 51.59 345 LYS A CA 1
ATOM 2609 C C . LYS A 1 345 ? 40.981 -4.500 21.910 1.00 51.59 345 LYS A C 1
ATOM 2611 O O . LYS A 1 345 ? 42.039 -3.920 22.113 1.00 51.59 345 LYS A O 1
ATOM 2616 N N . ALA A 1 346 ? 39.874 -4.266 22.614 1.00 49.72 346 ALA A N 1
ATOM 2617 C CA . ALA A 1 346 ? 39.785 -3.317 23.721 1.00 49.72 346 ALA A CA 1
ATOM 2618 C C . ALA A 1 346 ? 40.614 -3.752 24.944 1.00 49.72 346 ALA A C 1
ATOM 2620 O O . ALA A 1 346 ? 41.305 -2.918 25.514 1.00 49.72 346 ALA A O 1
ATOM 2621 N N . GLU A 1 347 ? 40.636 -5.042 25.297 1.00 48.03 347 GLU A N 1
ATOM 2622 C CA . GLU A 1 347 ? 41.492 -5.612 26.351 1.00 48.03 347 GLU A CA 1
ATOM 2623 C C . GLU A 1 347 ? 42.979 -5.505 25.983 1.00 48.03 347 GLU A C 1
ATOM 2625 O O . GLU A 1 347 ? 43.775 -5.101 26.820 1.00 48.03 347 GLU A O 1
ATOM 2630 N N . ARG A 1 348 ? 43.376 -5.792 24.731 1.00 47.00 348 ARG A N 1
ATOM 2631 C CA . ARG A 1 348 ? 44.769 -5.613 24.269 1.00 47.00 348 ARG A CA 1
ATOM 2632 C C . ARG A 1 348 ? 45.172 -4.146 24.222 1.00 47.00 348 ARG A C 1
ATOM 2634 O O . ARG A 1 348 ? 46.265 -3.815 24.661 1.00 47.00 348 ARG A O 1
ATOM 2641 N N . VAL A 1 349 ? 44.314 -3.270 23.701 1.00 44.28 349 VAL A N 1
ATOM 2642 C CA . VAL A 1 349 ? 44.555 -1.818 23.687 1.00 44.28 349 VAL A CA 1
ATOM 2643 C C . VAL A 1 349 ? 44.609 -1.275 25.116 1.00 44.28 349 VAL A C 1
ATOM 2645 O O . VAL A 1 349 ? 45.485 -0.475 25.410 1.00 44.28 349 VAL A O 1
ATOM 2648 N N . GLY A 1 350 ? 43.753 -1.753 26.021 1.00 39.03 350 GLY A N 1
ATOM 2649 C CA . GLY A 1 350 ? 43.757 -1.410 27.445 1.00 39.03 350 GLY A CA 1
ATOM 2650 C C . GLY A 1 350 ? 44.982 -1.944 28.193 1.00 39.03 350 GLY A C 1
ATOM 2651 O O . GLY A 1 350 ? 45.579 -1.214 28.977 1.00 39.03 350 GLY A O 1
ATOM 2652 N N . PHE A 1 351 ? 45.419 -3.171 27.898 1.00 37.28 351 PHE A N 1
ATOM 2653 C CA . PHE A 1 351 ? 46.654 -3.763 28.417 1.00 37.28 351 PHE A CA 1
ATOM 2654 C C . PHE A 1 351 ? 47.874 -2.955 27.954 1.00 37.28 351 PHE A C 1
ATOM 2656 O O . PHE A 1 351 ? 48.648 -2.498 28.788 1.00 37.28 351 PHE A O 1
ATOM 2663 N N . TRP A 1 352 ? 47.995 -2.645 26.658 1.00 35.16 352 TRP A N 1
ATOM 2664 C CA . TRP A 1 352 ? 49.074 -1.793 26.141 1.00 35.16 352 TRP A CA 1
ATOM 2665 C C . TRP A 1 352 ? 48.989 -0.335 26.617 1.00 35.16 352 TRP A C 1
ATOM 2667 O O . TRP A 1 352 ? 50.026 0.279 26.852 1.00 35.16 352 TRP A O 1
ATOM 2677 N N . ALA A 1 353 ? 47.791 0.208 26.843 1.00 35.66 353 ALA A N 1
ATOM 2678 C CA . ALA A 1 353 ? 47.604 1.528 27.449 1.00 35.66 353 ALA A CA 1
ATOM 2679 C C . ALA A 1 353 ? 48.002 1.548 28.938 1.00 35.66 353 ALA A C 1
ATOM 2681 O O . ALA A 1 353 ? 48.583 2.529 29.396 1.00 35.66 353 ALA A O 1
ATOM 2682 N N . SER A 1 354 ? 47.763 0.458 29.678 1.00 33.97 354 SER A N 1
ATOM 2683 C CA . SER A 1 354 ? 48.205 0.302 31.075 1.00 33.97 354 SER A CA 1
ATOM 2684 C C . SER A 1 354 ? 49.714 0.058 31.208 1.00 33.97 354 SER A C 1
ATOM 2686 O O . SER A 1 354 ? 50.330 0.531 32.158 1.00 33.97 354 SER A O 1
ATOM 2688 N N . VAL A 1 355 ? 50.335 -0.597 30.220 1.00 33.22 355 VAL A N 1
ATOM 2689 C CA . VAL A 1 355 ? 51.795 -0.784 30.131 1.00 33.22 355 VAL A CA 1
ATOM 2690 C C . VAL A 1 355 ? 52.494 0.503 29.656 1.00 33.22 355 VAL A C 1
ATOM 2692 O O . VAL A 1 355 ? 53.590 0.819 30.118 1.00 33.22 355 VAL A O 1
ATOM 2695 N N . GLY A 1 356 ? 51.838 1.308 28.812 1.00 35.59 356 GLY A N 1
ATOM 2696 C CA . GLY A 1 356 ? 52.345 2.590 28.301 1.00 35.59 356 GLY A CA 1
ATOM 2697 C C . GLY A 1 356 ? 52.505 3.697 29.352 1.00 35.59 356 GLY A C 1
ATOM 2698 O O . GLY A 1 356 ? 53.262 4.636 29.127 1.00 35.59 356 GLY A O 1
ATOM 2699 N N . GLY A 1 357 ? 51.868 3.570 30.521 1.00 36.03 357 GLY A N 1
ATOM 2700 C CA . GLY A 1 357 ? 52.075 4.472 31.662 1.00 36.03 357 GLY A CA 1
ATOM 2701 C C . GLY A 1 357 ? 53.354 4.205 32.469 1.00 36.03 357 GLY A C 1
ATOM 2702 O O . GLY A 1 357 ? 53.752 5.055 33.260 1.00 36.03 357 GLY A O 1
ATOM 2703 N N . ALA A 1 358 ? 54.020 3.061 32.271 1.00 31.14 358 ALA A N 1
ATOM 2704 C CA . ALA A 1 358 ? 55.157 2.625 33.092 1.00 31.14 358 ALA A CA 1
ATOM 2705 C C . ALA A 1 358 ? 56.488 2.470 32.322 1.00 31.14 358 ALA A C 1
ATOM 2707 O O . ALA A 1 358 ? 57.467 1.996 32.892 1.00 31.14 358 ALA A O 1
ATOM 2708 N N . PHE A 1 359 ? 56.564 2.867 31.045 1.00 30.55 359 PHE A N 1
ATOM 2709 C CA . PHE A 1 359 ? 57.693 2.504 30.170 1.00 30.55 359 PHE A CA 1
ATOM 2710 C C . PHE A 1 359 ? 58.344 3.692 29.437 1.00 30.55 359 PHE A C 1
ATOM 2712 O O . PHE A 1 359 ? 58.760 3.577 28.288 1.00 30.55 359 PHE A O 1
ATOM 2719 N N . ALA A 1 360 ? 58.485 4.843 30.100 1.00 33.62 360 ALA A N 1
ATOM 2720 C CA . ALA A 1 360 ? 59.225 5.987 29.548 1.00 33.62 360 ALA A CA 1
ATOM 2721 C C . ALA A 1 360 ? 60.752 5.745 29.429 1.00 33.62 360 ALA A C 1
ATOM 2723 O O . ALA A 1 360 ? 61.446 6.525 28.784 1.00 33.62 360 ALA A O 1
ATOM 2724 N N . THR A 1 361 ? 61.290 4.657 29.994 1.00 35.81 361 THR A N 1
ATOM 2725 C CA . THR A 1 361 ? 62.746 4.409 30.066 1.00 35.81 361 THR A CA 1
ATOM 2726 C C . THR A 1 361 ? 63.274 3.335 29.112 1.00 35.81 361 THR A C 1
ATOM 2728 O O . THR A 1 361 ? 64.484 3.224 28.948 1.00 35.81 361 THR A O 1
ATOM 2731 N N . ALA A 1 362 ? 62.416 2.557 28.447 1.00 30.58 362 ALA A N 1
ATOM 2732 C CA . ALA A 1 362 ? 62.860 1.426 27.620 1.00 30.58 362 ALA A CA 1
ATOM 2733 C C . ALA A 1 362 ? 62.542 1.560 26.117 1.00 30.58 362 ALA A C 1
ATOM 2735 O O . ALA A 1 362 ? 62.905 0.696 25.320 1.00 30.58 362 ALA A O 1
ATOM 2736 N N . CYS A 1 363 ? 62.010 2.710 25.695 1.00 28.38 363 CYS A N 1
ATOM 2737 C CA . CYS A 1 363 ? 61.885 3.067 24.278 1.00 28.38 363 CYS A CA 1
ATOM 2738 C C . CYS A 1 363 ? 63.216 3.453 23.605 1.00 28.38 363 CYS A C 1
ATOM 2740 O O . CYS A 1 363 ? 63.262 3.527 22.384 1.00 28.38 363 CYS A O 1
ATOM 2742 N N . SER A 1 364 ? 64.315 3.651 24.342 1.00 33.84 364 SER A N 1
ATOM 2743 C CA . SER A 1 364 ? 65.610 3.967 23.708 1.00 33.84 364 SER A CA 1
ATOM 2744 C C . SER A 1 364 ? 66.226 2.754 22.986 1.00 33.84 364 SER A C 1
ATOM 2746 O O . SER A 1 364 ? 66.884 2.904 21.962 1.00 33.84 364 SER A O 1
ATOM 2748 N N . ALA A 1 365 ? 65.955 1.531 23.462 1.00 32.16 365 ALA A N 1
ATOM 2749 C CA . ALA A 1 365 ? 66.529 0.302 22.902 1.00 32.16 365 ALA A CA 1
ATOM 2750 C C . ALA A 1 365 ? 65.737 -0.282 21.716 1.00 32.16 365 ALA A C 1
ATOM 2752 O O . ALA A 1 365 ? 66.266 -1.105 20.976 1.00 32.16 365 ALA A O 1
ATOM 2753 N N . LEU A 1 366 ? 64.481 0.137 21.519 1.00 31.61 366 LEU A N 1
ATOM 2754 C CA . LEU A 1 366 ? 63.626 -0.344 20.424 1.00 31.61 366 LEU A CA 1
ATOM 2755 C C . LEU A 1 366 ? 63.684 0.554 19.173 1.00 31.61 366 LEU A C 1
ATOM 2757 O O . LEU A 1 366 ? 63.246 0.154 18.101 1.00 31.61 366 LEU A O 1
ATOM 2761 N N . VAL A 1 367 ? 64.222 1.770 19.305 1.00 38.88 367 VAL A N 1
ATOM 2762 C CA . VAL A 1 367 ? 64.338 2.748 18.206 1.00 38.88 367 VAL A CA 1
ATOM 2763 C C . VAL A 1 367 ? 65.540 2.454 17.297 1.00 38.88 367 VAL A C 1
ATOM 2765 O O . VAL A 1 367 ? 65.570 2.910 16.160 1.00 38.88 367 VAL A O 1
ATOM 2768 N N . SER A 1 368 ? 66.500 1.638 17.736 1.00 42.25 368 SER A N 1
ATOM 2769 C CA . SER A 1 368 ? 67.637 1.200 16.914 1.00 42.25 368 SER A CA 1
ATOM 2770 C C . SER A 1 368 ? 67.395 -0.101 16.135 1.00 42.25 368 SER A C 1
ATOM 2772 O O . SER A 1 368 ? 68.214 -0.442 15.285 1.00 42.25 368 SER A O 1
ATOM 2774 N N . SER A 1 369 ? 66.295 -0.826 16.382 1.00 38.84 369 SER A N 1
ATOM 2775 C CA . SER A 1 369 ? 65.980 -2.092 15.693 1.00 38.84 369 SER A CA 1
ATOM 2776 C C . SER A 1 369 ? 64.962 -1.961 14.555 1.00 38.84 369 SER A C 1
ATOM 2778 O O . SER A 1 369 ? 64.608 -2.958 13.927 1.00 38.84 369 SER A O 1
ATOM 2780 N N . LEU A 1 370 ? 64.516 -0.742 14.251 1.00 31.81 370 LEU A N 1
ATOM 2781 C CA . LEU A 1 370 ? 63.600 -0.459 13.150 1.00 31.81 370 LEU A CA 1
ATOM 2782 C C . LEU A 1 370 ? 64.296 0.451 12.137 1.00 31.81 370 LEU A C 1
ATOM 2784 O O . LEU A 1 370 ? 64.319 1.671 12.280 1.00 31.81 370 LEU A O 1
ATOM 2788 N N . GLY A 1 371 ? 64.885 -0.173 11.118 1.00 36.44 371 GLY A N 1
ATOM 2789 C CA . GLY A 1 371 ? 65.310 0.516 9.904 1.00 36.44 371 GLY A CA 1
ATOM 2790 C C . GLY A 1 371 ? 64.116 1.059 9.107 1.00 36.44 371 GLY A C 1
ATOM 2791 O O . GLY A 1 371 ? 63.028 0.486 9.125 1.00 36.44 371 GLY A O 1
ATOM 2792 N N . ASP A 1 372 ? 64.366 2.183 8.435 1.00 40.72 372 ASP A N 1
ATOM 2793 C CA . ASP A 1 372 ? 63.638 2.806 7.320 1.00 40.72 372 ASP A CA 1
ATOM 2794 C C . ASP A 1 372 ? 62.106 2.931 7.404 1.00 40.72 372 ASP A C 1
ATOM 2796 O O . ASP A 1 372 ? 61.377 2.519 6.503 1.00 40.72 372 ASP A O 1
ATOM 2800 N N . ALA A 1 373 ? 61.603 3.616 8.441 1.00 41.31 373 ALA A N 1
ATOM 2801 C CA . ALA A 1 373 ? 60.237 4.167 8.442 1.00 41.31 373 ALA A CA 1
ATOM 2802 C C . ALA A 1 373 ? 60.075 5.433 9.322 1.00 41.31 373 ALA A C 1
ATOM 2804 O O . ALA A 1 373 ? 59.157 5.518 10.137 1.00 41.31 373 ALA A O 1
ATOM 2805 N N . VAL A 1 374 ? 60.968 6.429 9.196 1.00 42.88 374 VAL A N 1
ATOM 2806 C CA . VAL A 1 374 ? 61.053 7.584 10.133 1.00 42.88 374 VAL A CA 1
ATOM 2807 C C . VAL A 1 374 ? 60.624 8.942 9.535 1.00 42.88 374 VAL A C 1
ATOM 2809 O O . VAL A 1 374 ? 60.919 9.989 10.099 1.00 42.88 374 VAL A O 1
ATOM 2812 N N . GLU A 1 375 ? 59.845 8.996 8.451 1.00 41.03 375 GLU A N 1
ATOM 2813 C CA . GLU A 1 375 ? 59.396 10.301 7.908 1.00 41.03 375 GLU A CA 1
ATOM 2814 C C . GLU A 1 375 ? 58.035 10.808 8.422 1.00 41.03 375 GLU A C 1
ATOM 2816 O O . GLU A 1 375 ? 57.738 11.994 8.299 1.00 41.03 375 GLU A O 1
ATOM 2821 N N . TRP A 1 376 ? 57.223 9.977 9.084 1.00 39.44 376 TRP A N 1
ATOM 2822 C CA . TRP A 1 376 ? 55.865 10.374 9.504 1.00 39.44 376 TRP A CA 1
ATOM 2823 C C . TRP A 1 376 ? 55.744 10.879 10.959 1.00 39.44 376 TRP A C 1
ATOM 2825 O O . TRP A 1 376 ? 54.709 11.414 11.350 1.00 39.44 376 TRP A O 1
ATOM 2835 N N . LEU A 1 377 ? 56.796 10.759 11.777 1.00 37.22 377 LEU A N 1
ATOM 2836 C CA . LEU A 1 377 ? 56.773 11.135 13.205 1.00 37.22 377 LEU A CA 1
ATOM 2837 C C . LEU A 1 377 ? 57.403 12.505 13.515 1.00 37.22 377 LEU A C 1
ATOM 2839 O O . LEU A 1 377 ? 57.437 12.928 14.672 1.00 37.22 377 LEU A O 1
ATOM 2843 N N . SER A 1 378 ? 57.852 13.236 12.496 1.00 39.34 378 SER A N 1
ATOM 2844 C CA . SER A 1 378 ? 58.347 14.611 12.632 1.00 39.34 378 SER A CA 1
ATOM 2845 C C . SER A 1 378 ? 57.356 15.604 13.278 1.00 39.34 378 SER A C 1
ATOM 2847 O O . SER A 1 378 ? 57.833 16.488 13.993 1.00 39.34 378 SER A O 1
ATOM 2849 N N . PRO A 1 379 ? 56.013 15.459 13.179 1.00 37.53 379 PRO A N 1
ATOM 2850 C CA . PRO A 1 379 ? 55.089 16.415 13.799 1.00 37.53 379 PRO A CA 1
ATOM 2851 C C . PRO A 1 379 ? 54.903 16.243 15.318 1.00 37.53 379 PRO A C 1
ATOM 2853 O O . PRO A 1 379 ? 54.348 17.124 15.969 1.00 37.53 379 PRO A O 1
ATOM 2856 N N . LEU A 1 380 ? 55.338 15.120 15.908 1.00 36.28 380 LEU A N 1
ATOM 2857 C CA . LEU A 1 380 ? 55.100 14.804 17.328 1.00 36.28 380 LEU A CA 1
ATOM 2858 C C . LEU A 1 380 ? 56.190 15.333 18.273 1.00 36.28 380 LEU A C 1
ATOM 2860 O O . LEU A 1 380 ? 55.949 15.467 19.472 1.00 36.28 380 LEU A O 1
ATOM 2864 N N . LYS A 1 381 ? 57.373 15.685 17.753 1.00 37.00 381 LYS A N 1
ATOM 2865 C CA . LYS A 1 381 ? 58.477 16.232 18.562 1.00 37.00 381 LYS A CA 1
ATOM 2866 C C . LYS A 1 381 ? 58.220 17.657 19.056 1.00 37.00 381 LYS A C 1
ATOM 2868 O O . LYS A 1 381 ? 58.730 18.030 20.105 1.00 37.00 381 LYS A O 1
ATOM 2873 N N . THR A 1 382 ? 57.425 18.440 18.332 1.00 37.25 382 THR A N 1
ATOM 2874 C CA . THR A 1 382 ? 57.138 19.845 18.666 1.00 37.25 382 THR A CA 1
ATOM 2875 C C . THR A 1 382 ? 55.906 20.022 19.550 1.00 37.25 382 THR A C 1
ATOM 2877 O O . THR A 1 382 ? 55.737 21.083 20.132 1.00 37.25 382 THR A O 1
ATOM 2880 N N . PHE A 1 383 ? 55.064 18.994 19.697 1.00 34.31 383 PHE A N 1
ATOM 2881 C CA . PHE A 1 383 ? 53.859 19.051 20.538 1.00 34.31 383 PHE A CA 1
ATOM 2882 C C . PHE A 1 383 ? 54.113 18.627 22.000 1.00 34.31 383 PHE A C 1
ATOM 2884 O O . PHE A 1 383 ? 53.319 18.925 22.885 1.00 34.31 383 PHE A O 1
ATOM 2891 N N . ALA A 1 384 ? 55.231 17.947 22.275 1.00 39.50 384 ALA A N 1
ATOM 2892 C CA . ALA A 1 384 ? 55.546 17.387 23.593 1.00 39.50 384 ALA A CA 1
ATOM 2893 C C . ALA A 1 384 ? 56.315 18.339 24.539 1.00 39.50 384 ALA A C 1
ATOM 2895 O O . ALA A 1 384 ? 56.600 17.955 25.671 1.00 39.50 384 ALA A O 1
ATOM 2896 N N . GLY A 1 385 ? 56.665 19.555 24.100 1.00 38.28 385 GLY A N 1
ATOM 2897 C CA . GLY A 1 385 ? 57.510 20.484 24.868 1.00 38.28 385 GLY A CA 1
ATOM 2898 C C . GLY A 1 385 ? 56.792 21.331 25.927 1.00 38.28 385 GLY A C 1
ATOM 2899 O O . GLY A 1 385 ? 57.416 21.690 26.920 1.00 38.28 385 GLY A O 1
ATOM 2900 N N . ASP A 1 386 ? 55.491 21.605 25.764 1.00 38.03 386 ASP A N 1
ATOM 2901 C CA . ASP A 1 386 ? 54.845 22.742 26.452 1.00 38.03 386 ASP A CA 1
ATOM 2902 C C . ASP A 1 386 ? 53.702 22.369 27.417 1.00 38.03 386 ASP A C 1
ATOM 2904 O O . ASP A 1 386 ? 52.968 23.241 27.883 1.00 38.03 386 ASP A O 1
ATOM 2908 N N . VAL A 1 387 ? 53.527 21.087 27.758 1.00 36.88 387 VAL A N 1
ATOM 2909 C CA . VAL A 1 387 ? 52.438 20.648 28.655 1.00 36.88 387 VAL A CA 1
ATOM 2910 C C . VAL A 1 387 ? 52.976 20.311 30.054 1.00 36.88 387 VAL A C 1
ATOM 2912 O O . VAL A 1 387 ? 53.727 19.342 30.194 1.00 36.88 387 VAL A O 1
ATOM 2915 N N . PRO A 1 388 ? 52.575 21.046 31.113 1.00 38.28 388 PRO A N 1
ATOM 2916 C CA . PRO A 1 388 ? 53.021 20.784 32.481 1.00 38.28 388 PRO A CA 1
ATOM 2917 C C . PRO A 1 388 ? 52.687 19.364 32.966 1.00 38.28 388 PRO A C 1
ATOM 2919 O O . PRO A 1 388 ? 51.573 18.872 32.789 1.00 38.28 388 PRO A O 1
ATOM 2922 N N . TRP A 1 389 ? 53.641 18.714 33.641 1.00 37.19 389 TRP A N 1
ATOM 2923 C CA . TRP A 1 389 ? 53.587 17.289 34.010 1.00 37.19 389 TRP A CA 1
ATOM 2924 C C . TRP A 1 389 ? 52.377 16.878 34.880 1.00 37.19 389 TRP A C 1
ATOM 2926 O O . TRP A 1 389 ? 51.935 15.734 34.821 1.00 37.19 389 TRP A O 1
ATOM 2936 N N .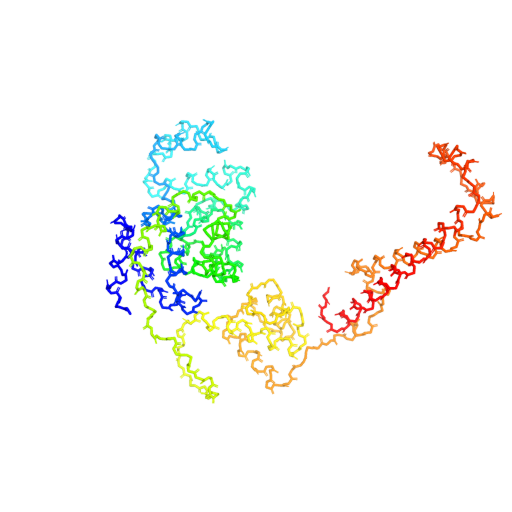 PHE A 1 390 ? 51.782 17.801 35.643 1.00 37.66 390 PHE A N 1
ATOM 2937 C CA . PHE A 1 390 ? 50.597 17.530 36.471 1.00 37.66 390 PHE A CA 1
ATOM 2938 C C . PHE A 1 390 ? 49.288 17.428 35.664 1.00 37.66 390 PHE A C 1
ATOM 2940 O O . PHE A 1 390 ? 48.340 16.782 36.114 1.00 37.66 390 PHE A O 1
ATOM 2947 N N . VAL A 1 391 ? 49.235 17.990 34.449 1.00 35.69 391 VAL A N 1
ATOM 2948 C CA . VAL A 1 391 ? 48.100 17.825 33.518 1.00 35.69 391 VAL A CA 1
ATOM 2949 C C . VAL A 1 391 ? 47.991 16.364 33.064 1.00 35.69 391 VAL A C 1
ATOM 2951 O O . VAL A 1 391 ? 46.890 15.841 32.892 1.00 35.69 391 VAL A O 1
ATOM 2954 N N . TRP A 1 392 ? 49.122 15.657 32.987 1.00 35.06 392 TRP A N 1
ATOM 2955 C CA . TRP A 1 392 ? 49.166 14.227 32.683 1.00 35.06 392 TRP A CA 1
ATOM 2956 C C . TRP A 1 392 ? 48.667 13.348 33.839 1.00 35.06 392 TRP A C 1
ATOM 2958 O O . TRP A 1 392 ? 48.077 12.303 33.583 1.00 35.06 392 TRP A O 1
ATOM 2968 N N . ILE A 1 393 ? 48.796 13.784 35.098 1.00 34.62 393 ILE A N 1
ATOM 2969 C CA . ILE A 1 393 ? 48.260 13.052 36.264 1.00 34.62 393 ILE A CA 1
ATOM 2970 C C . ILE A 1 393 ? 46.730 13.160 36.325 1.00 34.62 393 ILE A C 1
ATOM 2972 O O . ILE A 1 393 ? 46.046 12.162 36.561 1.00 34.62 393 ILE A O 1
ATOM 2976 N N . GLY A 1 394 ? 46.177 14.342 36.030 1.00 30.64 394 GLY A N 1
ATOM 2977 C CA . GLY A 1 394 ? 44.727 14.532 35.899 1.00 30.64 394 GLY A CA 1
ATOM 2978 C C . GLY A 1 394 ? 44.133 13.765 34.710 1.00 30.64 394 GLY A C 1
ATOM 2979 O O . GLY A 1 394 ? 43.093 13.117 34.844 1.00 30.64 394 GLY A O 1
ATOM 2980 N N . GLY A 1 395 ? 44.829 13.762 33.567 1.00 31.92 395 GLY A N 1
ATOM 2981 C CA . GLY A 1 395 ? 44.451 12.986 32.382 1.00 31.92 395 GLY A CA 1
ATOM 2982 C C . GLY A 1 395 ? 44.532 11.468 32.587 1.00 31.92 395 GLY A C 1
ATOM 2983 O O . GLY A 1 395 ? 43.665 10.740 32.104 1.00 31.92 395 GLY A O 1
ATOM 2984 N N . ALA A 1 396 ? 45.510 10.982 33.356 1.00 35.03 396 ALA A N 1
ATOM 2985 C CA . ALA A 1 396 ? 45.681 9.560 33.648 1.00 35.03 396 ALA A CA 1
ATOM 2986 C C . ALA A 1 396 ? 44.580 8.996 34.563 1.00 35.03 396 ALA A C 1
ATOM 2988 O O . ALA A 1 396 ? 44.154 7.862 34.354 1.00 35.03 396 ALA A O 1
ATOM 2989 N N . LEU A 1 397 ? 44.064 9.766 35.529 1.00 34.31 397 LEU A N 1
ATOM 2990 C CA . LEU A 1 397 ? 42.975 9.319 36.414 1.00 34.31 397 LEU A CA 1
ATOM 2991 C C . LEU A 1 397 ? 41.616 9.274 35.699 1.00 34.31 397 LEU A C 1
ATOM 2993 O O . LEU A 1 397 ? 40.872 8.303 35.848 1.00 34.31 397 LEU A O 1
ATOM 2997 N N . ILE A 1 398 ? 41.320 10.275 34.864 1.00 33.34 398 ILE A N 1
ATOM 2998 C CA . ILE A 1 398 ? 40.105 10.305 34.033 1.00 33.34 398 ILE A CA 1
ATOM 2999 C C . ILE A 1 398 ? 40.178 9.215 32.953 1.00 33.34 398 ILE A C 1
ATOM 3001 O O . ILE A 1 398 ? 39.218 8.471 32.755 1.00 33.34 398 ILE A O 1
ATOM 3005 N N . GLY A 1 399 ? 41.341 9.056 32.314 1.00 33.53 399 GLY A N 1
ATOM 3006 C CA . GLY A 1 399 ? 41.600 7.989 31.349 1.00 33.53 399 GLY A CA 1
ATOM 3007 C C . GLY A 1 399 ? 41.469 6.596 31.964 1.00 33.53 399 GLY A C 1
ATOM 3008 O O . GLY A 1 399 ? 40.783 5.750 31.401 1.00 33.53 399 GLY A O 1
ATOM 3009 N N . SER A 1 400 ? 42.032 6.365 33.153 1.00 37.03 400 SER A N 1
ATOM 3010 C CA . SER A 1 400 ? 41.945 5.072 33.852 1.00 37.03 400 SER A CA 1
ATOM 3011 C C . SER A 1 400 ? 40.516 4.735 34.281 1.00 37.03 400 SER A C 1
ATOM 3013 O O . SER A 1 400 ? 40.108 3.584 34.158 1.00 37.03 400 SER A O 1
ATOM 3015 N N . GLY A 1 401 ? 39.728 5.723 34.721 1.00 36.16 401 GLY A N 1
ATOM 3016 C CA . GLY A 1 401 ? 38.314 5.532 35.059 1.00 36.16 401 GLY A CA 1
ATOM 3017 C C . GLY A 1 401 ? 37.448 5.197 33.842 1.00 36.16 401 GLY A C 1
ATOM 3018 O O . GLY A 1 401 ? 36.627 4.282 33.902 1.00 36.16 401 GLY A O 1
ATOM 3019 N N . VAL A 1 402 ? 37.673 5.875 32.712 1.00 35.81 402 VAL A N 1
ATOM 3020 C CA . VAL A 1 402 ? 36.986 5.588 31.442 1.00 35.81 402 VAL A CA 1
ATOM 3021 C C . VAL A 1 402 ? 37.419 4.232 30.877 1.00 35.81 402 VAL A C 1
ATOM 3023 O O . VAL A 1 402 ? 36.569 3.465 30.436 1.00 35.81 402 VAL A O 1
ATOM 3026 N N . ILE A 1 403 ? 38.706 3.881 30.953 1.00 40.62 403 ILE A N 1
ATOM 3027 C CA . ILE A 1 403 ? 39.230 2.578 30.515 1.00 40.62 403 ILE A CA 1
ATOM 3028 C C . ILE A 1 403 ? 38.705 1.450 31.408 1.00 40.62 403 ILE A C 1
ATOM 3030 O O . ILE A 1 403 ? 38.287 0.421 30.887 1.00 40.62 403 ILE A O 1
ATOM 3034 N N . TYR A 1 404 ? 38.656 1.637 32.729 1.00 43.19 404 TYR A N 1
ATOM 3035 C CA . TYR A 1 404 ? 38.069 0.670 33.659 1.00 43.19 404 TYR A CA 1
ATOM 3036 C C . TYR A 1 404 ? 36.569 0.489 33.404 1.00 43.19 404 TYR A C 1
ATOM 3038 O O . TYR A 1 404 ? 36.097 -0.641 33.314 1.00 43.19 404 TYR A O 1
ATOM 3046 N N . TYR A 1 405 ? 35.825 1.581 33.203 1.00 42.94 405 TYR A N 1
ATOM 3047 C CA . TYR A 1 405 ? 34.396 1.542 32.884 1.00 42.94 405 TYR A CA 1
ATOM 3048 C C . TYR A 1 405 ? 34.116 0.843 31.546 1.00 42.94 405 TYR A C 1
ATOM 3050 O O . TYR A 1 405 ? 33.251 -0.030 31.478 1.00 42.94 405 TYR A O 1
ATOM 3058 N N . VAL A 1 406 ? 34.877 1.173 30.496 1.00 45.69 406 VAL A N 1
ATOM 3059 C CA . VAL A 1 406 ? 34.764 0.551 29.167 1.00 45.69 406 VAL A CA 1
ATOM 3060 C C . VAL A 1 406 ? 35.198 -0.914 29.206 1.00 45.69 406 VAL A C 1
ATOM 3062 O O . VAL A 1 406 ? 34.512 -1.751 28.632 1.00 45.69 406 VAL A O 1
ATOM 3065 N N . SER A 1 407 ? 36.270 -1.253 29.927 1.00 45.72 407 SER A N 1
ATOM 3066 C CA . SER A 1 407 ? 36.736 -2.634 30.110 1.00 45.72 407 SER A CA 1
ATOM 3067 C C . SER A 1 407 ? 35.715 -3.477 30.879 1.00 45.72 407 SER A C 1
ATOM 3069 O O . SER A 1 407 ? 35.395 -4.588 30.462 1.00 45.72 407 SER A O 1
ATOM 3071 N N . ARG A 1 408 ? 35.098 -2.924 31.934 1.00 48.47 408 ARG A N 1
ATOM 3072 C CA . ARG A 1 408 ? 34.039 -3.599 32.698 1.00 48.47 408 ARG A CA 1
ATOM 3073 C C . ARG A 1 408 ? 32.777 -3.813 31.859 1.00 48.47 408 ARG A C 1
ATOM 3075 O O . ARG A 1 408 ? 32.276 -4.930 31.802 1.00 48.47 408 ARG A O 1
ATOM 3082 N N . LYS A 1 409 ? 32.307 -2.778 31.151 1.00 48.72 409 LYS A N 1
ATOM 3083 C CA . LYS A 1 409 ? 31.166 -2.861 30.216 1.00 48.72 409 LYS A CA 1
ATOM 3084 C C . LYS A 1 409 ? 31.430 -3.829 29.060 1.00 48.72 409 LYS A C 1
ATOM 3086 O O . LYS A 1 409 ? 30.525 -4.545 28.644 1.00 48.72 409 LYS A O 1
ATOM 3091 N N . SER A 1 410 ? 32.661 -3.865 28.554 1.00 51.97 410 SER A N 1
ATOM 3092 C CA . SER A 1 410 ? 33.086 -4.785 27.495 1.00 51.97 410 SER A CA 1
ATOM 3093 C C . SER A 1 410 ? 33.176 -6.227 27.998 1.00 51.97 410 SER A C 1
ATOM 3095 O O . SER A 1 410 ? 32.763 -7.137 27.289 1.00 51.97 410 SER A O 1
ATOM 3097 N N . GLY A 1 411 ? 33.650 -6.444 29.229 1.00 49.81 411 GLY A N 1
ATOM 3098 C CA . GLY A 1 411 ? 33.665 -7.754 29.882 1.00 49.81 411 GLY A CA 1
ATOM 3099 C C . GLY A 1 411 ? 32.260 -8.288 30.170 1.00 49.81 411 GLY A C 1
ATOM 3100 O O . GLY A 1 411 ? 31.984 -9.452 29.900 1.00 49.81 411 GLY A O 1
ATOM 3101 N N . GLU A 1 412 ? 31.346 -7.428 30.633 1.00 55.97 412 GLU A N 1
ATOM 3102 C CA . GLU A 1 412 ? 29.920 -7.752 30.795 1.00 55.97 412 GLU A CA 1
ATOM 3103 C C . GLU A 1 412 ? 29.282 -8.149 29.452 1.00 55.97 412 GLU A C 1
ATOM 3105 O O . GLU A 1 412 ? 28.611 -9.175 29.371 1.00 55.97 412 GLU A O 1
ATOM 3110 N N . ALA A 1 413 ? 29.550 -7.396 28.379 1.00 54.09 413 ALA A N 1
ATOM 3111 C CA . ALA A 1 413 ? 29.048 -7.696 27.036 1.00 54.09 413 ALA A CA 1
ATOM 3112 C C . ALA A 1 413 ? 29.660 -8.977 26.436 1.00 54.09 413 ALA A C 1
ATOM 3114 O O . ALA A 1 413 ? 28.955 -9.759 25.806 1.00 54.09 413 ALA A O 1
ATOM 3115 N N . LYS A 1 414 ? 30.956 -9.229 26.662 1.00 56.53 414 LYS A N 1
ATOM 3116 C CA . LYS A 1 414 ? 31.658 -10.460 26.264 1.00 56.53 414 LYS A CA 1
ATOM 3117 C C . LYS A 1 414 ? 31.074 -11.677 26.969 1.00 56.53 414 LYS A C 1
ATOM 3119 O O . LYS A 1 414 ? 30.767 -12.657 26.301 1.00 56.53 414 LYS A O 1
ATOM 3124 N N . ASN A 1 415 ? 30.895 -11.609 28.287 1.00 55.62 415 ASN A N 1
ATOM 3125 C CA . ASN A 1 415 ? 30.316 -12.705 29.059 1.00 55.62 415 ASN A CA 1
ATOM 3126 C C . ASN A 1 415 ? 28.867 -12.952 28.631 1.00 55.62 415 ASN A C 1
ATOM 3128 O O . ASN A 1 415 ? 28.523 -14.088 28.344 1.00 55.62 415 ASN A O 1
ATOM 3132 N N . ALA A 1 416 ? 28.064 -11.899 28.445 1.00 55.50 416 ALA A N 1
ATOM 3133 C CA . ALA A 1 416 ? 26.708 -12.028 27.917 1.00 55.50 416 ALA A CA 1
ATOM 3134 C C . ALA A 1 416 ? 26.673 -12.633 26.500 1.00 55.50 416 ALA A C 1
ATOM 3136 O O . ALA A 1 416 ? 25.814 -13.457 26.213 1.00 55.50 416 ALA A O 1
ATOM 3137 N N . ALA A 1 417 ? 27.612 -12.277 25.616 1.00 52.75 417 ALA A N 1
ATOM 3138 C CA . ALA A 1 417 ? 27.690 -12.824 24.259 1.00 52.75 417 ALA A CA 1
ATOM 3139 C C . ALA A 1 417 ? 28.161 -14.288 24.221 1.00 52.75 417 ALA A C 1
ATOM 3141 O O . ALA A 1 417 ? 27.682 -15.056 23.387 1.00 52.75 417 ALA A O 1
ATOM 3142 N N . VAL A 1 418 ? 29.084 -14.672 25.108 1.00 52.03 418 VAL A N 1
ATOM 3143 C CA . VAL A 1 418 ? 29.561 -16.055 25.266 1.00 52.03 418 VAL A CA 1
ATOM 3144 C C . VAL A 1 418 ? 28.462 -16.920 25.876 1.00 52.03 418 VAL A C 1
ATOM 3146 O O . VAL A 1 418 ? 28.144 -17.956 25.304 1.00 52.03 418 VAL A O 1
ATOM 3149 N N . THR A 1 419 ? 27.809 -16.454 26.942 1.00 54.91 419 THR A N 1
ATOM 3150 C CA . THR A 1 419 ? 26.646 -17.112 27.551 1.00 54.91 419 THR A CA 1
ATOM 3151 C C . THR A 1 419 ? 25.505 -17.256 26.541 1.00 54.91 419 THR A C 1
ATOM 3153 O O . THR A 1 419 ? 25.032 -18.363 26.323 1.00 54.91 419 THR A O 1
ATOM 3156 N N . ALA A 1 420 ? 25.158 -16.202 25.793 1.00 51.94 420 ALA A N 1
ATOM 3157 C CA . ALA A 1 420 ? 24.140 -16.270 24.740 1.00 51.94 420 ALA A CA 1
ATOM 3158 C C . ALA A 1 420 ? 24.502 -17.236 23.594 1.00 51.94 420 ALA A C 1
ATOM 3160 O O . ALA A 1 420 ? 23.616 -17.818 22.973 1.00 51.94 420 ALA A O 1
ATOM 3161 N N . TYR A 1 421 ? 25.788 -17.421 23.280 1.00 56.81 421 TYR A N 1
ATOM 3162 C CA . TYR A 1 421 ? 26.223 -18.417 22.297 1.00 56.81 421 TYR A CA 1
ATOM 3163 C C . TYR A 1 421 ? 26.164 -19.846 22.865 1.00 56.81 421 TYR A C 1
ATOM 3165 O O . TYR A 1 421 ? 25.671 -20.752 22.190 1.00 56.81 421 TYR A O 1
ATOM 3173 N N . GLN A 1 422 ? 26.620 -20.038 24.107 1.00 53.53 422 GLN A N 1
ATOM 3174 C CA . GLN A 1 422 ? 26.599 -21.319 24.825 1.00 53.53 422 GLN A CA 1
ATOM 3175 C C . GLN A 1 422 ? 25.164 -21.812 25.079 1.00 53.53 422 GLN A C 1
ATOM 3177 O O . GLN A 1 422 ? 24.900 -23.005 24.972 1.00 53.53 422 GLN A O 1
ATOM 3182 N N . GLU A 1 423 ? 24.228 -20.891 25.316 1.00 53.78 423 GLU A N 1
ATOM 3183 C CA . GLU A 1 423 ? 22.790 -21.141 25.494 1.00 53.78 423 GLU A CA 1
ATOM 3184 C C . GLU A 1 423 ? 22.013 -21.187 24.161 1.00 53.78 423 GLU A C 1
ATOM 3186 O O . GLU A 1 423 ? 20.807 -21.417 24.138 1.00 53.78 423 GLU A O 1
ATOM 3191 N N . GLY A 1 424 ? 22.682 -20.971 23.022 1.00 48.09 424 GLY A N 1
ATOM 3192 C CA . GLY A 1 424 ? 22.083 -21.092 21.689 1.00 48.09 424 GLY A CA 1
ATOM 3193 C C . GLY A 1 424 ? 21.247 -19.894 21.213 1.00 48.09 424 GLY A C 1
ATOM 3194 O O . GLY A 1 424 ? 20.699 -19.958 20.107 1.00 48.09 424 GLY A O 1
ATOM 3195 N N . ALA A 1 425 ? 21.204 -18.799 21.974 1.00 44.38 425 ALA A N 1
ATOM 3196 C CA . ALA A 1 425 ? 20.569 -17.525 21.616 1.00 44.38 425 ALA A CA 1
ATOM 3197 C C . ALA A 1 425 ? 21.284 -16.743 20.507 1.00 44.38 425 ALA A C 1
ATOM 3199 O O . ALA A 1 425 ? 20.738 -15.783 19.960 1.00 44.38 425 ALA A O 1
ATOM 3200 N N . ARG A 1 426 ? 22.496 -17.164 20.135 1.00 49.94 426 ARG A N 1
ATOM 3201 C CA . ARG A 1 426 ? 23.290 -16.571 19.057 1.00 49.94 426 ARG A CA 1
ATOM 3202 C C . ARG A 1 426 ? 23.873 -17.668 18.161 1.00 49.94 426 ARG A C 1
ATOM 3204 O O . ARG A 1 426 ? 24.335 -18.693 18.661 1.00 49.94 426 ARG A O 1
ATOM 3211 N N . THR A 1 427 ? 23.798 -17.484 16.841 1.00 50.53 427 THR A N 1
ATOM 3212 C CA . THR A 1 427 ? 24.283 -18.452 15.834 1.00 50.53 427 THR A CA 1
ATOM 3213 C C . THR A 1 427 ? 25.718 -18.222 15.426 1.00 50.53 427 THR A C 1
ATOM 3215 O O . THR A 1 427 ? 26.056 -17.040 15.181 1.00 50.53 427 THR A O 1
#